Protein AF-A0A7S0LWX0-F1 (afdb_monomer)

pLDDT: mean 74.15, std 23.53, range [26.83, 98.56]

Solvent-accessible surface area (backbone atoms only — not comparable to full-atom values): 20744 Å² total; per-residue (Å²): 138,90,84,67,78,89,75,78,83,77,91,82,57,81,69,60,54,56,53,54,49,52,50,52,50,48,56,52,47,57,48,47,55,52,48,54,47,54,54,43,57,42,47,63,42,46,55,48,40,57,57,44,45,63,41,66,58,87,66,98,67,84,68,84,57,55,53,37,93,87,75,72,45,70,47,75,83,71,98,57,82,93,66,93,68,91,49,76,63,53,64,46,52,57,48,31,46,50,25,50,46,67,69,34,58,72,59,24,52,55,47,56,76,65,56,79,86,69,83,80,73,96,80,62,98,57,58,68,50,23,57,44,32,25,51,22,20,42,70,47,40,50,69,54,37,53,51,32,47,74,71,66,25,52,75,79,46,41,51,99,60,38,53,22,24,60,48,31,7,34,54,58,50,20,46,71,36,41,52,50,47,42,74,75,52,40,66,66,59,66,74,41,46,34,85,59,48,42,33,49,62,39,43,10,32,57,63,58,26,52,69,43,43,55,51,42,43,74,67,66,39,57,82,53,49,76,44,53,22,74,67,35,47,30,38,55,37,40,8,32,62,66,60,30,48,74,47,35,55,51,44,49,73,72,41,37,68,73,44,66,70,44,46,25,76,55,37,47,34,34,56,31,42,9,38,49,73,62,34,50,73,46,36,53,52,47,37,73,74,45,31,37,68,55,47,61,44,42,24,78,60,37,42,32,31,62,46,51,22,42,74,72,58,51,58,73,49,52,52,54,47,43,73,42,32,38,69,65,53,60,68,45,46,21,76,85,65,51,30,40,61,55,48,12,56,73,71,63,38,62,66,52,35,52,50,51,46,67,76,34,49,76,56,54,55,55,51,58,75,71,48,78,95,72,136

Structure (mmCIF, N/CA/C/O backbone):
data_AF-A0A7S0LWX0-F1
#
_entry.id   AF-A0A7S0LWX0-F1
#
loop_
_atom_site.group_PDB
_atom_site.id
_atom_site.type_symbol
_atom_site.label_atom_id
_atom_site.label_alt_id
_atom_site.label_comp_id
_atom_site.label_asym_id
_atom_site.label_entity_id
_atom_site.label_seq_id
_atom_site.pdbx_PDB_ins_code
_atom_site.Cartn_x
_atom_site.Cartn_y
_atom_site.Cartn_z
_atom_site.occupancy
_atom_site.B_iso_or_equiv
_atom_site.auth_seq_id
_atom_site.auth_comp_id
_atom_site.auth_asym_id
_atom_site.auth_atom_id
_atom_site.pdbx_PDB_model_num
ATOM 1 N N . SER A 1 1 ? -11.679 36.148 18.671 1.00 33.22 1 SER A N 1
ATOM 2 C CA . SER A 1 1 ? -12.129 36.377 20.054 1.00 33.22 1 SER A CA 1
ATOM 3 C C . SER A 1 1 ? -12.872 35.208 20.708 1.00 33.22 1 SER A C 1
ATOM 5 O O . SER A 1 1 ? -13.498 35.442 21.721 1.00 33.22 1 SER A O 1
ATOM 7 N N . ASN A 1 2 ? -12.687 33.948 20.274 1.00 31.80 2 ASN A N 1
ATOM 8 C CA . ASN A 1 2 ? -13.178 32.750 20.996 1.00 31.80 2 ASN A CA 1
ATOM 9 C C . ASN A 1 2 ? -12.027 31.873 21.541 1.00 31.80 2 ASN A C 1
ATOM 11 O O . ASN A 1 2 ? -12.125 30.653 21.580 1.00 31.80 2 ASN A O 1
ATOM 15 N N . ARG A 1 3 ? -10.893 32.484 21.920 1.00 29.30 3 ARG A N 1
ATOM 16 C CA . ARG A 1 3 ? -9.686 31.773 22.401 1.00 29.30 3 ARG A CA 1
ATOM 17 C C . ARG A 1 3 ? -9.292 32.101 23.849 1.00 29.30 3 ARG A C 1
ATOM 19 O O . ARG A 1 3 ? -8.263 31.621 24.304 1.00 29.30 3 ARG A O 1
ATOM 26 N N . VAL A 1 4 ? -10.085 32.906 24.567 1.00 32.56 4 VAL A N 1
ATOM 27 C CA . VAL A 1 4 ? -9.720 33.418 25.908 1.00 32.56 4 VAL A CA 1
ATOM 28 C C . VAL A 1 4 ? -10.735 33.054 27.006 1.00 32.56 4 VAL A C 1
ATOM 30 O O . VAL A 1 4 ? -10.357 32.998 28.170 1.00 32.56 4 VAL A O 1
ATOM 33 N N . GLU A 1 5 ? -11.975 32.672 26.683 1.00 29.56 5 GLU A N 1
ATOM 34 C CA . GLU A 1 5 ? -12.995 32.394 27.717 1.00 29.56 5 GLU A CA 1
ATOM 35 C C . GLU A 1 5 ? -12.934 30.997 28.361 1.00 29.56 5 GLU A C 1
ATOM 37 O O . GLU A 1 5 ? -13.551 30.782 29.399 1.00 29.56 5 GLU A O 1
ATOM 42 N N . ARG A 1 6 ? -12.129 30.051 27.854 1.00 33.41 6 ARG A N 1
ATOM 43 C CA . ARG A 1 6 ? -11.963 28.732 28.510 1.00 33.41 6 ARG A CA 1
ATOM 44 C C . ARG A 1 6 ? -11.007 28.733 29.714 1.00 33.41 6 ARG A C 1
ATOM 46 O O . ARG A 1 6 ? -10.815 27.688 30.322 1.00 33.41 6 ARG A O 1
ATOM 53 N N . ARG A 1 7 ? -10.409 29.874 30.082 1.00 31.41 7 ARG A N 1
ATOM 54 C CA . ARG A 1 7 ? -9.439 29.965 31.196 1.00 31.41 7 ARG A CA 1
ATOM 55 C C . ARG A 1 7 ? -10.008 30.450 32.537 1.00 31.41 7 ARG A C 1
ATOM 57 O O . ARG A 1 7 ? -9.243 30.545 33.487 1.00 31.41 7 ARG A O 1
ATOM 64 N N . LEU A 1 8 ? -11.311 30.728 32.654 1.00 29.67 8 LEU A N 1
ATOM 65 C CA . LEU A 1 8 ? -11.881 31.343 33.870 1.00 29.67 8 LEU A CA 1
ATOM 66 C C . LEU A 1 8 ? -12.927 30.504 34.628 1.00 29.67 8 LEU A C 1
ATOM 68 O O . LEU A 1 8 ? -13.654 31.049 35.448 1.00 29.67 8 LEU A O 1
ATOM 72 N N . ALA A 1 9 ? -12.967 29.181 34.439 1.00 31.61 9 ALA A N 1
ATOM 73 C CA . ALA A 1 9 ? -13.854 28.300 35.217 1.00 31.61 9 ALA A CA 1
ATOM 74 C C . ALA A 1 9 ? -13.144 27.104 35.884 1.00 31.61 9 ALA A C 1
ATOM 76 O O . ALA A 1 9 ? -13.771 26.086 36.144 1.00 31.61 9 ALA A O 1
ATOM 77 N N . CYS A 1 10 ? -11.846 27.218 36.183 1.00 30.06 10 CYS A N 1
ATOM 78 C CA . CYS A 1 10 ? -11.110 26.218 36.968 1.00 30.06 10 CYS A CA 1
ATOM 79 C C . CYS A 1 10 ? -10.175 26.905 37.973 1.00 30.06 10 CYS A C 1
ATOM 81 O O . CYS A 1 10 ? -8.955 26.827 37.880 1.00 30.06 10 CYS A O 1
ATOM 83 N N . SER A 1 11 ? -10.748 27.606 38.950 1.00 32.22 11 SER A N 1
ATOM 84 C CA . SER A 1 11 ? -10.017 28.074 40.133 1.00 32.22 11 SER A CA 1
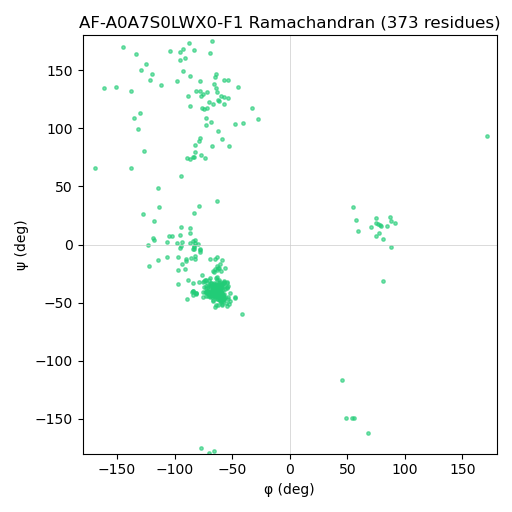ATOM 85 C C . SER A 1 11 ? -10.545 27.395 41.397 1.00 32.22 11 SER A C 1
ATOM 87 O O . SER A 1 11 ? -10.859 28.067 42.371 1.00 32.22 11 SER A O 1
ATOM 89 N N . SER A 1 12 ? -10.684 26.065 41.378 1.00 35.88 12 SER A N 1
ATOM 90 C CA . SER A 1 12 ? -10.870 25.257 42.596 1.00 35.88 12 SER A CA 1
ATOM 91 C C . SER A 1 12 ? -10.729 23.751 42.325 1.00 35.88 12 SER A C 1
ATOM 93 O O . SER A 1 12 ? -11.715 23.031 42.422 1.00 35.88 12 SER A O 1
ATOM 95 N N . ARG A 1 13 ? -9.533 23.273 41.946 1.00 36.34 13 ARG A N 1
ATOM 96 C CA . ARG A 1 13 ? -9.031 21.889 42.168 1.00 36.34 13 ARG A CA 1
ATOM 97 C C . ARG A 1 13 ? -7.713 21.705 41.399 1.00 36.34 13 ARG A C 1
ATOM 99 O O . ARG A 1 13 ? -7.707 21.351 40.226 1.00 36.34 13 ARG A O 1
ATOM 106 N N . ALA A 1 14 ? -6.584 21.944 42.068 1.00 32.56 14 ALA A N 1
ATOM 107 C CA . ALA A 1 14 ? -5.245 21.799 41.482 1.00 32.56 14 ALA A CA 1
ATOM 108 C C . ALA A 1 14 ? -4.903 20.352 41.048 1.00 32.56 14 ALA A C 1
ATOM 110 O O . ALA A 1 14 ? -4.023 20.170 40.216 1.00 32.56 14 ALA A O 1
ATOM 111 N N . GLY A 1 15 ? -5.625 19.338 41.549 1.00 31.28 15 GLY A N 1
ATOM 112 C CA . GLY A 1 15 ? -5.450 17.932 41.147 1.00 31.28 15 GLY A CA 1
ATOM 113 C C . GLY A 1 15 ? -6.109 17.553 39.812 1.00 31.28 15 GLY A C 1
ATOM 114 O O . GLY A 1 15 ? -5.555 16.752 39.070 1.00 31.28 15 GLY A O 1
ATOM 115 N N . ALA A 1 16 ? -7.239 18.172 39.446 1.00 30.73 16 ALA A N 1
ATOM 116 C CA . ALA A 1 16 ? -7.933 17.881 38.182 1.00 30.73 16 ALA A CA 1
ATOM 117 C C . ALA A 1 16 ? -7.231 18.513 36.963 1.00 30.73 16 ALA A C 1
ATOM 119 O O . ALA A 1 16 ? -7.323 18.003 35.850 1.00 30.73 16 ALA A O 1
ATOM 120 N N . ALA A 1 17 ? -6.491 19.607 37.175 1.00 28.22 17 ALA A N 1
ATOM 121 C CA . ALA A 1 17 ? -5.717 20.265 36.126 1.00 28.22 17 ALA A CA 1
ATOM 122 C C . ALA A 1 17 ? -4.519 19.419 35.657 1.00 28.22 17 ALA A C 1
ATOM 124 O O . ALA A 1 17 ? -4.222 19.420 34.468 1.00 28.22 17 ALA A O 1
ATOM 125 N N . GLN A 1 18 ? -3.885 18.651 36.554 1.00 30.36 18 GLN A N 1
ATOM 126 C CA . GLN A 1 18 ? -2.753 17.784 36.201 1.00 30.36 18 GLN A CA 1
ATOM 127 C C . GLN A 1 18 ? -3.174 16.549 35.394 1.00 30.36 18 GLN A C 1
ATOM 129 O O . GLN A 1 18 ? -2.467 16.179 34.461 1.00 30.36 18 GLN A O 1
ATOM 134 N N . HIS A 1 19 ? -4.331 15.941 35.693 1.00 34.03 19 HIS A N 1
ATOM 135 C CA . HIS A 1 19 ? -4.870 14.855 34.862 1.00 34.03 19 HIS A CA 1
ATOM 136 C C . HIS A 1 19 ? -5.320 15.361 33.489 1.00 34.03 19 HIS A C 1
ATOM 138 O O . HIS A 1 19 ? -4.947 14.783 32.477 1.00 34.03 19 HIS A O 1
ATOM 144 N N . CYS A 1 20 ? -6.003 16.508 33.440 1.00 29.22 20 CYS A N 1
ATOM 145 C CA . CYS A 1 20 ? -6.417 17.117 32.177 1.00 29.22 20 CYS A CA 1
ATOM 146 C C . CYS A 1 20 ? -5.208 17.527 31.306 1.00 29.22 20 CYS A C 1
ATOM 148 O O . CYS A 1 20 ? -5.256 17.384 30.088 1.00 29.22 20 CYS A O 1
ATOM 150 N N . GLU A 1 21 ? -4.097 17.977 31.906 1.00 29.33 21 GLU A N 1
ATOM 151 C CA . GLU A 1 21 ? -2.834 18.217 31.188 1.00 29.33 21 GLU A CA 1
ATOM 152 C C . GLU A 1 21 ? -2.197 16.921 30.664 1.00 29.33 21 GLU A C 1
ATOM 154 O O . GLU A 1 21 ? -1.754 16.903 29.518 1.00 29.33 21 GLU A O 1
ATOM 159 N N . GLN A 1 22 ? -2.183 15.828 31.437 1.00 36.75 22 GLN A N 1
ATOM 160 C CA . GLN A 1 22 ? -1.679 14.530 30.958 1.00 36.75 22 GLN A CA 1
ATOM 161 C C . GLN A 1 22 ? -2.540 13.937 29.833 1.00 36.75 22 GLN A C 1
ATOM 163 O O . GLN A 1 22 ? -1.994 13.398 28.869 1.00 36.75 22 GLN A O 1
ATOM 168 N N . ASP A 1 23 ? -3.859 14.107 29.898 1.00 36.62 23 ASP A N 1
ATOM 169 C CA . ASP A 1 23 ? -4.777 13.636 28.862 1.00 36.62 23 ASP A CA 1
ATOM 170 C C . ASP A 1 23 ? -4.663 14.473 27.582 1.00 36.62 23 ASP A C 1
ATOM 172 O O . ASP A 1 23 ? -4.608 13.904 26.492 1.00 36.62 23 ASP A O 1
ATOM 176 N N . ILE A 1 24 ? -4.518 15.803 27.690 1.00 34.03 24 ILE A N 1
ATOM 177 C CA . ILE A 1 24 ? -4.202 16.672 26.543 1.00 34.03 24 ILE A CA 1
ATOM 178 C C . ILE A 1 24 ? -2.889 16.222 25.894 1.00 34.03 24 ILE A C 1
ATOM 180 O O . ILE A 1 24 ? -2.856 16.068 24.674 1.00 34.03 24 ILE A O 1
ATOM 184 N N . ILE A 1 25 ? -1.859 15.907 26.690 1.00 34.09 25 ILE A N 1
ATOM 185 C CA . ILE A 1 25 ? -0.580 15.368 26.203 1.00 34.09 25 ILE A CA 1
ATOM 186 C C . ILE A 1 25 ? -0.765 14.011 25.500 1.00 34.09 25 ILE A C 1
ATOM 188 O O . ILE A 1 25 ? -0.076 13.763 24.515 1.00 34.09 25 ILE A O 1
ATOM 192 N N . SER A 1 26 ? -1.691 13.146 25.934 1.00 37.56 26 SER A N 1
ATOM 193 C CA . SER A 1 26 ? -1.987 11.869 25.254 1.00 37.56 26 SER A CA 1
ATOM 194 C C . SER A 1 26 ? -2.684 12.071 23.898 1.00 37.56 26 SER A C 1
ATOM 196 O O . SER A 1 26 ? -2.265 11.499 22.891 1.00 37.56 26 SER A O 1
ATOM 198 N N . THR A 1 27 ? -3.660 12.985 23.807 1.00 36.44 27 THR A N 1
ATOM 199 C CA . THR A 1 27 ? -4.248 13.396 22.519 1.00 36.44 27 THR A CA 1
ATOM 200 C C . THR A 1 27 ? -3.216 14.068 21.613 1.00 36.44 27 THR A C 1
ATOM 202 O O . THR A 1 27 ? -3.162 13.762 20.422 1.00 36.44 27 THR A O 1
ATOM 205 N N . GLU A 1 28 ? -2.342 14.916 22.159 1.00 31.73 28 GLU A N 1
ATOM 206 C CA . GLU A 1 28 ? -1.231 15.511 21.417 1.00 31.73 28 GLU A CA 1
ATOM 207 C C . GLU A 1 28 ? -0.230 14.437 20.962 1.00 31.73 28 GLU A C 1
ATOM 209 O O . GLU A 1 28 ? 0.189 14.470 19.810 1.00 31.73 28 GLU A O 1
ATOM 214 N N . ARG A 1 29 ? 0.068 13.406 21.764 1.00 36.28 29 ARG A N 1
ATOM 215 C CA . ARG A 1 29 ? 0.914 12.267 21.359 1.00 36.28 29 ARG A CA 1
ATOM 216 C C . ARG A 1 29 ? 0.272 11.396 20.279 1.00 36.28 29 ARG A C 1
ATOM 218 O O . ARG A 1 29 ? 0.934 11.050 19.300 1.00 36.28 29 ARG A O 1
ATOM 225 N N . SER A 1 30 ? -1.029 11.128 20.364 1.00 39.16 30 SER A N 1
ATOM 226 C CA . SER A 1 30 ? -1.778 10.456 19.293 1.00 39.16 30 SER A CA 1
ATOM 227 C C . SER A 1 30 ? -1.747 11.265 17.984 1.00 39.16 30 SER A C 1
ATOM 229 O O . SER A 1 30 ? -1.608 10.691 16.900 1.00 39.16 30 SER A O 1
ATOM 231 N N . SER A 1 31 ? -1.749 12.603 18.085 1.00 37.53 31 SER A N 1
ATOM 232 C CA . SER A 1 31 ? -1.542 13.510 16.954 1.00 37.53 31 SER A CA 1
ATOM 233 C C . SER A 1 31 ? -0.083 13.546 16.476 1.00 37.53 31 SER A C 1
ATOM 235 O O . SER A 1 31 ? 0.145 13.658 15.275 1.00 37.53 31 SER A O 1
ATOM 237 N N . THR A 1 32 ? 0.910 13.341 17.357 1.00 39.53 32 THR A N 1
ATOM 238 C CA . THR A 1 32 ? 2.313 13.155 16.943 1.00 39.53 32 THR A CA 1
ATOM 239 C C . THR A 1 32 ? 2.529 11.837 16.205 1.00 39.53 32 THR A C 1
ATOM 241 O O . THR A 1 32 ? 3.304 11.812 15.261 1.00 39.53 32 THR A O 1
ATOM 244 N N . ASN A 1 33 ? 1.798 10.769 16.536 1.00 43.84 33 ASN A N 1
ATOM 245 C CA . ASN A 1 33 ? 1.855 9.508 15.789 1.00 43.84 33 ASN A CA 1
ATOM 246 C C . ASN A 1 33 ? 1.237 9.641 14.384 1.00 43.84 33 ASN A C 1
ATOM 248 O O . ASN A 1 33 ? 1.780 9.100 13.421 1.00 43.84 33 ASN A O 1
ATOM 252 N N . PHE A 1 34 ? 0.167 10.432 14.238 1.00 42.81 34 PHE A N 1
ATOM 253 C CA . PHE A 1 34 ? -0.362 10.826 12.926 1.00 42.81 34 PHE A CA 1
ATOM 254 C C . PHE A 1 34 ? 0.627 11.722 12.156 1.00 42.81 34 PHE A C 1
ATOM 256 O O . PHE A 1 34 ? 0.861 11.503 10.970 1.00 42.81 34 PHE A O 1
ATOM 263 N N . ALA A 1 35 ? 1.285 12.667 12.839 1.00 43.28 35 ALA A N 1
ATOM 264 C CA . ALA A 1 35 ? 2.320 13.520 12.253 1.00 43.28 35 ALA A CA 1
ATOM 265 C C . ALA A 1 35 ? 3.573 12.731 11.829 1.00 43.28 35 ALA A C 1
ATOM 267 O O . ALA A 1 35 ? 4.168 13.051 10.803 1.00 43.28 35 ALA A O 1
ATOM 268 N N . ASN A 1 36 ? 3.949 11.678 12.563 1.00 46.97 36 ASN A N 1
ATOM 269 C CA . ASN A 1 36 ? 5.041 10.770 12.204 1.00 46.97 36 ASN A CA 1
ATOM 270 C C . ASN A 1 36 ? 4.707 9.991 10.920 1.00 46.97 36 ASN A C 1
ATOM 272 O O . ASN A 1 36 ? 5.571 9.828 10.058 1.00 46.97 36 ASN A O 1
ATOM 276 N N . PHE A 1 37 ? 3.446 9.579 10.742 1.00 49.12 37 PHE A N 1
ATOM 277 C CA . PHE A 1 37 ? 2.988 8.938 9.508 1.00 49.12 37 PHE A CA 1
ATOM 278 C C . PHE A 1 37 ? 2.868 9.926 8.334 1.00 49.12 37 PHE A C 1
ATOM 280 O O . PHE A 1 37 ? 3.344 9.621 7.243 1.00 49.12 37 PHE A O 1
ATOM 287 N N . GLU A 1 38 ? 2.306 11.127 8.524 1.00 45.09 38 GLU A N 1
ATOM 288 C CA . GLU A 1 38 ? 2.297 12.168 7.483 1.00 45.09 38 GLU A CA 1
ATOM 289 C C . GLU A 1 38 ? 3.725 12.540 7.064 1.00 45.09 38 GLU A C 1
ATOM 291 O O . GLU A 1 38 ? 4.006 12.600 5.868 1.00 45.09 38 GLU A O 1
ATOM 296 N N . ALA A 1 39 ? 4.653 12.682 8.017 1.00 46.59 39 ALA A N 1
ATOM 297 C CA . ALA A 1 39 ? 6.073 12.915 7.759 1.00 46.59 39 ALA A CA 1
ATOM 298 C C . ALA A 1 39 ? 6.743 11.763 6.982 1.00 46.59 39 ALA A C 1
ATOM 300 O O . ALA A 1 39 ? 7.646 12.014 6.183 1.00 46.59 39 ALA A O 1
ATOM 301 N N . MET A 1 40 ? 6.284 10.519 7.152 1.00 50.09 40 MET A N 1
ATOM 302 C CA . MET A 1 40 ? 6.794 9.335 6.449 1.00 50.09 40 MET A CA 1
ATOM 303 C C . MET A 1 40 ? 6.172 9.137 5.065 1.00 50.09 40 MET A C 1
ATOM 305 O O . MET A 1 40 ? 6.893 8.843 4.111 1.00 50.09 40 MET A O 1
ATOM 309 N N . SER A 1 41 ? 4.864 9.376 4.922 1.00 46.94 41 SER A N 1
ATOM 310 C CA . SER A 1 41 ? 4.221 9.523 3.615 1.00 46.94 41 SER A CA 1
ATOM 311 C C . SER A 1 41 ? 4.941 10.611 2.822 1.00 46.94 41 SER A C 1
ATOM 313 O O . SER A 1 41 ? 5.219 10.405 1.646 1.00 46.94 41 SER A O 1
ATOM 315 N N . LEU A 1 42 ? 5.374 11.687 3.498 1.00 49.50 42 LEU A N 1
ATOM 316 C CA . LEU A 1 42 ? 6.278 12.693 2.964 1.00 49.50 42 LEU A CA 1
ATOM 317 C C . LEU A 1 42 ? 7.678 12.144 2.695 1.00 49.50 42 LEU A C 1
ATOM 319 O O . LEU A 1 42 ? 8.231 12.544 1.697 1.00 49.50 42 LEU A O 1
ATOM 323 N N . SER A 1 43 ? 8.292 11.275 3.499 1.00 50.91 43 SER A N 1
ATOM 324 C CA . SER A 1 43 ? 9.640 10.736 3.219 1.00 50.91 43 SER A CA 1
ATOM 325 C C . SER A 1 43 ? 9.669 9.873 1.951 1.00 50.91 43 SER A C 1
ATOM 327 O O . SER A 1 43 ? 10.418 10.174 1.015 1.00 50.91 43 SER A O 1
ATOM 329 N N . LEU A 1 44 ? 8.789 8.865 1.874 1.00 56.22 44 LEU A N 1
ATOM 330 C CA . LEU A 1 44 ? 8.681 7.984 0.710 1.00 56.22 44 LEU A CA 1
ATOM 331 C C . LEU A 1 44 ? 8.177 8.754 -0.513 1.00 56.22 44 LEU A C 1
ATOM 333 O O . LEU A 1 44 ? 8.701 8.586 -1.615 1.00 56.22 44 LEU A O 1
ATOM 337 N N . ALA A 1 45 ? 7.211 9.663 -0.315 1.00 53.44 45 ALA A N 1
ATOM 338 C CA . ALA A 1 45 ? 6.794 10.560 -1.377 1.00 53.44 45 ALA A CA 1
ATOM 339 C C . ALA A 1 45 ? 7.910 11.520 -1.760 1.00 53.44 45 ALA A C 1
ATOM 341 O O . ALA A 1 45 ? 8.073 11.670 -2.940 1.00 53.44 45 ALA A O 1
ATOM 342 N N . ASN A 1 46 ? 8.707 12.115 -0.870 1.00 57.09 46 ASN A N 1
ATOM 343 C CA . ASN A 1 46 ? 9.719 13.130 -1.202 1.00 57.09 46 ASN A CA 1
ATOM 344 C C . ASN A 1 46 ? 10.924 12.535 -1.931 1.00 57.09 46 ASN A C 1
ATOM 346 O O . ASN A 1 46 ? 11.406 13.179 -2.860 1.00 57.09 46 ASN A O 1
ATOM 350 N N . MET A 1 47 ? 11.400 11.343 -1.539 1.00 57.94 47 MET A N 1
ATOM 351 C CA . MET A 1 47 ? 12.501 10.660 -2.239 1.00 57.94 47 MET A CA 1
ATOM 352 C C . MET A 1 47 ? 12.099 10.257 -3.661 1.00 57.94 47 MET A C 1
ATOM 354 O O . MET A 1 47 ? 12.898 10.364 -4.588 1.00 57.94 47 MET A O 1
ATOM 358 N N . LEU A 1 48 ? 10.843 9.842 -3.848 1.00 58.72 48 LEU A N 1
ATOM 359 C CA . LEU A 1 48 ? 10.316 9.471 -5.157 1.00 58.72 48 LEU A CA 1
ATOM 360 C C . LEU A 1 48 ? 9.827 10.698 -5.945 1.00 58.72 48 LEU A C 1
ATOM 362 O O . LEU A 1 48 ? 10.120 10.806 -7.128 1.00 58.72 48 LEU A O 1
ATOM 366 N N . ASP A 1 49 ? 9.168 11.673 -5.316 1.00 58.69 49 ASP A N 1
ATOM 367 C CA . ASP A 1 49 ? 8.653 12.916 -5.913 1.00 58.69 49 ASP A CA 1
ATOM 368 C C . ASP A 1 49 ? 9.780 13.828 -6.358 1.00 58.69 49 ASP A C 1
ATOM 370 O O . ASP A 1 49 ? 9.587 14.541 -7.332 1.00 58.69 49 ASP A O 1
ATOM 374 N N . SER A 1 50 ? 10.918 13.907 -5.666 1.00 57.91 50 SER A N 1
ATOM 375 C CA . SER A 1 50 ? 12.009 14.777 -6.119 1.00 57.91 50 SER A CA 1
ATOM 376 C C . SER A 1 50 ? 12.443 14.345 -7.519 1.00 57.91 50 SER A C 1
ATOM 378 O O . SER A 1 50 ? 12.379 15.140 -8.460 1.00 57.91 50 SER A O 1
ATOM 380 N N . THR A 1 51 ? 12.729 13.059 -7.697 1.00 54.47 51 THR A N 1
ATOM 381 C CA . THR A 1 51 ? 13.079 12.469 -8.989 1.00 54.47 51 THR A CA 1
ATOM 382 C C . THR A 1 51 ? 11.890 12.422 -9.958 1.00 54.47 51 THR A C 1
ATOM 384 O O . THR A 1 51 ? 12.030 12.743 -11.141 1.00 54.47 51 THR A O 1
ATOM 387 N N . ILE A 1 52 ? 10.682 12.096 -9.499 1.00 56.75 52 ILE A N 1
ATOM 388 C CA . ILE A 1 52 ? 9.513 11.874 -10.366 1.00 56.75 52 ILE A CA 1
ATOM 389 C C . ILE A 1 52 ? 8.790 13.179 -10.725 1.00 56.75 52 ILE A C 1
ATOM 391 O O . ILE A 1 52 ? 8.363 13.321 -11.869 1.00 56.75 52 ILE A O 1
ATOM 395 N N . LYS A 1 53 ? 8.742 14.207 -9.865 1.00 54.44 53 LYS A N 1
ATOM 396 C CA . LYS A 1 53 ? 8.382 15.590 -10.260 1.00 54.44 53 LYS A CA 1
ATOM 397 C C . LYS A 1 53 ? 9.408 16.156 -11.223 1.00 54.44 53 LYS A C 1
ATOM 399 O O . LYS A 1 53 ? 9.024 16.864 -12.156 1.00 54.44 53 LYS A O 1
ATOM 404 N N . LEU A 1 54 ? 10.691 15.823 -11.067 1.00 49.38 54 LEU A N 1
ATOM 405 C CA . LEU A 1 54 ? 11.685 16.128 -12.093 1.00 49.38 54 LEU A CA 1
ATOM 406 C C . LEU A 1 54 ? 11.386 15.375 -13.398 1.00 49.38 54 LEU A C 1
ATOM 408 O O . LEU A 1 54 ? 11.560 15.976 -14.452 1.00 49.38 54 LEU A O 1
ATOM 412 N N . CYS A 1 55 ? 10.841 14.158 -13.372 1.00 46.56 55 CYS A N 1
ATOM 413 C CA . CYS A 1 55 ? 10.364 13.452 -14.569 1.00 46.56 55 CYS A CA 1
ATOM 414 C C . CYS A 1 55 ? 9.032 14.008 -15.128 1.00 46.56 55 CYS A C 1
ATOM 416 O O . CYS A 1 55 ? 8.806 13.980 -16.335 1.00 46.56 55 CYS A O 1
ATOM 418 N N . ASN A 1 56 ? 8.134 14.538 -14.295 1.00 41.44 56 ASN A N 1
ATOM 419 C CA . ASN A 1 56 ? 6.772 14.954 -14.670 1.00 41.44 56 ASN A CA 1
ATOM 420 C C . ASN A 1 56 ? 6.635 16.457 -14.970 1.00 41.44 56 ASN A C 1
ATOM 422 O O . ASN A 1 56 ? 5.736 16.872 -15.699 1.00 41.44 56 ASN A O 1
ATOM 426 N N . GLY A 1 57 ? 7.545 17.294 -14.474 1.00 42.59 57 GLY A N 1
ATOM 427 C CA . GLY A 1 57 ? 7.508 18.740 -14.661 1.00 42.59 57 GLY A CA 1
ATOM 428 C C . GLY A 1 57 ? 8.018 19.185 -16.031 1.00 42.59 57 GLY A C 1
ATOM 429 O O . GLY A 1 57 ? 9.191 19.527 -16.168 1.00 42.59 57 GLY A O 1
ATOM 430 N N . CYS A 1 58 ? 7.141 19.261 -17.035 1.00 36.19 58 CYS A N 1
ATOM 431 C CA . CYS A 1 58 ? 7.397 20.017 -18.274 1.00 36.19 58 CYS A CA 1
ATOM 432 C C . CYS A 1 58 ? 6.996 21.513 -18.150 1.00 36.19 58 CYS A C 1
ATOM 434 O O . CYS A 1 58 ? 7.118 22.286 -19.101 1.00 36.19 58 CYS A O 1
ATOM 436 N N . GLY A 1 59 ? 6.514 21.933 -16.972 1.00 33.00 59 GLY A N 1
ATOM 437 C CA . GLY A 1 59 ? 5.952 23.258 -16.704 1.00 33.00 59 GLY A CA 1
ATOM 438 C C . GLY A 1 59 ? 6.928 24.241 -16.052 1.00 33.00 59 GLY A C 1
ATOM 439 O O . GLY A 1 59 ? 7.704 23.899 -15.165 1.00 33.00 59 GLY A O 1
ATOM 440 N N . LYS A 1 60 ? 6.845 25.495 -16.497 1.00 30.84 60 LYS A N 1
ATOM 441 C CA . LYS A 1 60 ? 7.619 26.676 -16.093 1.00 30.84 60 LYS A CA 1
ATOM 442 C C . LYS A 1 60 ? 7.622 26.926 -14.569 1.00 30.84 60 LYS A C 1
ATOM 444 O O . LYS A 1 60 ? 6.871 27.762 -14.082 1.00 30.84 60 LYS A O 1
ATOM 449 N N . LYS A 1 61 ? 8.507 26.284 -13.810 1.00 30.67 61 LYS A N 1
ATOM 450 C CA . LYS A 1 61 ? 9.038 26.847 -12.560 1.00 30.67 61 LYS A CA 1
ATOM 451 C C . LYS A 1 61 ? 10.549 26.689 -12.577 1.00 30.67 61 LYS A C 1
ATOM 453 O O . LYS A 1 61 ? 11.099 25.625 -12.323 1.00 30.67 61 LYS A O 1
ATOM 458 N N . SER A 1 62 ? 11.208 27.783 -12.938 1.00 31.20 62 SER A N 1
ATOM 459 C CA . SER A 1 62 ? 12.621 28.011 -12.685 1.00 31.20 62 SER A CA 1
ATOM 460 C C . SER A 1 62 ? 12.851 27.945 -11.174 1.00 31.20 62 SER A C 1
ATOM 462 O O . SER A 1 62 ? 12.715 28.952 -10.477 1.00 31.20 62 SER A O 1
ATOM 464 N N . HIS A 1 63 ? 13.168 26.762 -10.646 1.00 30.66 63 HIS A N 1
ATOM 465 C CA . HIS A 1 63 ? 13.872 26.688 -9.371 1.00 30.66 63 HIS A CA 1
ATOM 466 C C . HIS A 1 63 ? 15.124 27.550 -9.522 1.00 30.66 63 HIS A C 1
ATOM 468 O O . HIS A 1 63 ? 15.824 27.411 -10.527 1.00 30.66 63 HIS A O 1
ATOM 474 N N . LYS A 1 64 ? 15.312 28.514 -8.606 1.00 29.03 64 LYS A N 1
ATOM 475 C CA . LYS A 1 64 ? 16.391 29.513 -8.634 1.00 29.03 64 LYS A CA 1
ATOM 476 C C . LYS A 1 64 ? 17.687 28.844 -9.074 1.00 29.03 64 LYS A C 1
ATOM 478 O O . LYS A 1 64 ? 18.303 28.099 -8.321 1.00 29.03 64 LYS A O 1
ATOM 483 N N . MET A 1 65 ? 18.056 29.105 -10.318 1.00 35.72 65 MET A N 1
ATOM 484 C CA . MET A 1 65 ? 19.256 28.568 -10.912 1.00 35.72 65 MET A CA 1
ATOM 485 C C . MET A 1 65 ? 20.435 29.305 -10.275 1.00 35.72 65 MET A C 1
ATOM 487 O O . MET A 1 65 ? 20.701 30.465 -10.592 1.00 35.72 65 MET A O 1
ATOM 491 N N . SER A 1 66 ? 21.123 28.665 -9.334 1.00 34.84 66 SER A N 1
ATOM 492 C CA . SER A 1 66 ? 22.436 29.136 -8.907 1.00 34.84 66 SER A CA 1
ATOM 493 C C . SER A 1 66 ? 23.367 29.067 -10.118 1.00 34.84 66 SER A C 1
ATOM 495 O O . SER A 1 66 ? 23.476 28.021 -10.759 1.00 34.84 66 SER A O 1
ATOM 497 N N . LYS A 1 67 ? 24.001 30.183 -10.476 1.00 33.69 67 LYS A N 1
ATOM 498 C CA . LYS A 1 67 ? 25.040 30.189 -11.508 1.00 33.69 67 LYS A CA 1
ATOM 499 C C . LYS A 1 67 ? 26.223 29.350 -11.032 1.00 33.69 67 LYS A C 1
ATOM 501 O O . LYS A 1 67 ? 26.672 29.524 -9.900 1.00 33.69 67 LYS A O 1
ATOM 506 N N . CYS A 1 68 ? 26.740 28.492 -11.905 1.00 34.84 68 CYS A N 1
ATOM 507 C CA . CYS A 1 68 ? 28.041 27.873 -11.696 1.00 34.84 68 CYS A CA 1
ATOM 508 C C . CYS A 1 68 ? 29.079 28.997 -11.547 1.00 34.84 68 CYS A C 1
ATOM 510 O O . CYS A 1 68 ? 29.224 29.825 -12.452 1.00 34.84 68 CYS A O 1
ATOM 512 N N . ALA A 1 69 ? 29.786 29.041 -10.414 1.00 35.28 69 ALA A N 1
ATOM 513 C CA . ALA A 1 69 ? 30.754 30.099 -10.104 1.00 35.28 69 ALA A CA 1
ATOM 514 C C . ALA A 1 69 ? 31.918 30.177 -11.114 1.00 35.28 69 ALA A C 1
ATOM 516 O O . ALA A 1 69 ? 32.591 31.198 -11.196 1.00 35.28 69 ALA A O 1
ATOM 517 N N . THR A 1 70 ? 32.121 29.121 -11.906 1.00 34.22 70 THR A N 1
ATOM 518 C CA . THR A 1 70 ? 33.240 28.986 -12.843 1.00 34.22 70 THR A CA 1
ATOM 519 C C . THR A 1 70 ? 32.878 29.375 -14.281 1.00 34.22 70 THR A C 1
ATOM 521 O O . THR A 1 70 ? 33.713 29.930 -14.983 1.00 34.22 70 THR A O 1
ATOM 524 N N . CYS A 1 71 ? 31.641 29.129 -14.738 1.00 37.28 71 CYS A N 1
ATOM 525 C CA . CYS A 1 71 ? 31.238 29.380 -16.136 1.00 37.28 71 CYS A CA 1
ATOM 526 C C . CYS A 1 71 ? 30.038 30.327 -16.305 1.00 37.28 71 CYS A C 1
ATOM 528 O O . CYS A 1 71 ? 29.635 30.619 -17.430 1.00 37.28 71 CYS A O 1
ATOM 530 N N . ASN A 1 72 ? 29.461 30.827 -15.205 1.00 34.38 72 ASN A N 1
ATOM 531 C CA . ASN A 1 72 ? 28.381 31.823 -15.184 1.00 34.38 72 ASN A CA 1
ATOM 532 C C . ASN A 1 72 ? 27.083 31.401 -15.922 1.00 34.38 72 ASN A C 1
ATOM 534 O O . ASN A 1 72 ? 26.190 32.230 -16.122 1.00 34.38 72 ASN A O 1
ATOM 538 N N . GLN A 1 73 ? 26.952 30.118 -16.291 1.00 37.00 73 GLN A N 1
ATOM 539 C CA . GLN A 1 73 ? 25.722 29.498 -16.788 1.00 37.00 73 GLN A CA 1
ATOM 540 C C . GLN A 1 73 ? 24.957 28.797 -15.660 1.00 37.00 73 GLN A C 1
ATOM 542 O O . GLN A 1 73 ? 25.492 28.485 -14.595 1.00 37.00 73 GLN A O 1
ATOM 547 N N . TYR A 1 74 ? 23.664 28.601 -15.890 1.00 37.66 74 TYR A N 1
ATOM 548 C CA . TYR A 1 74 ? 22.737 28.076 -14.905 1.00 37.66 74 TYR A CA 1
ATOM 549 C C . TYR A 1 74 ? 22.916 26.563 -14.680 1.00 37.66 74 TYR A C 1
ATOM 551 O O . TYR A 1 74 ? 22.681 25.768 -15.594 1.00 37.66 74 TYR A O 1
ATOM 559 N N . ASP A 1 75 ? 23.301 26.178 -13.459 1.00 35.19 75 ASP A N 1
ATOM 560 C CA . ASP A 1 75 ? 23.487 24.781 -13.055 1.00 35.19 75 ASP A CA 1
ATOM 561 C C . ASP A 1 75 ? 22.144 24.053 -12.954 1.00 35.19 75 ASP A C 1
ATOM 563 O O . ASP A 1 75 ? 21.273 24.416 -12.161 1.00 35.19 75 ASP A O 1
ATOM 567 N N . VAL A 1 76 ? 22.001 22.961 -13.704 1.00 38.34 76 VAL A N 1
ATOM 568 C CA . VAL A 1 76 ? 21.030 21.910 -13.380 1.00 38.34 76 VAL A CA 1
ATOM 569 C C . VAL A 1 76 ? 21.764 20.932 -12.466 1.00 38.34 76 VAL A C 1
ATOM 571 O O . VAL A 1 76 ? 22.216 19.881 -12.907 1.00 38.34 76 VAL A O 1
ATOM 574 N N . LYS A 1 77 ? 21.972 21.328 -11.207 1.00 38.91 77 LYS A N 1
ATOM 575 C CA . LYS A 1 77 ? 22.456 20.431 -10.151 1.00 38.91 77 LYS A CA 1
ATOM 576 C C . LYS A 1 77 ? 21.359 19.415 -9.862 1.00 38.91 77 LYS A C 1
ATOM 578 O O . LYS A 1 77 ? 20.578 19.715 -8.987 1.00 38.91 77 LYS A O 1
ATOM 583 N N . TRP A 1 78 ? 21.266 18.316 -10.603 1.00 35.00 78 TRP A N 1
ATOM 584 C CA . TRP A 1 78 ? 20.702 17.027 -10.164 1.00 35.00 78 TRP A CA 1
ATOM 585 C C . TRP A 1 78 ? 21.227 15.964 -11.148 1.00 35.00 78 TRP A C 1
ATOM 587 O O . TRP A 1 78 ? 21.274 16.226 -12.354 1.00 35.00 78 TRP A O 1
ATOM 597 N N . TYR A 1 79 ? 21.689 14.826 -10.619 1.00 38.38 79 TYR A N 1
ATOM 598 C CA . TYR A 1 79 ? 22.416 13.695 -11.246 1.00 38.38 79 TYR A CA 1
ATOM 599 C C . TYR A 1 79 ? 23.920 13.823 -11.482 1.00 38.38 79 TYR A C 1
ATOM 601 O O . TYR A 1 79 ? 24.628 12.819 -11.416 1.00 38.38 79 TYR A O 1
ATOM 609 N N . TYR A 1 80 ? 24.446 15.019 -11.735 1.00 40.75 80 TYR A N 1
ATOM 610 C CA . TYR A 1 80 ? 25.793 15.124 -12.285 1.00 40.75 80 TYR A CA 1
ATOM 611 C C . TYR A 1 80 ? 26.637 16.186 -11.589 1.00 40.75 80 TYR A C 1
ATOM 613 O O . TYR A 1 80 ? 26.409 17.388 -11.723 1.00 40.75 80 TYR A O 1
ATOM 621 N N . CYS A 1 81 ? 27.615 15.722 -10.810 1.00 30.31 81 CYS A N 1
ATOM 622 C CA . CYS A 1 81 ? 28.572 16.576 -10.122 1.00 30.31 81 CYS A CA 1
ATOM 623 C C . CYS A 1 81 ? 29.309 17.470 -11.129 1.00 30.31 81 CYS A C 1
ATOM 625 O O . CYS A 1 81 ? 29.888 16.991 -12.104 1.00 30.31 81 CYS A O 1
ATOM 627 N N . GLY A 1 82 ? 29.279 18.776 -10.864 1.00 35.28 82 GLY A N 1
ATOM 628 C CA . GLY A 1 82 ? 29.967 19.798 -11.632 1.00 35.28 82 GLY A CA 1
ATOM 629 C C . GLY A 1 82 ? 31.479 19.617 -11.599 1.00 35.28 82 GLY A C 1
ATOM 630 O O . GLY A 1 82 ? 32.153 20.090 -10.687 1.00 35.28 82 GLY A O 1
ATOM 631 N N . ARG A 1 83 ? 32.006 18.986 -12.644 1.00 30.94 83 ARG A N 1
ATOM 632 C CA . ARG A 1 83 ? 33.292 19.322 -13.249 1.00 30.94 83 ARG A CA 1
ATOM 633 C C . ARG A 1 83 ? 33.232 18.957 -14.731 1.00 30.94 83 ARG A C 1
ATOM 635 O O . ARG A 1 83 ? 32.650 17.952 -15.116 1.00 30.94 83 ARG A O 1
ATOM 642 N N . GLU A 1 84 ? 33.735 19.880 -15.534 1.00 39.31 84 GLU A N 1
ATOM 643 C CA . GLU A 1 84 ? 33.774 19.922 -16.995 1.00 39.31 84 GLU A CA 1
ATOM 644 C C . GLU A 1 84 ? 33.776 18.549 -17.690 1.00 39.31 84 GLU A C 1
ATOM 646 O O . GLU A 1 84 ? 34.792 17.867 -17.742 1.00 39.31 84 GLU A O 1
ATOM 651 N N . CYS A 1 85 ? 32.661 18.181 -18.325 1.00 35.75 85 CYS A N 1
ATOM 652 C CA . CYS A 1 85 ? 32.678 17.178 -19.385 1.00 35.75 85 CYS A CA 1
ATOM 653 C C . CYS A 1 85 ? 32.005 17.775 -20.625 1.00 35.75 85 CYS A C 1
ATOM 655 O O . CYS A 1 85 ? 30.818 17.590 -20.886 1.00 35.75 85 CYS A O 1
ATOM 657 N N . GLN A 1 86 ? 32.764 18.582 -21.372 1.00 40.81 86 GLN A N 1
ATOM 658 C CA . GLN A 1 86 ? 32.369 19.093 -22.691 1.00 40.81 86 GLN A CA 1
ATOM 659 C C . GLN A 1 86 ? 32.562 18.033 -23.794 1.00 40.81 86 GLN A C 1
ATOM 661 O O . GLN A 1 86 ? 32.898 18.357 -24.932 1.00 40.81 86 GLN A O 1
ATOM 666 N N . THR A 1 87 ? 32.374 16.749 -23.485 1.00 42.06 87 THR A N 1
ATOM 667 C CA . THR A 1 87 ? 32.366 15.698 -24.505 1.00 42.06 87 THR A CA 1
ATOM 668 C C . THR A 1 87 ? 31.011 15.721 -25.225 1.00 42.06 87 THR A C 1
ATOM 670 O O . THR A 1 87 ? 29.962 15.974 -24.624 1.00 42.06 87 THR A O 1
ATOM 673 N N . LYS A 1 88 ? 31.006 15.514 -26.551 1.00 47.19 88 LYS A N 1
ATOM 674 C CA . LYS A 1 88 ? 29.777 15.533 -27.376 1.00 47.19 88 LYS A CA 1
ATOM 675 C C . LYS A 1 88 ? 28.706 14.570 -26.845 1.00 47.19 88 LYS A C 1
ATOM 677 O O . LYS A 1 88 ? 27.512 14.881 -26.929 1.00 47.19 88 LYS A O 1
ATOM 682 N N . ASP A 1 89 ? 29.134 13.465 -26.248 1.00 52.25 89 ASP A N 1
ATOM 683 C CA . ASP A 1 89 ? 28.276 12.401 -25.724 1.00 52.25 89 ASP A CA 1
ATOM 684 C C . ASP A 1 89 ? 27.425 12.895 -24.550 1.00 52.25 89 ASP A C 1
ATOM 686 O O . ASP A 1 89 ? 26.214 12.674 -24.513 1.00 52.25 89 ASP A O 1
ATOM 690 N N . TRP A 1 90 ? 27.995 13.723 -23.671 1.00 56.12 90 TRP A N 1
ATOM 691 C CA . TRP A 1 90 ? 27.278 14.282 -22.527 1.00 56.12 90 TRP A CA 1
ATOM 692 C C . TRP A 1 90 ? 26.113 15.194 -22.917 1.00 56.12 90 TRP A C 1
ATOM 694 O O . TRP A 1 90 ? 25.012 15.143 -22.359 1.00 56.12 90 TRP A O 1
ATOM 704 N N . THR A 1 91 ? 26.328 16.023 -23.943 1.00 64.00 91 THR A N 1
ATOM 705 C CA . THR A 1 91 ? 25.264 16.883 -24.477 1.00 64.00 91 THR A CA 1
ATOM 706 C C . THR A 1 91 ? 24.141 16.076 -25.125 1.00 64.00 91 THR A C 1
ATOM 708 O O . THR A 1 91 ? 23.016 16.570 -25.220 1.00 64.00 91 THR A O 1
ATOM 711 N N . SER A 1 92 ? 24.435 14.851 -25.558 1.00 67.38 92 SER A N 1
ATOM 712 C CA . SER A 1 92 ? 23.500 13.955 -26.227 1.00 67.38 92 SER A CA 1
ATOM 713 C C . SER A 1 92 ? 22.670 13.157 -25.213 1.00 67.38 92 SER A C 1
ATOM 715 O O . SER A 1 92 ? 21.449 13.126 -25.365 1.00 67.38 92 SER A O 1
ATOM 717 N N . HIS A 1 93 ? 23.260 12.673 -24.111 1.00 72.50 93 HIS A N 1
ATOM 718 C CA . HIS A 1 93 ? 22.515 12.110 -22.968 1.00 72.50 93 HIS A CA 1
ATOM 719 C C . HIS A 1 93 ? 21.560 13.134 -22.340 1.00 72.50 93 HIS A C 1
ATOM 721 O O . HIS A 1 93 ? 20.377 12.862 -22.151 1.00 72.50 93 HIS A O 1
ATOM 727 N N . LYS A 1 94 ? 21.999 14.387 -22.149 1.00 73.12 94 LYS A N 1
ATOM 728 C CA . LYS A 1 94 ? 21.112 15.461 -21.658 1.00 73.12 94 LYS A CA 1
ATOM 729 C C . LYS A 1 94 ? 19.921 15.721 -22.589 1.00 73.12 94 LYS A C 1
ATOM 731 O O . LYS A 1 94 ? 18.815 16.011 -22.123 1.00 73.12 94 LYS A O 1
ATOM 736 N N . ARG A 1 95 ? 20.127 15.639 -23.911 1.00 74.12 95 ARG A N 1
ATOM 737 C CA . ARG A 1 95 ? 19.029 15.725 -24.889 1.00 74.12 95 ARG A CA 1
ATOM 738 C C . ARG A 1 95 ? 18.117 14.514 -24.768 1.00 74.12 95 ARG A C 1
ATOM 740 O O . ARG A 1 95 ? 16.913 14.719 -24.674 1.00 74.12 95 ARG A O 1
ATOM 747 N N . LEU A 1 96 ? 18.670 13.302 -24.722 1.00 77.62 96 LEU A N 1
ATOM 748 C CA . LEU A 1 96 ? 17.914 12.061 -24.561 1.00 77.62 96 LEU A CA 1
ATOM 749 C C . LEU A 1 96 ? 17.018 12.118 -23.317 1.00 77.62 96 LEU A C 1
ATOM 751 O O . LEU A 1 96 ? 15.802 11.989 -23.440 1.00 77.62 96 LEU A O 1
ATOM 755 N N . HIS A 1 97 ? 17.589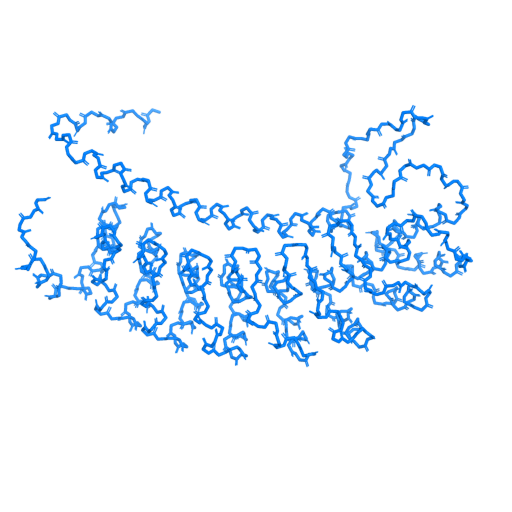 12.447 -22.159 1.00 76.44 97 HIS A N 1
ATOM 756 C CA . HIS A 1 97 ? 16.866 12.627 -20.903 1.00 76.44 97 HIS A CA 1
ATOM 757 C C . HIS A 1 97 ? 15.711 13.635 -21.034 1.00 76.44 97 HIS A C 1
ATOM 759 O O . HIS A 1 97 ? 14.583 13.360 -20.625 1.00 76.44 97 HIS A O 1
ATOM 765 N N . LYS A 1 98 ? 15.947 14.791 -21.675 1.00 76.12 98 LYS A N 1
ATOM 766 C CA . LYS A 1 98 ? 14.884 15.775 -21.945 1.00 76.12 98 LYS A CA 1
ATOM 767 C C . LYS A 1 98 ? 13.775 15.194 -22.829 1.00 76.12 98 LYS A C 1
ATOM 769 O O . LYS A 1 98 ? 12.608 15.464 -22.571 1.00 76.12 98 LYS A O 1
ATOM 774 N N . GLN A 1 99 ? 14.117 14.444 -23.876 1.00 78.44 99 GLN A N 1
ATOM 775 C CA . GLN A 1 99 ? 13.119 13.847 -24.769 1.00 78.44 99 GLN A CA 1
ATOM 776 C C . GLN A 1 99 ? 12.260 12.807 -24.043 1.00 78.44 99 GLN A C 1
ATOM 778 O O . GLN A 1 99 ? 11.045 12.817 -24.212 1.00 78.44 99 GLN A O 1
ATOM 783 N N . LEU A 1 100 ? 12.857 11.982 -23.177 1.00 76.88 100 LEU A N 1
ATOM 784 C CA . LEU A 1 100 ? 12.118 11.037 -22.332 1.00 76.88 100 LEU A CA 1
ATOM 785 C C . LEU A 1 100 ? 11.183 11.754 -21.362 1.00 76.88 100 LEU A C 1
ATOM 787 O O . LEU A 1 100 ? 10.012 11.405 -21.256 1.00 76.88 100 LEU A O 1
ATOM 791 N N . LYS A 1 101 ? 11.669 12.818 -20.722 1.00 72.12 101 LYS A N 1
ATOM 792 C CA . LYS A 1 101 ? 10.869 13.658 -19.829 1.00 72.12 101 LYS A CA 1
ATOM 793 C C . LYS A 1 101 ? 9.665 14.301 -20.533 1.00 72.12 101 LYS A C 1
ATOM 795 O O . LYS A 1 101 ? 8.599 14.434 -19.936 1.00 72.12 101 LYS A O 1
ATOM 800 N N . CYS A 1 102 ? 9.838 14.711 -21.788 1.00 73.62 102 CYS A N 1
ATOM 801 C CA . CYS A 1 102 ? 8.803 15.345 -22.607 1.00 73.62 102 CYS A CA 1
ATOM 802 C C . CYS A 1 102 ? 7.910 14.345 -23.371 1.00 73.62 102 CYS A C 1
ATOM 804 O O . CYS A 1 102 ? 7.148 14.783 -24.228 1.00 73.62 102 CYS A O 1
ATOM 806 N N . ASN A 1 103 ? 7.995 13.038 -23.088 1.00 74.06 103 ASN A N 1
ATOM 807 C CA . ASN A 1 103 ? 7.273 11.974 -23.804 1.00 74.06 103 ASN A CA 1
ATOM 808 C C . ASN A 1 103 ? 7.505 11.980 -25.332 1.00 74.06 103 ASN A C 1
ATOM 810 O O . ASN A 1 103 ? 6.639 11.605 -26.118 1.00 74.06 103 ASN A O 1
ATOM 814 N N . GLU A 1 104 ? 8.693 12.394 -25.781 1.00 77.62 104 GLU A N 1
ATOM 815 C CA . GLU A 1 104 ? 9.075 12.420 -27.197 1.00 77.62 104 GLU A CA 1
ATOM 816 C C . GLU A 1 104 ? 9.831 11.133 -27.590 1.00 77.62 104 GLU A C 1
ATOM 818 O O . GLU A 1 104 ? 10.979 11.178 -28.041 1.00 77.62 104 GLU A O 1
ATOM 823 N N . GLU A 1 105 ? 9.197 9.968 -27.422 1.00 78.94 105 GLU A N 1
ATOM 824 C CA . GLU A 1 105 ? 9.828 8.639 -27.548 1.00 78.94 105 GLU A CA 1
ATOM 825 C C . GLU A 1 105 ? 10.509 8.392 -28.906 1.00 78.94 105 GLU A C 1
ATOM 827 O O . GLU A 1 105 ? 11.611 7.841 -28.973 1.00 78.94 105 GLU A O 1
ATOM 832 N N . ASN A 1 106 ? 9.910 8.871 -29.999 1.00 83.38 106 ASN A N 1
ATOM 833 C CA . ASN A 1 106 ? 10.493 8.765 -31.339 1.00 83.38 106 ASN A CA 1
ATOM 834 C C . ASN A 1 106 ? 11.810 9.542 -31.466 1.00 83.38 106 ASN A C 1
ATOM 836 O O . ASN A 1 106 ? 12.764 9.071 -32.087 1.00 83.38 106 ASN A O 1
ATOM 840 N N . LYS A 1 107 ? 11.878 10.742 -30.878 1.00 82.94 107 LYS A N 1
ATOM 841 C CA . LYS A 1 107 ? 13.093 11.564 -30.887 1.00 82.94 107 LYS A CA 1
ATOM 842 C C . LYS A 1 107 ? 14.135 10.985 -29.934 1.00 82.94 107 LYS A C 1
ATOM 844 O O . LYS A 1 107 ? 15.301 10.905 -30.310 1.00 82.94 107 LYS A O 1
ATOM 849 N N . ALA A 1 108 ? 13.711 10.513 -28.760 1.00 82.12 108 ALA A N 1
ATOM 850 C CA . ALA A 1 108 ? 14.568 9.794 -27.823 1.00 82.12 108 ALA A CA 1
ATOM 851 C C . ALA A 1 108 ? 15.195 8.550 -28.477 1.00 82.12 108 ALA A C 1
ATOM 853 O O . ALA A 1 108 ? 16.405 8.368 -28.422 1.00 82.12 108 ALA A O 1
ATOM 854 N N . SER A 1 109 ? 14.401 7.758 -29.200 1.00 84.25 109 SER A N 1
ATOM 855 C CA . SER A 1 109 ? 14.871 6.560 -29.907 1.00 84.25 109 SER A CA 1
ATOM 856 C C . SER A 1 109 ? 15.914 6.881 -30.975 1.00 84.25 109 SER A C 1
ATOM 858 O O . SER A 1 109 ? 16.927 6.195 -31.074 1.00 84.25 109 SER A O 1
ATOM 860 N N . ARG A 1 110 ? 15.698 7.940 -31.767 1.00 84.12 110 ARG A N 1
ATOM 861 C CA . ARG A 1 110 ? 16.683 8.385 -32.767 1.00 84.12 110 ARG A CA 1
ATOM 862 C C . ARG A 1 110 ? 17.979 8.860 -32.116 1.00 84.12 110 ARG A C 1
ATOM 864 O O . ARG A 1 110 ? 19.048 8.553 -32.629 1.00 84.12 110 ARG A O 1
ATOM 871 N N . LEU A 1 111 ? 17.878 9.595 -31.006 1.00 83.31 111 LEU A N 1
ATOM 872 C CA . LEU A 1 111 ? 19.045 10.063 -30.261 1.00 83.31 111 LEU A CA 1
ATOM 873 C C . LEU A 1 111 ? 19.839 8.892 -29.689 1.00 83.31 111 LEU A C 1
ATOM 875 O O . LEU A 1 111 ? 21.051 8.862 -29.876 1.00 83.31 111 LEU A O 1
ATOM 879 N N . LEU A 1 112 ? 19.169 7.914 -29.076 1.00 82.06 112 LEU A N 1
ATOM 880 C CA . LEU A 1 112 ? 19.822 6.728 -28.529 1.00 82.06 112 LEU A CA 1
ATOM 881 C C . LEU A 1 112 ? 20.581 5.951 -29.610 1.00 82.06 112 LEU A C 1
ATOM 883 O O . LEU A 1 112 ? 21.756 5.660 -29.433 1.00 82.06 112 LEU A O 1
ATOM 887 N N . ASN A 1 113 ? 19.965 5.725 -30.773 1.00 81.12 113 ASN A N 1
ATOM 888 C CA . ASN A 1 113 ? 20.627 5.052 -31.896 1.00 81.12 113 ASN A CA 1
ATOM 889 C C . ASN A 1 113 ? 21.836 5.830 -32.457 1.00 81.12 113 ASN A C 1
ATOM 891 O O . ASN A 1 113 ? 22.678 5.244 -33.130 1.00 81.12 113 ASN A O 1
ATOM 895 N N . SER A 1 114 ? 21.907 7.148 -32.231 1.00 77.62 114 SER A N 1
ATOM 896 C CA . SER A 1 114 ? 23.016 8.002 -32.685 1.00 77.62 114 SER A CA 1
ATOM 897 C C . SER A 1 114 ? 24.164 8.128 -31.678 1.00 77.62 114 SER A C 1
ATOM 899 O O . SER A 1 114 ? 25.226 8.635 -32.037 1.00 77.62 114 SER A O 1
ATOM 901 N N . LEU A 1 115 ? 23.964 7.685 -30.431 1.00 72.00 115 LEU A N 1
ATOM 902 C CA . LEU A 1 115 ? 25.012 7.645 -29.415 1.00 72.00 115 LEU A CA 1
ATOM 903 C C . LEU A 1 115 ? 25.976 6.500 -29.763 1.00 72.00 115 LEU A C 1
ATOM 905 O O . LEU A 1 115 ? 25.623 5.329 -29.649 1.00 72.00 115 LEU A O 1
ATOM 909 N N . GLN A 1 116 ? 27.196 6.823 -30.206 1.00 55.50 116 GLN A N 1
ATOM 910 C CA . GLN A 1 116 ? 28.276 5.836 -30.258 1.00 55.50 116 GLN A CA 1
ATOM 911 C C . GLN A 1 116 ? 28.652 5.494 -28.815 1.00 55.50 116 GLN A C 1
ATOM 913 O O . GLN A 1 116 ? 29.251 6.308 -28.118 1.00 55.50 116 GLN A O 1
ATOM 918 N N . LEU A 1 117 ? 28.252 4.310 -28.355 1.00 52.78 117 LEU A N 1
ATOM 919 C CA . LEU A 1 117 ? 28.495 3.828 -26.997 1.00 52.78 117 LEU A CA 1
ATOM 920 C C . LEU A 1 117 ? 29.971 3.445 -26.826 1.00 52.78 117 LEU A C 1
ATOM 922 O O . LEU A 1 117 ? 30.326 2.270 -26.811 1.00 52.78 117 LEU A O 1
ATOM 926 N N . ASN A 1 118 ? 30.846 4.441 -26.716 1.00 46.12 118 ASN A N 1
ATOM 927 C CA . ASN A 1 118 ? 32.184 4.234 -26.184 1.00 46.12 118 ASN A CA 1
ATOM 928 C C . ASN A 1 118 ? 32.101 4.368 -24.663 1.00 46.12 118 ASN A C 1
ATOM 930 O O . ASN A 1 118 ? 31.683 5.405 -24.154 1.00 46.12 118 ASN A O 1
ATOM 934 N N . ASN A 1 119 ? 32.451 3.280 -23.972 1.00 44.56 119 ASN A N 1
ATOM 935 C CA . ASN A 1 119 ? 32.422 3.119 -22.516 1.00 44.56 119 ASN A CA 1
ATOM 936 C C . ASN A 1 119 ? 32.730 4.425 -21.755 1.00 44.56 119 ASN A C 1
ATOM 938 O O . ASN A 1 119 ? 33.850 4.933 -21.878 1.00 44.56 119 ASN A O 1
ATOM 942 N N . PRO A 1 120 ? 31.792 4.961 -20.951 1.00 45.81 120 PRO A N 1
ATOM 943 C CA . PRO A 1 120 ? 32.076 6.125 -20.132 1.00 45.81 120 PRO A CA 1
ATOM 944 C C . PRO A 1 120 ? 33.009 5.736 -18.980 1.00 45.81 120 PRO A C 1
ATOM 946 O O . PRO A 1 120 ? 32.807 4.746 -18.281 1.00 45.81 120 PRO A O 1
ATOM 949 N N . SER A 1 121 ? 34.056 6.537 -18.820 1.00 40.34 121 SER A N 1
ATOM 950 C CA . SER A 1 121 ? 35.100 6.446 -17.805 1.00 40.34 121 SER A CA 1
ATOM 951 C C . SER A 1 121 ? 34.542 6.396 -16.370 1.00 40.34 121 SER A C 1
ATOM 953 O O . SER A 1 121 ? 33.597 7.103 -16.025 1.00 40.34 121 SER A O 1
ATOM 955 N N . GLU A 1 122 ? 35.187 5.576 -15.533 1.00 37.16 122 GLU A N 1
ATOM 956 C CA . GLU A 1 122 ? 34.816 5.098 -14.184 1.00 37.16 122 GLU A CA 1
ATOM 957 C C . GLU A 1 122 ? 34.677 6.156 -13.056 1.00 37.16 122 GLU A C 1
ATOM 959 O O . GLU A 1 122 ? 35.056 5.904 -11.915 1.00 37.16 122 GLU A O 1
ATOM 964 N N . GLN A 1 123 ? 34.152 7.360 -13.303 1.00 42.44 123 GLN A N 1
ATOM 965 C CA . GLN A 1 123 ? 34.127 8.427 -12.278 1.00 42.44 123 GLN A CA 1
ATOM 966 C C . GLN A 1 123 ? 32.732 8.924 -11.863 1.00 42.44 123 GLN A C 1
ATOM 968 O O . GLN A 1 123 ? 32.625 9.852 -11.058 1.00 42.44 123 GLN A O 1
ATOM 973 N N . HIS A 1 124 ? 31.649 8.309 -12.346 1.00 45.28 124 HIS A N 1
ATOM 974 C CA . HIS A 1 124 ? 30.280 8.685 -11.975 1.00 45.28 124 HIS A CA 1
ATOM 975 C C . HIS A 1 124 ? 29.593 7.603 -11.132 1.00 45.28 124 HIS A C 1
ATOM 977 O O . HIS A 1 124 ? 29.682 6.423 -11.449 1.00 45.28 124 HIS A O 1
ATOM 983 N N . ARG A 1 125 ? 28.870 8.011 -10.070 1.00 47.47 125 ARG A N 1
ATOM 984 C CA . ARG A 1 125 ? 28.086 7.089 -9.215 1.00 47.47 125 ARG A CA 1
ATOM 985 C C . ARG A 1 125 ? 26.983 6.347 -9.987 1.00 47.47 125 ARG A C 1
ATOM 987 O O . ARG A 1 125 ? 26.539 5.312 -9.513 1.00 47.47 125 ARG A O 1
ATOM 994 N N . LEU A 1 126 ? 26.561 6.867 -11.145 1.00 55.94 126 LEU A N 1
ATOM 995 C CA . LEU A 1 126 ? 25.542 6.306 -12.038 1.00 55.94 126 LEU A CA 1
ATOM 996 C C . LEU A 1 126 ? 25.975 6.427 -13.497 1.00 55.94 126 LEU A C 1
ATOM 998 O O . LEU A 1 126 ? 26.366 7.509 -13.939 1.00 55.94 126 LEU A O 1
ATOM 1002 N N . ASN A 1 127 ? 25.849 5.334 -14.252 1.00 68.00 127 ASN A N 1
ATOM 1003 C CA . ASN A 1 127 ? 25.958 5.352 -15.709 1.00 68.00 127 ASN A CA 1
ATOM 1004 C C . ASN A 1 127 ? 24.813 6.217 -16.287 1.00 68.00 127 ASN A C 1
ATOM 1006 O O . ASN A 1 127 ? 23.662 5.997 -15.895 1.00 68.00 127 ASN A O 1
ATOM 1010 N N . PRO A 1 128 ? 25.077 7.164 -17.211 1.00 72.69 128 PRO A N 1
ATOM 1011 C CA . PRO A 1 128 ? 24.035 7.972 -17.845 1.00 72.69 128 PRO A CA 1
ATOM 1012 C C . PRO A 1 128 ? 22.844 7.152 -18.352 1.00 72.69 128 PRO A C 1
ATOM 1014 O O . PRO A 1 128 ? 21.702 7.455 -18.007 1.00 72.69 128 PRO A O 1
ATOM 1017 N N . LEU A 1 129 ? 23.110 6.028 -19.028 1.00 79.88 129 LEU A N 1
ATOM 1018 C CA . LEU A 1 129 ? 22.063 5.142 -19.544 1.00 79.88 129 LEU A CA 1
ATOM 1019 C C . LEU A 1 129 ? 21.141 4.588 -18.451 1.00 79.88 129 LEU A C 1
ATOM 1021 O O . LEU A 1 129 ? 19.948 4.407 -18.688 1.00 79.88 129 LEU A O 1
ATOM 1025 N N . SER A 1 130 ? 21.667 4.338 -17.250 1.00 83.56 130 SER A N 1
ATOM 1026 C CA . SER A 1 130 ? 20.870 3.895 -16.103 1.00 83.56 130 SER A CA 1
ATOM 1027 C C . SER A 1 130 ? 19.979 5.011 -15.560 1.00 83.56 130 SER A C 1
ATOM 1029 O O . SER A 1 130 ? 18.833 4.757 -15.196 1.00 83.56 130 SER A O 1
ATOM 1031 N N . ALA A 1 131 ? 20.450 6.261 -15.569 1.00 81.44 131 ALA A N 1
ATOM 1032 C CA . ALA A 1 131 ? 19.608 7.406 -15.227 1.00 81.44 131 ALA A CA 1
ATOM 1033 C C . ALA A 1 131 ? 18.475 7.592 -16.254 1.00 81.44 131 ALA A C 1
ATOM 1035 O O . ALA A 1 131 ? 17.330 7.850 -15.882 1.00 81.44 131 ALA A O 1
ATOM 1036 N N . GLU A 1 132 ? 18.755 7.409 -17.548 1.00 83.31 132 GLU A N 1
ATOM 1037 C CA . GLU A 1 132 ? 17.716 7.409 -18.583 1.00 83.31 132 GLU A CA 1
ATOM 1038 C C . GLU A 1 132 ? 16.739 6.232 -18.451 1.00 83.31 132 GLU A C 1
ATOM 1040 O O . GLU A 1 132 ? 15.544 6.405 -18.706 1.00 83.31 132 GLU A O 1
ATOM 1045 N N . LEU A 1 133 ? 17.217 5.065 -18.005 1.00 89.88 133 LEU A N 1
ATOM 1046 C CA . LEU A 1 133 ? 16.385 3.889 -17.756 1.00 89.88 133 LEU A CA 1
ATOM 1047 C C . LEU A 1 133 ? 15.357 4.162 -16.654 1.00 89.88 133 LEU A C 1
ATOM 1049 O O . LEU A 1 133 ? 14.190 3.819 -16.832 1.00 89.88 133 LEU A O 1
ATOM 1053 N N . ILE A 1 134 ? 15.757 4.833 -15.567 1.00 85.94 134 ILE A N 1
ATOM 1054 C CA . ILE A 1 134 ? 14.841 5.240 -14.489 1.00 85.94 134 ILE A CA 1
ATOM 1055 C C . ILE A 1 134 ? 13.721 6.130 -15.043 1.00 85.94 134 ILE A C 1
ATOM 1057 O O . ILE A 1 134 ? 12.544 5.855 -14.816 1.00 85.94 134 ILE A O 1
ATOM 1061 N N . VAL A 1 135 ? 14.055 7.156 -15.836 1.00 83.00 135 VAL A N 1
ATOM 1062 C CA . VAL A 1 135 ? 13.047 8.062 -16.419 1.00 83.00 135 VAL A CA 1
ATOM 1063 C C . VAL A 1 135 ? 12.110 7.321 -17.370 1.00 83.00 135 VAL A C 1
ATOM 1065 O O . VAL A 1 135 ? 10.894 7.497 -17.292 1.00 83.00 135 VAL A O 1
ATOM 1068 N N . ALA A 1 136 ? 12.655 6.498 -18.270 1.00 88.81 136 ALA A N 1
ATOM 1069 C CA . ALA A 1 136 ? 11.856 5.710 -19.204 1.00 88.81 136 ALA A CA 1
ATOM 1070 C C . ALA A 1 136 ? 10.897 4.766 -18.463 1.00 88.81 136 ALA A C 1
ATOM 1072 O O . ALA A 1 136 ? 9.733 4.651 -18.851 1.00 88.81 136 ALA A O 1
ATOM 1073 N N . ALA A 1 137 ? 11.364 4.162 -17.367 1.00 91.25 137 ALA A N 1
ATOM 1074 C CA . ALA A 1 137 ? 10.574 3.264 -16.546 1.00 91.25 137 ALA A CA 1
ATOM 1075 C C . ALA A 1 137 ? 9.438 3.983 -15.807 1.00 91.25 137 ALA A C 1
ATOM 1077 O O . ALA A 1 137 ? 8.300 3.531 -15.886 1.00 91.25 137 ALA A O 1
ATOM 1078 N N . CYS A 1 138 ? 9.694 5.143 -15.190 1.00 86.62 138 CYS A N 1
ATOM 1079 C CA . CYS A 1 138 ? 8.651 5.970 -14.565 1.00 86.62 138 CYS A CA 1
ATOM 1080 C C . CYS A 1 138 ? 7.572 6.412 -15.572 1.00 86.62 138 CYS A C 1
ATOM 1082 O O . CYS A 1 138 ? 6.391 6.525 -15.237 1.00 86.62 138 CYS A O 1
ATOM 1084 N N . LYS A 1 139 ? 7.966 6.671 -16.825 1.00 82.00 139 LYS A N 1
ATOM 1085 C CA . LYS A 1 139 ? 7.055 7.105 -17.895 1.00 82.00 139 LYS A CA 1
ATOM 1086 C C . LYS A 1 139 ? 6.291 5.979 -18.583 1.00 82.00 139 LYS A C 1
ATOM 1088 O O . LYS A 1 139 ? 5.360 6.281 -19.323 1.00 82.00 139 LYS A O 1
ATOM 1093 N N . GLY A 1 140 ? 6.670 4.722 -18.364 1.00 87.38 140 GLY A N 1
ATOM 1094 C CA . GLY A 1 140 ? 6.054 3.593 -19.058 1.00 87.38 140 GLY A CA 1
ATOM 1095 C C . GLY A 1 140 ? 6.518 3.427 -20.510 1.00 87.38 140 GLY A C 1
ATOM 1096 O O . GLY A 1 140 ? 5.854 2.743 -21.279 1.00 87.38 140 GLY A O 1
ATOM 1097 N N . HIS A 1 141 ? 7.640 4.036 -20.915 1.00 90.88 141 HIS A N 1
ATOM 1098 C CA . HIS A 1 141 ? 8.167 3.911 -22.282 1.00 90.88 141 HIS A CA 1
ATOM 1099 C C . HIS A 1 141 ? 8.870 2.556 -22.471 1.00 90.88 141 HIS A C 1
ATOM 1101 O O . HIS A 1 141 ? 10.100 2.465 -22.424 1.00 90.88 141 HIS A O 1
ATOM 1107 N N . LEU A 1 142 ? 8.087 1.489 -22.644 1.00 94.62 142 LEU A N 1
ATOM 1108 C CA . LEU A 1 142 ? 8.571 0.107 -22.708 1.00 94.62 142 LEU A CA 1
ATOM 1109 C C . LEU A 1 142 ? 9.621 -0.117 -23.810 1.00 94.62 142 LEU A C 1
ATOM 1111 O O . LEU A 1 142 ? 10.644 -0.763 -23.567 1.00 94.62 142 LEU A O 1
ATOM 1115 N N . ASP A 1 143 ? 9.414 0.443 -25.003 1.00 92.94 143 ASP A N 1
ATOM 1116 C CA . ASP A 1 143 ? 10.366 0.306 -26.111 1.00 92.94 143 ASP A CA 1
ATOM 1117 C C . ASP A 1 143 ? 11.703 0.960 -25.776 1.00 92.94 143 ASP A C 1
ATOM 1119 O O . ASP A 1 143 ? 12.768 0.414 -26.077 1.00 92.94 143 ASP A O 1
ATOM 1123 N N . MET A 1 144 ? 11.666 2.118 -25.116 1.00 90.88 144 MET A N 1
ATOM 1124 C CA . MET A 1 144 ? 12.876 2.767 -24.637 1.00 90.88 144 MET A CA 1
ATOM 1125 C C . MET A 1 144 ? 13.576 1.953 -23.550 1.00 90.88 144 MET A C 1
ATOM 1127 O O . MET A 1 144 ? 14.791 1.792 -23.618 1.00 90.88 144 MET A O 1
ATOM 1131 N N . VAL A 1 145 ? 12.832 1.423 -22.575 1.00 94.12 145 VAL A N 1
ATOM 1132 C CA . VAL A 1 145 ? 13.381 0.542 -21.532 1.00 94.12 145 VAL A CA 1
ATOM 1133 C C . VAL A 1 145 ? 14.136 -0.621 -22.180 1.00 94.12 145 VAL A C 1
ATOM 1135 O O . VAL A 1 145 ? 15.293 -0.868 -21.848 1.00 94.12 145 VAL A O 1
ATOM 1138 N N . ASN A 1 146 ? 13.537 -1.270 -23.181 1.00 93.19 146 ASN A N 1
ATOM 1139 C CA . ASN A 1 146 ? 14.183 -2.347 -23.928 1.00 93.19 146 ASN A CA 1
ATOM 1140 C C . ASN A 1 146 ? 15.462 -1.888 -24.641 1.00 93.19 146 ASN A C 1
ATOM 1142 O O . ASN A 1 146 ? 16.491 -2.555 -24.539 1.00 93.19 146 ASN A O 1
ATOM 1146 N N . LYS A 1 147 ? 15.430 -0.748 -25.341 1.00 90.44 147 LYS A N 1
ATOM 1147 C CA . LYS A 1 147 ? 16.606 -0.228 -26.058 1.00 90.44 147 LYS A CA 1
ATOM 1148 C C . LYS A 1 147 ? 17.735 0.178 -25.115 1.00 90.44 147 LYS A C 1
ATOM 1150 O O . LYS A 1 147 ? 18.892 -0.095 -25.422 1.00 90.44 147 LYS A O 1
ATOM 1155 N N . LEU A 1 148 ? 17.423 0.804 -23.981 1.00 89.12 148 LEU A N 1
ATOM 1156 C CA . LEU A 1 148 ? 18.411 1.211 -22.981 1.00 89.12 148 LEU A CA 1
ATOM 1157 C C . LEU A 1 148 ? 19.085 -0.006 -22.342 1.00 89.12 148 LEU A C 1
ATOM 1159 O O . LEU A 1 148 ? 20.309 -0.033 -22.241 1.00 89.12 148 LEU A O 1
ATOM 1163 N N . LEU A 1 149 ? 18.317 -1.045 -22.003 1.00 90.38 149 LEU A N 1
ATOM 1164 C CA . LEU A 1 149 ? 18.867 -2.306 -21.494 1.00 90.38 149 LEU A CA 1
ATOM 1165 C C . LEU A 1 149 ? 19.757 -3.005 -22.533 1.00 90.38 149 LEU A C 1
ATOM 1167 O O . LEU A 1 149 ? 20.855 -3.442 -22.200 1.00 90.38 149 LEU A O 1
ATOM 1171 N N . LEU A 1 150 ? 19.341 -3.046 -23.806 1.00 89.50 150 LEU A N 1
ATOM 1172 C CA . LEU A 1 150 ? 20.174 -3.560 -24.906 1.00 89.50 150 LEU A CA 1
ATOM 1173 C C . LEU A 1 150 ? 21.448 -2.730 -25.129 1.00 89.50 150 LEU A C 1
ATOM 1175 O O . LEU A 1 150 ? 22.455 -3.263 -25.581 1.00 89.50 150 LEU A O 1
ATOM 1179 N N . SER A 1 151 ? 21.406 -1.440 -24.791 1.00 84.12 151 SER A N 1
ATOM 1180 C CA . SER A 1 151 ? 22.536 -0.508 -24.878 1.00 84.12 151 SER A CA 1
ATOM 1181 C C . SER A 1 151 ? 23.480 -0.587 -23.669 1.00 84.12 151 SER A C 1
ATOM 1183 O O . SER A 1 151 ? 24.423 0.194 -23.586 1.00 84.12 151 SER A O 1
ATOM 1185 N N . GLY A 1 152 ? 23.247 -1.508 -22.727 1.00 84.06 152 GLY A N 1
ATOM 1186 C CA . GLY A 1 152 ? 24.102 -1.701 -21.555 1.00 84.06 152 GLY A CA 1
ATOM 1187 C C . GLY A 1 152 ? 23.740 -0.837 -20.344 1.00 84.06 152 GLY A C 1
ATOM 1188 O O . GLY A 1 152 ? 24.584 -0.646 -19.469 1.00 84.06 152 GLY A O 1
ATOM 1189 N N . ALA A 1 153 ? 22.512 -0.307 -20.265 1.00 86.12 153 ALA A N 1
ATOM 1190 C CA . ALA A 1 153 ? 22.019 0.280 -19.021 1.00 86.12 153 ALA A CA 1
ATOM 1191 C C . ALA A 1 153 ? 22.011 -0.782 -17.910 1.00 86.12 153 ALA A C 1
ATOM 1193 O O . ALA A 1 153 ? 21.433 -1.858 -18.074 1.00 86.12 153 ALA A O 1
ATOM 1194 N N . ASP A 1 154 ? 22.619 -0.470 -16.766 1.00 87.75 154 ASP A N 1
ATOM 1195 C CA . ASP A 1 154 ? 22.537 -1.331 -15.591 1.00 87.75 154 ASP A CA 1
ATOM 1196 C C . ASP A 1 154 ? 21.122 -1.248 -15.005 1.00 87.75 154 ASP A C 1
ATOM 1198 O O . ASP A 1 154 ? 20.682 -0.178 -14.576 1.00 87.75 154 ASP A O 1
ATOM 1202 N N . ILE A 1 155 ? 20.426 -2.388 -15.005 1.00 90.25 155 ILE A N 1
ATOM 1203 C CA . ILE A 1 155 ? 19.058 -2.555 -14.503 1.00 90.25 155 ILE A CA 1
ATOM 1204 C C . ILE A 1 155 ? 18.952 -2.372 -12.983 1.00 90.25 155 ILE A C 1
ATOM 1206 O O . ILE A 1 155 ? 17.869 -2.085 -12.477 1.00 90.25 155 ILE A O 1
ATOM 1210 N N . THR A 1 156 ? 20.061 -2.551 -12.260 1.00 90.56 156 THR A N 1
ATOM 1211 C CA . THR A 1 156 ? 20.122 -2.489 -10.794 1.00 90.56 156 THR A CA 1
ATOM 1212 C C . THR A 1 156 ? 20.572 -1.136 -10.258 1.00 90.56 156 THR A C 1
ATOM 1214 O O . THR A 1 156 ? 20.447 -0.892 -9.058 1.00 90.56 156 THR A O 1
ATOM 1217 N N . ALA A 1 157 ? 21.062 -0.255 -11.130 1.00 86.00 157 ALA A N 1
ATOM 1218 C CA . ALA A 1 157 ? 21.556 1.055 -10.747 1.00 86.00 157 ALA A CA 1
ATOM 1219 C C . ALA A 1 157 ? 20.431 1.950 -10.197 1.00 86.00 157 ALA A C 1
ATOM 1221 O O . ALA A 1 157 ? 19.320 1.999 -10.734 1.00 86.00 157 ALA A O 1
ATOM 1222 N N . SER A 1 158 ? 20.749 2.671 -9.123 1.00 83.56 158 SER A N 1
ATOM 1223 C CA . SER A 1 158 ? 19.833 3.548 -8.395 1.00 83.56 158 SER A CA 1
ATOM 1224 C C . SER A 1 158 ? 20.321 4.990 -8.387 1.00 83.56 158 SER A C 1
ATOM 1226 O O . SER A 1 158 ? 21.525 5.220 -8.279 1.00 83.56 158 SER A O 1
ATOM 1228 N N . ASP A 1 159 ? 19.413 5.962 -8.402 1.00 75.25 159 ASP A N 1
ATOM 1229 C CA . ASP A 1 159 ? 19.800 7.360 -8.235 1.00 75.25 159 ASP A CA 1
ATOM 1230 C C . ASP A 1 159 ? 20.372 7.704 -6.841 1.00 75.25 159 ASP A C 1
ATOM 1232 O O . ASP A 1 159 ? 20.545 6.845 -5.976 1.00 75.25 159 ASP A O 1
ATOM 1236 N N . GLU A 1 160 ? 20.693 8.982 -6.611 1.00 72.94 160 GLU A N 1
ATOM 1237 C CA . GLU A 1 160 ? 21.204 9.462 -5.318 1.00 72.94 160 GLU A CA 1
ATOM 1238 C C . GLU A 1 160 ? 20.203 9.342 -4.156 1.00 72.94 160 GLU A C 1
ATOM 1240 O O . GLU A 1 160 ? 20.600 9.457 -2.997 1.00 72.94 160 GLU A O 1
ATOM 1245 N N . HIS A 1 161 ? 18.933 9.075 -4.460 1.00 73.25 161 HIS A N 1
ATOM 1246 C CA . HIS A 1 161 ? 17.866 8.793 -3.504 1.00 73.25 161 HIS A CA 1
ATOM 1247 C C . HIS A 1 161 ? 17.549 7.291 -3.411 1.00 73.25 161 HIS A C 1
ATOM 1249 O O . HIS A 1 161 ? 16.592 6.906 -2.745 1.00 73.25 161 HIS A O 1
ATOM 1255 N N . GLY A 1 162 ? 18.342 6.431 -4.058 1.00 79.25 162 GLY A N 1
ATOM 1256 C CA . GLY A 1 162 ? 18.121 4.986 -4.080 1.00 79.25 162 GLY A CA 1
ATOM 1257 C C . GLY A 1 162 ? 17.010 4.540 -5.037 1.00 79.25 162 GLY A C 1
ATOM 1258 O O . GLY A 1 162 ? 16.641 3.367 -5.030 1.00 79.25 162 GLY A O 1
ATOM 1259 N N . LEU A 1 163 ? 16.489 5.424 -5.896 1.00 83.31 163 LEU A N 1
ATOM 1260 C CA . LEU A 1 163 ? 15.447 5.067 -6.854 1.00 83.31 163 LEU A CA 1
ATOM 1261 C C . LEU A 1 163 ? 16.031 4.279 -8.027 1.00 83.31 163 LEU A C 1
ATOM 1263 O O . LEU A 1 163 ? 16.829 4.798 -8.804 1.00 83.31 163 LEU A O 1
ATOM 1267 N N . THR A 1 164 ? 15.593 3.035 -8.189 1.00 90.12 164 THR A N 1
ATOM 1268 C CA . THR A 1 164 ? 15.917 2.191 -9.348 1.00 90.12 164 THR A CA 1
ATOM 1269 C C . THR A 1 164 ? 14.821 2.279 -10.405 1.00 90.12 164 THR A C 1
ATOM 1271 O O . THR A 1 164 ? 13.701 2.721 -10.137 1.00 90.12 164 THR A O 1
ATOM 1274 N N . ALA A 1 165 ? 15.105 1.807 -11.620 1.00 91.50 165 ALA A N 1
ATOM 1275 C CA . ALA A 1 165 ? 14.097 1.757 -12.679 1.00 91.50 165 ALA A CA 1
ATOM 1276 C C . ALA A 1 165 ? 12.876 0.913 -12.278 1.00 91.50 165 ALA A C 1
ATOM 1278 O O . ALA A 1 165 ? 11.739 1.270 -12.584 1.00 91.50 165 ALA A O 1
ATOM 1279 N N . PHE A 1 166 ? 13.107 -0.173 -11.536 1.00 95.31 166 PHE A N 1
ATOM 1280 C CA . PHE A 1 166 ? 12.044 -1.033 -11.031 1.00 95.31 166 PHE A CA 1
ATOM 1281 C C . PHE A 1 166 ? 11.166 -0.327 -9.992 1.00 95.31 166 PHE A C 1
ATOM 1283 O O . PHE A 1 166 ? 9.944 -0.321 -10.136 1.00 95.31 166 PHE A O 1
ATOM 1290 N N . LEU A 1 167 ? 11.772 0.329 -8.996 1.00 90.88 167 LEU A N 1
ATOM 1291 C CA . LEU A 1 167 ? 11.037 1.095 -7.983 1.00 90.88 167 LEU A CA 1
ATOM 1292 C C . LEU A 1 167 ? 10.251 2.259 -8.612 1.00 90.88 167 LEU A C 1
ATOM 1294 O O . LEU A 1 167 ? 9.099 2.487 -8.246 1.00 90.88 167 LEU A O 1
ATOM 1298 N N . GLY A 1 168 ? 10.823 2.937 -9.613 1.00 88.38 168 GLY A N 1
ATOM 1299 C CA . GLY A 1 168 ? 10.155 4.011 -10.352 1.00 88.38 168 GLY A CA 1
ATOM 1300 C C . GLY A 1 168 ? 8.938 3.529 -11.145 1.00 88.38 168 GLY A C 1
ATOM 1301 O O . GLY A 1 168 ? 7.871 4.141 -11.082 1.00 88.38 168 GLY A O 1
ATOM 1302 N N . ALA A 1 169 ? 9.057 2.388 -11.831 1.00 93.25 169 ALA A N 1
ATOM 1303 C CA . ALA A 1 169 ? 7.927 1.757 -12.511 1.00 93.25 169 ALA A CA 1
ATOM 1304 C C . ALA A 1 169 ? 6.827 1.327 -11.523 1.00 93.25 169 ALA A C 1
ATOM 1306 O O . ALA A 1 169 ? 5.645 1.525 -11.809 1.00 93.25 169 ALA A O 1
ATOM 1307 N N . CYS A 1 170 ? 7.204 0.799 -10.351 1.00 93.31 170 CYS A N 1
ATOM 1308 C CA . CYS A 1 170 ? 6.254 0.420 -9.304 1.00 93.31 170 CYS A CA 1
ATOM 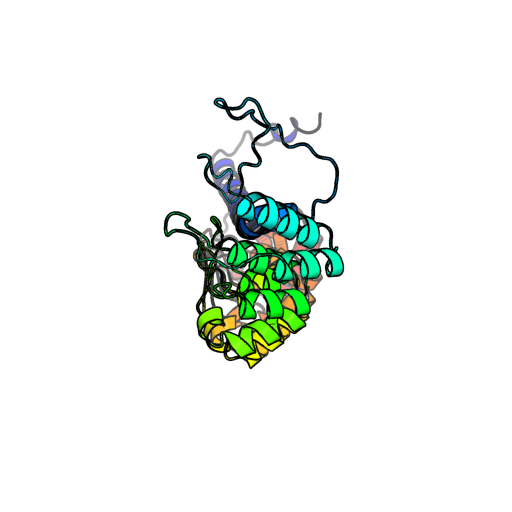1309 C C . CYS A 1 170 ? 5.511 1.632 -8.735 1.00 93.31 170 CYS A C 1
ATOM 1311 O O . CYS A 1 170 ? 4.293 1.582 -8.595 1.00 93.31 170 CYS A O 1
ATOM 1313 N N . TYR A 1 171 ? 6.217 2.733 -8.462 1.00 89.06 171 TYR A N 1
ATOM 1314 C CA . TYR A 1 171 ? 5.613 3.972 -7.968 1.00 89.06 171 TYR A CA 1
ATOM 1315 C C . TYR A 1 171 ? 4.650 4.598 -8.983 1.00 89.06 171 TYR A C 1
ATOM 1317 O O . TYR A 1 171 ? 3.567 5.056 -8.625 1.00 89.06 171 TYR A O 1
ATOM 1325 N N . CYS A 1 172 ? 5.024 4.614 -10.264 1.00 85.94 172 CYS A N 1
ATOM 1326 C CA . CYS A 1 172 ? 4.200 5.198 -11.322 1.00 85.94 172 CYS A CA 1
ATOM 1327 C C . CYS A 1 172 ? 3.114 4.254 -11.867 1.00 85.94 172 CYS A C 1
ATOM 1329 O O . CYS A 1 172 ? 2.360 4.671 -12.743 1.00 85.94 172 CYS A O 1
ATOM 1331 N N . GLY A 1 173 ? 3.024 3.009 -11.388 1.00 90.19 173 GLY A N 1
ATOM 1332 C CA . GLY A 1 173 ? 1.986 2.060 -11.810 1.00 90.19 173 GLY A CA 1
ATOM 1333 C C . GLY A 1 173 ? 2.194 1.469 -13.208 1.00 90.19 173 GLY A C 1
ATOM 1334 O O . GLY A 1 173 ? 1.240 1.030 -13.847 1.00 90.19 173 GLY A O 1
ATOM 1335 N N . GLN A 1 174 ? 3.432 1.457 -13.707 1.00 95.38 174 GLN A N 1
ATOM 1336 C CA . GLN A 1 174 ? 3.757 1.075 -15.084 1.00 95.38 174 GLN A CA 1
ATOM 1337 C C . GLN A 1 174 ? 3.867 -0.449 -15.226 1.00 95.38 174 GLN A C 1
ATOM 1339 O O . GLN A 1 174 ? 4.965 -1.001 -15.311 1.00 95.38 174 GLN A O 1
ATOM 1344 N N . LEU A 1 175 ? 2.721 -1.138 -15.235 1.00 97.56 175 LEU A N 1
ATOM 1345 C CA . LEU A 1 175 ? 2.635 -2.605 -15.200 1.00 97.56 175 LEU A CA 1
ATOM 1346 C C . LEU A 1 175 ? 3.488 -3.302 -16.270 1.00 97.56 175 LEU A C 1
ATOM 1348 O O . LEU A 1 175 ? 4.231 -4.224 -15.945 1.00 97.56 175 LEU A O 1
ATOM 1352 N N . GLU A 1 176 ? 3.410 -2.871 -17.528 1.00 97.69 176 GLU A N 1
ATOM 1353 C CA . GLU A 1 176 ? 4.147 -3.514 -18.627 1.00 97.69 176 GLU A CA 1
ATOM 1354 C C . GLU A 1 176 ? 5.667 -3.399 -18.441 1.00 97.69 176 GLU A C 1
ATOM 1356 O O . GLU A 1 176 ? 6.417 -4.343 -18.699 1.00 97.69 176 GLU A O 1
ATOM 1361 N N . VAL A 1 177 ? 6.130 -2.259 -17.920 1.00 96.94 177 VAL A N 1
ATOM 1362 C CA . VAL A 1 177 ? 7.540 -2.057 -17.573 1.00 96.94 177 VAL A CA 1
ATOM 1363 C C . VAL A 1 177 ? 7.929 -2.924 -16.378 1.00 96.94 177 VAL A C 1
ATOM 1365 O O . VAL A 1 177 ? 8.975 -3.564 -16.426 1.00 96.94 177 VAL A O 1
ATOM 1368 N N . VAL A 1 178 ? 7.098 -2.996 -15.333 1.00 97.38 178 VAL A N 1
ATOM 1369 C CA . VAL A 1 178 ? 7.315 -3.873 -14.166 1.00 97.38 178 VAL A CA 1
ATOM 1370 C C . VAL A 1 178 ? 7.479 -5.326 -14.613 1.00 97.38 178 VAL A C 1
ATOM 1372 O O . VAL A 1 178 ? 8.474 -5.963 -14.266 1.00 97.38 178 VAL A O 1
ATOM 1375 N N . GLN A 1 179 ? 6.563 -5.827 -15.446 1.00 96.69 179 GLN A N 1
ATOM 1376 C CA . GLN A 1 179 ? 6.622 -7.176 -16.013 1.00 96.69 179 GLN A CA 1
ATOM 1377 C C . GLN A 1 179 ? 7.914 -7.398 -16.793 1.00 96.69 179 GLN A C 1
ATOM 1379 O O . GLN A 1 179 ? 8.603 -8.403 -16.600 1.00 96.69 179 GLN A O 1
ATOM 1384 N N . ARG A 1 180 ? 8.283 -6.441 -17.651 1.00 96.38 180 ARG A N 1
ATOM 1385 C CA . ARG A 1 180 ? 9.492 -6.556 -18.462 1.00 96.38 180 ARG A CA 1
ATOM 1386 C C . ARG A 1 180 ? 10.764 -6.552 -17.619 1.00 96.38 180 ARG A C 1
ATOM 1388 O O . ARG A 1 180 ? 11.656 -7.363 -17.863 1.00 96.38 180 ARG A O 1
ATOM 1395 N N . LEU A 1 181 ? 10.852 -5.667 -16.631 1.00 95.25 181 LEU A N 1
ATOM 1396 C CA . LEU A 1 181 ? 11.995 -5.587 -15.727 1.00 95.25 181 LEU A CA 1
ATOM 1397 C C . LEU A 1 181 ? 12.120 -6.862 -14.886 1.00 95.25 181 LEU A C 1
ATOM 1399 O O . LEU A 1 181 ? 13.222 -7.391 -14.780 1.00 95.25 181 LEU A O 1
ATOM 1403 N N . LEU A 1 182 ? 11.019 -7.417 -14.370 1.00 94.44 182 LEU A N 1
ATOM 1404 C CA . LEU A 1 182 ? 11.031 -8.690 -13.635 1.00 94.44 182 LEU A CA 1
ATOM 1405 C C . LEU A 1 182 ? 11.423 -9.875 -14.525 1.00 94.44 182 LEU A C 1
ATOM 1407 O O . LEU A 1 182 ? 12.184 -10.736 -14.086 1.00 94.44 182 LEU A O 1
ATOM 1411 N N . GLN A 1 183 ? 11.000 -9.887 -15.791 1.00 92.69 183 GLN A N 1
ATOM 1412 C CA . GLN A 1 183 ? 11.405 -10.915 -16.752 1.00 92.69 183 GLN A CA 1
ATOM 1413 C C . GLN A 1 183 ? 12.927 -10.930 -16.990 1.00 92.69 183 GLN A C 1
ATOM 1415 O O . GLN A 1 183 ? 13.504 -11.998 -17.179 1.00 92.69 183 GLN A O 1
ATOM 1420 N N . ILE A 1 184 ? 13.582 -9.763 -16.982 1.00 89.00 184 ILE A N 1
ATOM 1421 C CA . ILE A 1 184 ? 15.029 -9.631 -17.234 1.00 89.00 184 ILE A CA 1
ATOM 1422 C C . ILE A 1 184 ? 15.847 -9.753 -15.939 1.00 89.00 184 ILE A C 1
ATOM 1424 O O . ILE A 1 184 ? 16.863 -10.445 -15.895 1.00 89.00 184 ILE A O 1
ATOM 1428 N N . GLY A 1 185 ? 15.437 -9.045 -14.889 1.00 76.06 185 GLY A N 1
ATOM 1429 C CA . GLY A 1 185 ? 16.178 -8.899 -13.635 1.00 76.06 185 GLY A CA 1
ATOM 1430 C C . GLY A 1 185 ? 15.845 -9.951 -12.576 1.00 76.06 185 GLY A C 1
ATOM 1431 O O . GLY A 1 185 ? 16.678 -10.212 -11.702 1.00 76.06 185 GLY A O 1
ATOM 1432 N N . SER A 1 186 ? 14.675 -10.596 -12.678 1.00 77.44 186 SER A N 1
ATOM 1433 C CA . SER A 1 186 ? 14.171 -11.609 -11.738 1.00 77.44 186 SER A CA 1
ATOM 1434 C C . SER A 1 186 ? 14.264 -11.151 -10.267 1.00 77.44 186 SER A C 1
ATOM 1436 O O . SER A 1 186 ? 14.174 -9.959 -9.969 1.00 77.44 186 SER A O 1
ATOM 1438 N N . GLY A 1 187 ? 14.458 -12.089 -9.328 1.00 74.69 187 GLY A N 1
ATOM 1439 C CA . GLY A 1 187 ? 14.466 -11.836 -7.882 1.00 74.69 187 GLY A CA 1
ATOM 1440 C C . GLY A 1 187 ? 15.505 -10.827 -7.374 1.00 74.69 187 GLY A C 1
ATOM 1441 O O . GLY A 1 187 ? 15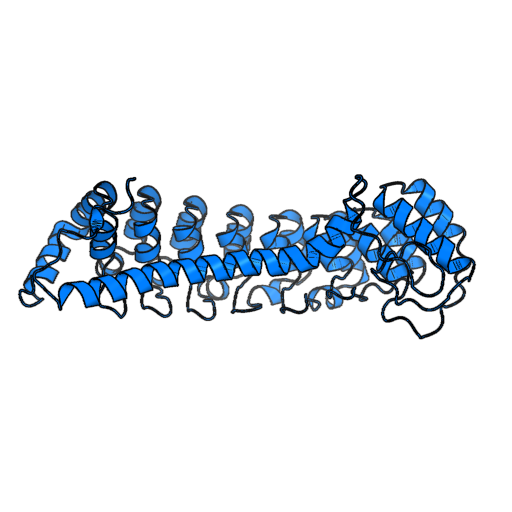.353 -10.350 -6.255 1.00 74.69 187 GLY A O 1
ATOM 1442 N N . ARG A 1 188 ? 16.510 -10.444 -8.180 1.00 84.00 188 ARG A N 1
ATOM 1443 C CA . ARG A 1 188 ? 17.475 -9.390 -7.810 1.00 84.00 188 ARG A CA 1
ATOM 1444 C C . ARG A 1 188 ? 16.813 -8.023 -7.660 1.00 84.00 188 ARG A C 1
ATOM 1446 O O . ARG A 1 188 ? 17.224 -7.253 -6.803 1.00 84.00 188 ARG A O 1
ATOM 1453 N N . LEU A 1 189 ? 15.794 -7.729 -8.469 1.00 88.56 189 LEU A N 1
ATOM 1454 C CA . LEU A 1 189 ? 15.062 -6.462 -8.374 1.00 88.56 189 LEU A CA 1
ATOM 1455 C C . LEU A 1 189 ? 14.122 -6.436 -7.167 1.00 88.56 189 LEU A C 1
ATOM 1457 O O . LEU A 1 189 ? 13.939 -5.390 -6.558 1.00 88.56 189 LEU A O 1
ATOM 1461 N N . LEU A 1 190 ? 13.577 -7.595 -6.787 1.00 88.81 190 LEU A N 1
ATOM 1462 C CA . LEU A 1 190 ? 12.713 -7.727 -5.612 1.00 88.81 190 LEU A CA 1
ATOM 1463 C C . LEU A 1 190 ? 13.478 -7.539 -4.295 1.00 88.81 190 LEU A C 1
ATOM 1465 O O . LEU A 1 190 ? 12.896 -7.072 -3.326 1.00 88.81 190 LEU A O 1
ATOM 1469 N N . SER A 1 191 ? 14.776 -7.858 -4.260 1.00 86.50 191 SER A N 1
ATOM 1470 C CA . SER A 1 191 ? 15.635 -7.594 -3.095 1.00 86.50 191 SER A CA 1
ATOM 1471 C C . SER A 1 191 ? 16.098 -6.138 -2.970 1.00 86.50 191 SER A C 1
ATOM 1473 O O . SER A 1 191 ? 16.793 -5.810 -2.012 1.00 86.50 191 SER A O 1
ATOM 1475 N N . GLN A 1 192 ? 15.779 -5.272 -3.936 1.00 86.38 192 GLN A N 1
ATOM 1476 C CA . GLN A 1 192 ? 16.109 -3.851 -3.850 1.00 86.38 192 GLN A CA 1
ATOM 1477 C C . GLN A 1 192 ? 15.013 -3.084 -3.110 1.00 86.38 192 GLN A C 1
ATOM 1479 O O . GLN A 1 192 ? 13.821 -3.361 -3.254 1.00 86.38 192 GLN A O 1
ATOM 1484 N N . GLY A 1 193 ? 15.434 -2.075 -2.356 1.00 85.44 193 GLY A N 1
ATOM 1485 C CA . GLY A 1 193 ? 14.553 -1.169 -1.637 1.00 85.44 193 GLY A CA 1
ATOM 1486 C C . GLY A 1 193 ? 15.122 0.240 -1.616 1.00 85.44 193 GLY A C 1
ATOM 1487 O O . GLY A 1 193 ? 16.265 0.476 -2.015 1.00 85.44 193 GLY A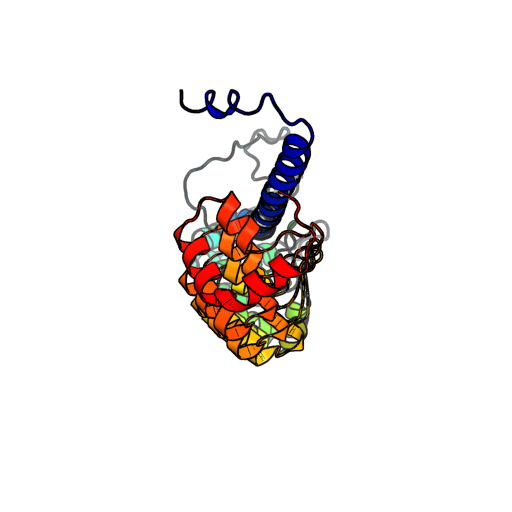 O 1
ATOM 1488 N N . LEU A 1 194 ? 14.297 1.172 -1.163 1.00 84.69 194 LEU A N 1
ATOM 1489 C CA . LEU A 1 194 ? 14.707 2.537 -0.880 1.00 84.69 194 LEU A CA 1
ATOM 1490 C C . LEU A 1 194 ? 15.639 2.591 0.345 1.00 84.69 194 LEU A C 1
ATOM 1492 O O . LEU A 1 194 ? 15.706 1.630 1.116 1.00 84.69 194 LEU A O 1
ATOM 1496 N N . PRO A 1 195 ? 16.360 3.708 0.556 1.00 82.69 195 PRO A N 1
ATOM 1497 C CA . PRO A 1 195 ? 17.298 3.851 1.672 1.00 82.69 195 PRO A CA 1
ATOM 1498 C C . PRO A 1 195 ? 16.677 3.698 3.069 1.00 82.69 195 PRO A C 1
ATOM 1500 O O . PRO A 1 195 ? 17.391 3.382 4.015 1.00 82.69 195 PRO A O 1
ATOM 1503 N N . ASP A 1 196 ? 15.368 3.914 3.203 1.00 79.25 196 ASP A N 1
ATOM 1504 C CA . ASP A 1 196 ? 14.594 3.713 4.437 1.00 79.25 196 ASP A CA 1
ATOM 1505 C C . ASP A 1 196 ? 14.136 2.254 4.643 1.00 79.25 196 ASP A C 1
ATOM 1507 O O . ASP A 1 196 ? 13.430 1.947 5.605 1.00 79.25 196 ASP A O 1
ATOM 1511 N N . GLY A 1 197 ? 14.539 1.353 3.743 1.00 87.00 197 GLY A N 1
ATOM 1512 C CA . GLY A 1 197 ? 14.162 -0.056 3.734 1.00 87.00 197 GLY A CA 1
ATOM 1513 C C . GLY A 1 197 ? 12.868 -0.346 2.973 1.00 87.00 197 GLY A C 1
ATOM 1514 O O . GLY A 1 197 ? 12.492 -1.512 2.856 1.00 87.00 197 GLY A O 1
ATOM 1515 N N . ALA A 1 198 ? 12.177 0.667 2.431 1.00 88.38 198 ALA A N 1
ATOM 1516 C CA . ALA A 1 198 ? 10.909 0.437 1.755 1.00 88.38 198 ALA A CA 1
ATOM 1517 C C . ALA A 1 198 ? 11.105 -0.368 0.467 1.00 88.38 198 ALA A C 1
ATOM 1519 O O . ALA A 1 198 ? 11.800 0.032 -0.470 1.00 88.38 198 ALA A O 1
ATOM 1520 N N . SER A 1 199 ? 10.454 -1.522 0.417 1.00 92.69 199 SER A N 1
ATOM 1521 C CA . SER A 1 199 ? 10.535 -2.436 -0.716 1.00 92.69 199 SER A CA 1
ATOM 1522 C C . SER A 1 199 ? 9.567 -2.058 -1.848 1.00 92.69 199 SER A C 1
ATOM 1524 O O . SER A 1 199 ? 8.638 -1.268 -1.662 1.00 92.69 199 SER A O 1
ATOM 1526 N N . ALA A 1 200 ? 9.729 -2.653 -3.035 1.00 93.25 200 ALA A N 1
ATOM 1527 C CA . ALA A 1 200 ? 8.829 -2.398 -4.168 1.00 93.25 200 ALA A CA 1
ATOM 1528 C C . ALA A 1 200 ? 7.350 -2.701 -3.856 1.00 93.25 200 ALA A C 1
ATOM 1530 O O . ALA A 1 200 ? 6.458 -2.016 -4.362 1.00 93.25 200 ALA A O 1
ATOM 1531 N N . LEU A 1 201 ? 7.089 -3.690 -2.989 1.00 95.88 201 LEU A N 1
ATOM 1532 C CA . LEU A 1 201 ? 5.740 -4.018 -2.533 1.00 95.88 201 LEU A CA 1
ATOM 1533 C C . LEU A 1 201 ? 5.143 -2.874 -1.701 1.00 95.88 201 LEU A C 1
ATOM 1535 O O . LEU A 1 201 ? 4.008 -2.478 -1.959 1.00 95.88 201 LEU A O 1
ATOM 1539 N N . HIS A 1 202 ? 5.911 -2.289 -0.774 1.00 92.69 202 HIS A N 1
ATOM 1540 C CA . HIS A 1 202 ? 5.484 -1.119 0.005 1.00 92.69 202 HIS A CA 1
ATOM 1541 C C . HIS A 1 202 ? 5.147 0.068 -0.900 1.00 92.69 202 HIS A C 1
ATOM 1543 O O . HIS A 1 202 ? 4.080 0.665 -0.764 1.00 92.69 202 HIS A O 1
ATOM 1549 N N . VAL A 1 203 ? 6.017 0.360 -1.871 1.00 90.06 203 VAL A N 1
ATOM 1550 C CA . VAL A 1 203 ? 5.837 1.462 -2.828 1.00 90.06 203 VAL A CA 1
ATOM 1551 C C . VAL A 1 203 ? 4.555 1.288 -3.651 1.00 90.06 203 VAL A C 1
ATOM 1553 O O . VAL A 1 203 ? 3.752 2.217 -3.745 1.00 90.06 203 VAL A O 1
ATOM 1556 N N . ALA A 1 204 ? 4.328 0.098 -4.217 1.00 94.12 204 ALA A N 1
ATOM 1557 C CA . ALA A 1 204 ? 3.126 -0.184 -5.002 1.00 94.12 204 ALA A CA 1
ATOM 1558 C C . ALA A 1 204 ? 1.846 -0.141 -4.145 1.00 94.12 204 ALA A C 1
ATOM 1560 O O . ALA A 1 204 ? 0.816 0.354 -4.609 1.00 94.12 204 ALA A O 1
ATOM 1561 N N . CYS A 1 205 ? 1.920 -0.605 -2.890 1.00 94.25 205 CYS A N 1
ATOM 1562 C CA . CYS A 1 205 ? 0.812 -0.521 -1.938 1.00 94.25 205 CYS A CA 1
ATOM 1563 C C . CYS A 1 205 ? 0.485 0.926 -1.571 1.00 94.25 205 CYS A C 1
ATOM 1565 O O . CYS A 1 205 ? -0.688 1.274 -1.544 1.00 94.25 205 CYS A O 1
ATOM 1567 N N . GLN A 1 206 ? 1.485 1.784 -1.343 1.00 89.50 206 GLN A N 1
ATOM 1568 C CA . GLN A 1 206 ? 1.261 3.199 -1.024 1.00 89.50 206 GLN A CA 1
ATOM 1569 C C . GLN A 1 206 ? 0.520 3.921 -2.150 1.00 89.50 206 GLN A C 1
ATOM 1571 O O . GLN A 1 206 ? -0.407 4.689 -1.898 1.00 89.50 206 GLN A O 1
ATOM 1576 N N . GLN A 1 207 ? 0.916 3.656 -3.395 1.00 87.19 207 GLN A N 1
ATOM 1577 C CA . GLN A 1 207 ? 0.368 4.340 -4.567 1.00 87.19 207 GLN A CA 1
ATOM 1578 C C . GLN A 1 207 ? -0.949 3.743 -5.084 1.00 87.19 207 GLN A C 1
ATOM 1580 O O . GLN A 1 207 ? -1.542 4.298 -6.005 1.00 87.19 207 GLN A O 1
ATOM 1585 N N . GLY A 1 208 ? -1.437 2.640 -4.507 1.00 91.25 208 GLY A N 1
ATOM 1586 C CA . GLY A 1 208 ? -2.726 2.061 -4.897 1.00 91.25 208 GLY A CA 1
ATOM 1587 C C . GLY A 1 208 ? -2.693 1.240 -6.190 1.00 91.25 208 GLY A C 1
ATOM 1588 O O . GLY A 1 208 ? -3.741 0.940 -6.763 1.00 91.25 208 GLY A O 1
ATOM 1589 N N . HIS A 1 209 ? -1.512 0.831 -6.664 1.00 95.62 209 HIS A N 1
ATOM 1590 C CA . HIS A 1 209 ? -1.365 0.135 -7.949 1.00 95.62 209 HIS A CA 1
ATOM 1591 C C . HIS A 1 209 ? -1.611 -1.373 -7.821 1.00 95.62 209 HIS A C 1
ATOM 1593 O O . HIS A 1 209 ? -0.681 -2.179 -7.873 1.00 95.62 209 HIS A O 1
ATOM 1599 N N . LEU A 1 210 ? -2.879 -1.775 -7.687 1.00 98.31 210 LEU A N 1
ATOM 1600 C CA . LEU A 1 210 ? -3.288 -3.174 -7.482 1.00 98.31 210 LEU A CA 1
ATOM 1601 C C . LEU A 1 210 ? -2.695 -4.153 -8.510 1.00 98.31 210 LEU A C 1
ATOM 1603 O O . LEU A 1 210 ? -2.290 -5.261 -8.156 1.00 98.31 210 LEU A O 1
ATOM 1607 N N . SER A 1 211 ? -2.656 -3.775 -9.789 1.00 98.38 211 SER A N 1
ATOM 1608 C CA . SER A 1 211 ? -2.114 -4.624 -10.857 1.00 98.38 211 SER A CA 1
ATOM 1609 C C . SER A 1 211 ? -0.615 -4.882 -10.688 1.00 98.38 211 SER A C 1
ATOM 1611 O O . SER A 1 211 ? -0.166 -6.011 -10.873 1.00 98.38 211 SER A O 1
ATOM 1613 N N . VAL A 1 212 ? 0.140 -3.865 -10.265 1.00 98.06 212 VAL A N 1
ATOM 1614 C CA . VAL A 1 212 ? 1.567 -3.980 -9.943 1.00 98.06 212 VAL A CA 1
ATOM 1615 C C . VAL A 1 212 ? 1.772 -4.850 -8.704 1.00 98.06 212 VAL A C 1
ATOM 1617 O O . VAL A 1 212 ? 2.617 -5.739 -8.735 1.00 98.06 212 VAL A O 1
ATOM 1620 N N . VAL A 1 213 ? 0.969 -4.672 -7.648 1.00 98.25 213 VAL A N 1
ATOM 1621 C CA . VAL A 1 213 ? 1.033 -5.523 -6.443 1.00 98.25 213 VAL A CA 1
ATOM 1622 C C . VAL A 1 213 ? 0.825 -6.998 -6.804 1.00 98.25 213 VAL A C 1
ATOM 1624 O O . VAL A 1 213 ? 1.619 -7.848 -6.403 1.00 98.25 213 VAL A O 1
ATOM 1627 N N . LYS A 1 214 ? -0.195 -7.311 -7.615 1.00 98.12 214 LYS A N 1
ATOM 1628 C CA . LYS A 1 214 ? -0.451 -8.683 -8.089 1.00 98.12 214 LYS A CA 1
ATOM 1629 C C . LYS A 1 214 ? 0.739 -9.261 -8.854 1.00 98.12 214 LYS A C 1
ATOM 1631 O O . LYS A 1 214 ? 1.090 -10.419 -8.638 1.00 98.12 214 LYS A O 1
ATOM 1636 N N . GLU A 1 215 ? 1.360 -8.473 -9.729 1.00 97.38 215 GLU A N 1
ATOM 1637 C CA . GLU A 1 215 ? 2.515 -8.922 -10.510 1.00 97.38 215 GLU A CA 1
ATOM 1638 C C . GLU A 1 215 ? 3.755 -9.168 -9.638 1.00 97.38 215 GLU A C 1
ATOM 1640 O O . GLU A 1 215 ? 4.440 -10.176 -9.817 1.00 97.38 215 GLU A O 1
ATOM 1645 N N . ILE A 1 216 ? 4.014 -8.294 -8.658 1.00 96.44 216 ILE A N 1
ATOM 1646 C CA . ILE A 1 216 ? 5.110 -8.459 -7.692 1.00 96.44 216 ILE A CA 1
ATOM 1647 C C . ILE A 1 216 ? 4.932 -9.764 -6.909 1.00 96.44 216 ILE A C 1
ATOM 1649 O O . ILE A 1 216 ? 5.859 -10.573 -6.857 1.00 96.44 216 ILE A O 1
ATOM 1653 N N . LEU A 1 217 ? 3.739 -10.013 -6.353 1.00 95.81 217 LEU A N 1
ATOM 1654 C CA . LEU A 1 217 ? 3.457 -11.239 -5.598 1.00 95.81 217 LEU A CA 1
ATOM 1655 C C . LEU A 1 217 ? 3.595 -12.490 -6.477 1.00 95.81 217 LEU A C 1
ATOM 1657 O O . LEU A 1 217 ? 4.240 -13.457 -6.077 1.00 95.81 217 LEU A O 1
ATOM 1661 N N . LYS A 1 218 ? 3.074 -12.450 -7.710 1.00 94.94 218 LYS A N 1
ATOM 1662 C CA . LYS A 1 218 ? 3.206 -13.543 -8.688 1.00 94.94 218 LYS A CA 1
ATOM 1663 C C . LYS A 1 218 ? 4.664 -13.845 -9.050 1.00 94.94 218 LYS A C 1
ATOM 1665 O O . LYS A 1 218 ? 5.002 -14.994 -9.319 1.00 94.94 218 LYS A O 1
ATOM 1670 N N . SER A 1 219 ? 5.523 -12.829 -9.049 1.00 93.62 219 SER A N 1
ATOM 1671 C CA . SER A 1 219 ? 6.942 -12.941 -9.409 1.00 93.62 219 SER A CA 1
ATOM 1672 C C . SER A 1 219 ? 7.852 -13.329 -8.233 1.00 93.62 219 SER A C 1
ATOM 1674 O O . SER A 1 219 ? 9.074 -13.216 -8.336 1.00 93.62 219 SER A O 1
ATOM 1676 N N . GLY A 1 220 ? 7.281 -13.804 -7.120 1.00 91.00 220 GLY A N 1
ATOM 1677 C CA . GLY A 1 220 ? 8.024 -14.235 -5.932 1.00 91.00 220 GLY A CA 1
ATOM 1678 C C . GLY A 1 220 ? 8.330 -13.110 -4.942 1.00 91.00 220 GLY A C 1
ATOM 1679 O O . GLY A 1 220 ? 9.322 -13.196 -4.212 1.00 91.00 220 GLY A O 1
ATOM 1680 N N . GLY A 1 221 ? 7.534 -12.035 -4.960 1.00 89.75 221 GLY A N 1
ATOM 1681 C CA . GLY A 1 221 ? 7.536 -10.967 -3.955 1.00 89.75 221 GLY A CA 1
ATOM 1682 C C . GLY A 1 221 ? 6.726 -11.298 -2.695 1.00 89.75 221 GLY A C 1
ATOM 1683 O O . GLY A 1 221 ? 6.650 -10.484 -1.784 1.00 89.75 221 GLY A O 1
ATOM 1684 N N . ASP A 1 222 ? 6.146 -12.495 -2.616 1.00 90.88 222 ASP A N 1
ATOM 1685 C CA . ASP A 1 222 ? 5.536 -13.070 -1.412 1.00 90.88 222 ASP A CA 1
ATOM 1686 C C . ASP A 1 222 ? 6.498 -13.084 -0.213 1.00 90.88 222 ASP A C 1
ATOM 1688 O O . ASP A 1 222 ? 6.095 -12.786 0.910 1.00 90.88 222 ASP A O 1
ATOM 1692 N N . ARG A 1 223 ? 7.796 -13.307 -0.460 1.00 90.25 223 ARG A N 1
ATOM 1693 C CA . ARG A 1 223 ? 8.855 -13.217 0.562 1.00 90.25 223 ARG A CA 1
ATOM 1694 C C . ARG A 1 223 ? 8.926 -11.860 1.279 1.00 90.25 223 ARG A C 1
ATOM 1696 O O . ARG A 1 223 ? 9.499 -11.793 2.355 1.00 90.25 223 ARG A O 1
ATOM 1703 N N . MET A 1 224 ? 8.371 -10.808 0.671 1.00 92.38 224 MET A N 1
ATOM 1704 C CA . MET A 1 224 ? 8.420 -9.426 1.158 1.00 92.38 224 MET A CA 1
ATOM 1705 C C . MET A 1 224 ? 7.175 -9.048 1.969 1.00 92.38 224 MET A C 1
ATOM 1707 O O . MET A 1 224 ? 7.076 -7.924 2.451 1.00 92.38 224 MET A O 1
ATOM 1711 N N . LEU A 1 225 ? 6.189 -9.947 2.092 1.00 94.69 225 LEU A N 1
ATOM 1712 C CA . LEU A 1 225 ? 4.926 -9.657 2.780 1.00 94.69 225 LEU A CA 1
ATOM 1713 C C . LEU A 1 225 ? 5.142 -9.285 4.248 1.00 94.69 225 LEU A C 1
ATOM 1715 O O . LEU A 1 225 ? 4.430 -8.427 4.760 1.00 94.69 225 LEU A O 1
ATOM 1719 N N . LEU A 1 226 ? 6.118 -9.921 4.900 1.00 95.12 226 LEU A N 1
ATOM 1720 C CA . LEU A 1 226 ? 6.451 -9.694 6.307 1.00 95.12 226 LEU A CA 1
ATOM 1721 C C . LEU A 1 226 ? 7.579 -8.678 6.505 1.00 95.12 226 LEU A C 1
ATOM 1723 O O . LEU A 1 226 ? 7.929 -8.390 7.649 1.00 95.12 226 LEU A O 1
ATOM 1727 N N . ASP A 1 227 ? 8.140 -8.144 5.418 1.00 92.88 227 ASP A N 1
ATOM 1728 C CA . ASP A 1 227 ? 9.139 -7.090 5.520 1.00 92.88 227 ASP A CA 1
ATOM 1729 C C . ASP A 1 227 ? 8.494 -5.842 6.120 1.00 92.88 227 ASP A C 1
ATOM 1731 O O . ASP A 1 227 ? 7.338 -5.504 5.839 1.00 92.88 227 ASP A O 1
ATOM 1735 N N . THR A 1 228 ? 9.280 -5.136 6.920 1.00 91.25 228 THR A N 1
ATOM 1736 C CA . THR A 1 228 ? 8.923 -3.832 7.458 1.00 91.25 228 THR A CA 1
ATOM 1737 C C . THR A 1 228 ? 9.996 -2.818 7.096 1.00 91.25 228 THR A C 1
ATOM 1739 O O . THR A 1 228 ? 11.145 -3.173 6.827 1.00 91.25 228 THR A O 1
ATOM 1742 N N . PHE A 1 229 ? 9.621 -1.545 7.057 1.00 86.12 229 PHE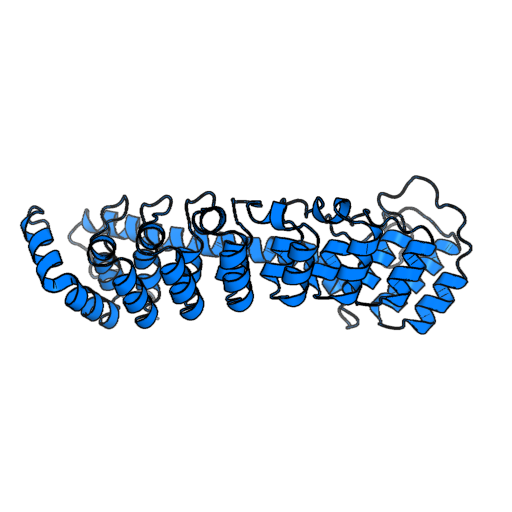 A N 1
ATOM 1743 C CA . PHE A 1 229 ? 10.553 -0.453 6.792 1.00 86.12 229 PHE A CA 1
ATOM 1744 C C . PHE A 1 229 ? 10.353 0.696 7.777 1.00 86.12 229 PHE A C 1
ATOM 1746 O O . PHE A 1 229 ? 9.319 0.769 8.451 1.00 86.12 229 PHE A O 1
ATOM 1753 N N . ALA A 1 230 ? 11.352 1.584 7.843 1.00 81.38 230 ALA A N 1
ATOM 1754 C CA . ALA A 1 230 ? 11.405 2.696 8.787 1.00 81.38 230 ALA A CA 1
ATOM 1755 C C . ALA A 1 230 ? 11.028 2.245 10.215 1.00 81.38 230 ALA A C 1
ATOM 1757 O O . ALA A 1 230 ? 11.668 1.367 10.787 1.00 81.38 230 ALA A O 1
ATOM 1758 N N . GLU A 1 231 ? 9.937 2.786 10.746 1.00 82.19 231 GLU A N 1
ATOM 1759 C CA . GLU A 1 231 ? 9.441 2.572 12.106 1.00 82.19 231 GLU A CA 1
ATOM 1760 C C . GLU A 1 231 ? 8.604 1.276 12.255 1.00 82.19 231 GLU A C 1
ATOM 1762 O O . GLU A 1 231 ? 7.706 1.195 13.091 1.00 82.19 231 GLU A O 1
ATOM 1767 N N . GLY A 1 232 ? 8.848 0.257 11.425 1.00 88.31 232 GLY A N 1
ATOM 1768 C CA . GLY A 1 232 ? 8.173 -1.046 11.509 1.00 88.31 232 GLY A CA 1
ATOM 1769 C C . GLY A 1 232 ? 6.895 -1.184 10.670 1.00 88.31 232 GLY A C 1
ATOM 1770 O O . GLY A 1 232 ? 6.104 -2.097 10.901 1.00 88.31 232 GLY A O 1
ATOM 1771 N N . PHE A 1 233 ? 6.679 -0.325 9.673 1.00 90.25 233 PHE A N 1
ATOM 1772 C CA . PHE A 1 233 ? 5.488 -0.402 8.824 1.00 90.25 233 PHE A CA 1
ATOM 1773 C C . PHE A 1 233 ? 5.580 -1.555 7.824 1.00 90.25 233 PHE A C 1
ATOM 1775 O O . PHE A 1 233 ? 6.551 -1.651 7.078 1.00 90.25 233 PHE A O 1
ATOM 1782 N N . SER A 1 234 ? 4.539 -2.389 7.766 1.00 94.69 234 SER A N 1
ATOM 1783 C CA . SER A 1 234 ? 4.382 -3.423 6.731 1.00 94.69 234 SER A CA 1
ATOM 1784 C C . SER A 1 234 ? 3.558 -2.929 5.538 1.00 94.69 234 SER A C 1
ATOM 1786 O O . SER A 1 234 ? 2.850 -1.918 5.612 1.00 94.69 234 SER A O 1
ATOM 1788 N N . CYS A 1 235 ? 3.562 -3.689 4.441 1.00 94.69 235 CYS A N 1
ATOM 1789 C CA . CYS A 1 235 ? 2.747 -3.392 3.259 1.00 94.69 235 CYS A CA 1
ATOM 1790 C C . CYS A 1 235 ? 1.237 -3.295 3.568 1.00 94.69 235 CYS A C 1
ATOM 1792 O O . CYS A 1 235 ? 0.545 -2.460 2.981 1.00 94.69 235 CYS A O 1
ATOM 1794 N N . LEU A 1 236 ? 0.735 -4.074 4.539 1.00 97.44 236 LEU A N 1
ATOM 1795 C CA . LEU A 1 236 ? -0.662 -4.005 4.976 1.00 97.44 236 LEU A CA 1
ATOM 1796 C C . LEU A 1 236 ? -0.956 -2.716 5.753 1.00 97.44 236 LEU A C 1
ATOM 1798 O O . LEU A 1 236 ? -1.995 -2.104 5.513 1.00 97.44 236 LEU A O 1
ATOM 1802 N N . HIS A 1 237 ? -0.042 -2.255 6.618 1.00 94.38 237 HIS A N 1
ATOM 1803 C CA . HIS A 1 237 ? -0.192 -0.955 7.285 1.00 94.38 237 HIS A CA 1
ATOM 1804 C C . HIS A 1 237 ? -0.296 0.179 6.260 1.00 94.38 237 HIS A C 1
ATOM 1806 O O . HIS A 1 237 ? -1.180 1.029 6.359 1.00 94.38 237 HIS A O 1
ATOM 1812 N N . VAL A 1 238 ? 0.563 0.156 5.237 1.00 91.56 238 VAL A N 1
ATOM 1813 C CA . VAL A 1 238 ? 0.573 1.155 4.162 1.00 91.56 238 VAL A CA 1
ATOM 1814 C C . VAL A 1 238 ? -0.740 1.151 3.370 1.00 91.56 238 VAL A C 1
ATOM 1816 O O . VAL A 1 238 ? -1.319 2.218 3.151 1.00 91.56 238 VAL A O 1
ATOM 1819 N N . ALA A 1 239 ? -1.240 -0.023 2.970 1.00 94.88 239 ALA A N 1
ATOM 1820 C CA . ALA A 1 239 ? -2.511 -0.142 2.250 1.00 94.88 239 ALA A CA 1
ATOM 1821 C C . ALA A 1 239 ? -3.700 0.349 3.095 1.00 94.88 239 ALA A C 1
ATOM 1823 O O . ALA A 1 239 ? -4.545 1.095 2.598 1.00 94.88 239 ALA A O 1
ATOM 1824 N N . CYS A 1 240 ? -3.726 -0.008 4.385 1.00 94.62 240 CYS A N 1
ATOM 1825 C CA . CYS A 1 240 ? -4.753 0.427 5.331 1.00 94.62 240 CYS A CA 1
ATOM 1826 C C . CYS A 1 240 ? -4.726 1.939 5.557 1.00 94.62 240 CYS A C 1
ATOM 1828 O O . CYS A 1 240 ? -5.776 2.568 5.598 1.00 94.62 240 CYS A O 1
ATOM 1830 N N . SER A 1 241 ? -3.538 2.536 5.654 1.00 89.94 241 SER A N 1
ATOM 1831 C CA . SER A 1 241 ? -3.404 3.977 5.876 1.00 89.94 241 SER A CA 1
ATOM 1832 C C . SER A 1 241 ? -3.865 4.822 4.690 1.00 89.94 241 SER A C 1
ATOM 1834 O O . SER A 1 241 ? -4.429 5.900 4.875 1.00 89.94 241 SER A O 1
ATOM 1836 N N . ASN A 1 242 ? -3.674 4.321 3.468 1.00 86.56 242 ASN A N 1
ATOM 1837 C CA . ASN A 1 242 ? -4.068 5.019 2.242 1.00 86.56 242 ASN A CA 1
ATOM 1838 C C . ASN A 1 242 ? -5.473 4.633 1.740 1.00 86.56 242 ASN A C 1
ATOM 1840 O O . ASN A 1 242 ? -5.899 5.124 0.700 1.00 86.56 242 ASN A O 1
ATOM 1844 N N . GLY A 1 243 ? -6.198 3.764 2.454 1.00 92.06 243 GLY A N 1
ATOM 1845 C CA . GLY A 1 243 ? -7.573 3.400 2.099 1.00 92.06 243 GLY A CA 1
ATOM 1846 C C . GLY A 1 243 ? -7.699 2.460 0.895 1.00 92.06 243 GLY A C 1
ATOM 1847 O O . GLY A 1 243 ? -8.779 2.344 0.315 1.00 92.06 243 GLY A O 1
ATOM 1848 N N . HIS A 1 244 ? -6.627 1.758 0.515 1.00 96.12 244 HIS A N 1
ATOM 1849 C CA . HIS A 1 244 ? -6.614 0.886 -0.665 1.00 96.12 244 HIS A CA 1
ATOM 1850 C C . HIS A 1 244 ? -7.216 -0.489 -0.357 1.00 96.12 244 HIS A C 1
ATOM 1852 O O . HIS A 1 244 ? -6.492 -1.467 -0.155 1.00 96.12 244 HIS A O 1
ATOM 1858 N N . PHE A 1 245 ? -8.550 -0.568 -0.330 1.00 98.38 245 PHE A N 1
ATOM 1859 C CA . PHE A 1 245 ? -9.299 -1.780 0.031 1.00 98.38 245 PHE A CA 1
ATOM 1860 C C . PHE A 1 245 ? -8.887 -3.024 -0.770 1.00 98.38 245 PHE A C 1
ATOM 1862 O O . PHE A 1 245 ? -8.554 -4.042 -0.170 1.00 98.38 245 PHE A O 1
ATOM 1869 N N . ASP A 1 246 ? -8.845 -2.943 -2.104 1.00 98.56 246 ASP A N 1
ATOM 1870 C CA . ASP A 1 246 ? -8.535 -4.108 -2.947 1.00 98.56 246 ASP A CA 1
ATOM 1871 C C . ASP A 1 246 ? -7.118 -4.651 -2.702 1.00 98.56 246 ASP A C 1
ATOM 1873 O O . ASP A 1 246 ? -6.858 -5.846 -2.850 1.00 98.56 246 ASP A O 1
ATOM 1877 N N . ILE A 1 247 ? -6.188 -3.767 -2.325 1.00 98.56 247 ILE A N 1
ATOM 1878 C CA . ILE A 1 247 ? -4.824 -4.150 -1.960 1.00 98.56 247 ILE A CA 1
ATOM 1879 C C . ILE A 1 247 ? -4.825 -4.790 -0.575 1.00 98.56 247 ILE A C 1
ATOM 1881 O O . ILE A 1 247 ? -4.220 -5.845 -0.411 1.00 98.56 247 ILE A O 1
ATOM 1885 N N . ALA A 1 248 ? -5.524 -4.209 0.402 1.00 98.38 248 ALA A N 1
ATOM 1886 C CA . ALA A 1 248 ? -5.651 -4.800 1.732 1.00 98.38 248 ALA A CA 1
ATOM 1887 C C . ALA A 1 248 ? -6.260 -6.215 1.667 1.00 98.38 248 ALA A C 1
ATOM 1889 O O . ALA A 1 248 ? -5.707 -7.138 2.259 1.00 98.38 248 ALA A O 1
ATOM 1890 N N . ASP A 1 249 ? -7.327 -6.418 0.887 1.00 98.56 249 ASP A N 1
ATOM 1891 C CA . ASP A 1 249 ? -7.961 -7.729 0.679 1.00 98.56 249 ASP A CA 1
ATOM 1892 C C . ASP A 1 249 ? -6.997 -8.746 0.051 1.00 98.56 249 ASP A C 1
ATOM 1894 O O . ASP A 1 249 ? -6.862 -9.875 0.533 1.00 98.56 249 ASP A O 1
ATOM 1898 N N . LEU A 1 250 ? -6.259 -8.335 -0.984 1.00 98.50 250 LEU A N 1
ATOM 1899 C CA . LEU A 1 250 ? -5.240 -9.173 -1.612 1.00 98.50 250 LEU A CA 1
ATOM 1900 C C . LEU A 1 250 ? -4.128 -9.563 -0.624 1.00 98.50 250 LEU A C 1
ATOM 1902 O O . LEU A 1 250 ? -3.733 -10.728 -0.575 1.00 98.50 250 LEU A O 1
ATOM 1906 N N . LEU A 1 251 ? -3.626 -8.603 0.155 1.00 98.06 251 LEU A N 1
ATOM 1907 C CA . LEU A 1 251 ? -2.542 -8.817 1.112 1.00 98.06 251 LEU A CA 1
ATOM 1908 C C . LEU A 1 251 ? -2.971 -9.716 2.272 1.00 98.06 251 LEU A C 1
ATOM 1910 O O . LEU A 1 251 ? -2.217 -10.610 2.638 1.00 98.06 251 LEU A O 1
ATOM 1914 N N . VAL A 1 252 ? -4.181 -9.542 2.812 1.00 97.62 252 VAL A N 1
ATOM 1915 C CA . VAL A 1 252 ? -4.725 -10.417 3.865 1.00 97.62 252 VAL A CA 1
ATOM 1916 C C . VAL A 1 252 ? -4.822 -11.862 3.369 1.00 97.62 252 VAL A C 1
ATOM 1918 O O . VAL A 1 252 ? -4.420 -12.784 4.077 1.00 97.62 252 VAL A O 1
ATOM 1921 N N . LYS A 1 253 ? -5.273 -12.073 2.126 1.00 96.88 253 LYS A N 1
ATOM 1922 C CA . LYS A 1 253 ? -5.340 -13.409 1.511 1.00 96.88 253 LYS A CA 1
ATOM 1923 C C . LYS A 1 253 ? -3.963 -14.029 1.264 1.00 96.88 253 LYS A C 1
ATOM 1925 O O . LYS A 1 253 ? -3.830 -15.244 1.363 1.00 96.88 253 LYS A O 1
ATOM 1930 N N . ALA A 1 254 ? -2.959 -13.218 0.929 1.00 96.25 254 ALA A N 1
ATOM 1931 C CA . ALA A 1 254 ? -1.612 -13.696 0.621 1.00 96.25 254 ALA A CA 1
ATOM 1932 C C . ALA A 1 254 ? -0.742 -13.917 1.873 1.00 96.25 254 ALA A C 1
ATOM 1934 O O . ALA A 1 254 ? -0.034 -14.915 1.956 1.00 96.25 254 ALA A O 1
ATOM 1935 N N . GLY A 1 255 ? -0.780 -12.990 2.833 1.00 93.44 255 GLY A N 1
ATOM 1936 C CA . GLY A 1 255 ? 0.060 -12.998 4.037 1.00 93.44 255 GLY A CA 1
ATOM 1937 C C . GLY A 1 255 ? -0.573 -13.669 5.257 1.00 93.44 255 GLY A C 1
ATOM 1938 O O . GLY A 1 255 ? 0.142 -14.008 6.202 1.00 93.44 255 GLY A O 1
ATOM 1939 N N . GLY A 1 256 ? -1.894 -13.875 5.248 1.00 94.25 256 GLY A N 1
ATOM 1940 C CA . GLY A 1 256 ? -2.628 -14.542 6.322 1.00 94.25 256 GLY A CA 1
ATOM 1941 C C . GLY A 1 256 ? -2.428 -13.892 7.695 1.00 94.25 256 GLY A C 1
ATOM 1942 O O . GLY A 1 256 ? -2.198 -12.686 7.814 1.00 94.25 256 GLY A O 1
ATOM 1943 N N . GLU A 1 257 ? -2.498 -14.709 8.749 1.00 93.81 257 GLU A N 1
ATOM 1944 C CA . GLU A 1 257 ? -2.361 -14.237 10.133 1.00 93.81 257 GLU A CA 1
ATOM 1945 C C . GLU A 1 257 ? -0.997 -13.594 10.415 1.00 93.81 257 GLU A C 1
ATOM 1947 O O . GLU A 1 257 ? -0.929 -12.608 11.146 1.00 93.81 257 GLU A O 1
ATOM 1952 N N . ALA A 1 258 ? 0.086 -14.114 9.828 1.00 95.25 258 ALA A N 1
ATOM 1953 C CA . ALA A 1 258 ? 1.435 -13.614 10.091 1.00 95.25 258 ALA A CA 1
ATOM 1954 C C . ALA A 1 258 ? 1.577 -12.129 9.728 1.00 95.25 258 ALA A C 1
ATOM 1956 O O . ALA A 1 258 ? 2.172 -11.377 10.492 1.00 95.25 258 ALA A O 1
ATOM 1957 N N . LEU A 1 259 ? 0.988 -11.704 8.605 1.00 96.75 259 LEU A N 1
ATOM 1958 C CA . LEU A 1 259 ? 0.957 -10.300 8.194 1.00 96.75 259 LEU A CA 1
ATOM 1959 C C . LEU A 1 259 ? -0.056 -9.482 9.005 1.00 96.75 259 LEU A C 1
ATOM 1961 O O . LEU A 1 259 ? 0.219 -8.344 9.384 1.00 96.75 259 LEU A O 1
ATOM 1965 N N . LEU A 1 260 ? -1.229 -10.060 9.265 1.00 96.12 260 LEU A N 1
ATOM 1966 C CA . LEU A 1 260 ? -2.345 -9.376 9.916 1.00 96.12 260 LEU A CA 1
ATOM 1967 C C . LEU A 1 260 ? -2.017 -8.904 11.341 1.00 96.12 260 LEU A C 1
ATOM 1969 O O . LEU A 1 260 ? -2.490 -7.849 11.757 1.00 96.12 260 LEU A O 1
ATOM 1973 N N . PHE A 1 261 ? -1.203 -9.676 12.066 1.00 96.75 261 PHE A N 1
ATOM 1974 C CA . PHE A 1 261 ? -0.811 -9.403 13.453 1.00 96.75 261 PHE A CA 1
ATOM 1975 C C . PHE A 1 261 ? 0.529 -8.673 13.601 1.00 96.75 261 PHE A C 1
ATOM 1977 O O . PHE A 1 261 ? 1.014 -8.531 14.725 1.00 96.75 261 PHE A O 1
ATOM 1984 N N . LEU A 1 262 ? 1.137 -8.206 12.504 1.00 95.75 262 LEU A N 1
ATOM 1985 C CA . LEU A 1 262 ? 2.279 -7.304 12.614 1.00 95.75 262 LEU A CA 1
ATOM 1986 C C . LEU A 1 262 ? 1.848 -5.989 13.263 1.00 95.75 262 LEU A C 1
ATOM 1988 O O . LEU A 1 262 ? 0.737 -5.501 13.046 1.00 95.75 262 LEU A O 1
ATOM 1992 N N . ALA A 1 263 ? 2.770 -5.413 14.020 1.00 92.69 263 ALA A N 1
ATOM 1993 C CA . ALA A 1 263 ? 2.628 -4.099 14.608 1.00 92.69 263 ALA A CA 1
ATOM 1994 C C . ALA A 1 263 ? 3.870 -3.269 14.282 1.00 92.69 263 ALA A C 1
ATOM 1996 O O . ALA A 1 263 ? 4.962 -3.824 14.122 1.00 92.69 263 ALA A O 1
ATOM 1997 N N . ASP A 1 264 ? 3.687 -1.958 14.174 1.00 88.94 264 ASP A N 1
ATOM 1998 C CA . ASP A 1 264 ? 4.806 -1.030 14.053 1.00 88.94 264 ASP A CA 1
ATOM 1999 C C . ASP A 1 264 ? 5.595 -0.933 15.377 1.00 88.94 264 ASP A C 1
ATOM 2001 O O . ASP A 1 264 ? 5.284 -1.593 16.375 1.00 88.94 264 ASP A O 1
ATOM 2005 N N . GLN A 1 265 ? 6.635 -0.103 15.418 1.00 88.50 265 GLN A N 1
ATOM 2006 C CA . GLN A 1 265 ? 7.458 0.067 16.621 1.00 88.50 265 GLN A CA 1
ATOM 2007 C C . GLN A 1 265 ? 6.698 0.628 17.836 1.00 88.50 265 GLN A C 1
ATOM 2009 O O . GLN A 1 265 ? 7.160 0.485 18.966 1.00 88.50 265 GLN A O 1
ATOM 2014 N N . ASN A 1 266 ? 5.555 1.281 17.610 1.00 88.25 266 ASN A N 1
ATOM 2015 C CA . ASN A 1 266 ? 4.668 1.798 18.648 1.00 88.25 266 ASN A CA 1
ATOM 2016 C C . ASN A 1 266 ? 3.554 0.791 18.971 1.00 88.25 266 ASN A C 1
ATOM 2018 O O . ASN A 1 266 ? 2.555 1.155 19.589 1.00 88.25 266 ASN A O 1
ATOM 2022 N N . ALA A 1 267 ? 3.708 -0.463 18.536 1.00 93.31 267 ALA A N 1
ATOM 2023 C CA . ALA A 1 267 ? 2.721 -1.528 18.636 1.00 93.31 267 ALA A CA 1
ATOM 2024 C C . ALA A 1 267 ? 1.369 -1.197 17.965 1.00 93.31 267 ALA A C 1
ATOM 2026 O O . ALA A 1 267 ? 0.347 -1.821 18.259 1.00 93.31 267 ALA A O 1
ATOM 2027 N N . VAL A 1 268 ? 1.343 -0.247 17.026 1.00 92.12 268 VAL A N 1
ATOM 2028 C CA . VAL A 1 268 ? 0.137 0.100 16.274 1.00 92.12 268 VAL A CA 1
ATOM 2029 C C . VAL A 1 268 ? -0.100 -0.961 15.204 1.00 92.12 268 VAL A C 1
ATOM 2031 O O . VAL A 1 268 ? 0.786 -1.272 14.413 1.00 92.12 268 VAL A O 1
ATOM 2034 N N . SER A 1 269 ? -1.315 -1.508 15.171 1.00 95.31 269 SER A N 1
ATOM 2035 C CA . SER A 1 269 ? -1.737 -2.490 14.166 1.00 95.31 269 SER A CA 1
ATOM 2036 C C . SER A 1 269 ? -2.369 -1.835 12.935 1.00 95.31 269 SER A C 1
ATOM 2038 O O . SER A 1 269 ? -2.902 -0.722 12.986 1.00 95.31 269 SER A O 1
ATOM 2040 N N . CYS A 1 270 ? -2.421 -2.572 11.823 1.00 94.69 270 CYS A N 1
ATOM 2041 C CA . CYS A 1 270 ? -3.108 -2.128 10.607 1.00 94.69 270 CYS A CA 1
ATOM 2042 C C . CYS A 1 270 ? -4.602 -1.805 10.833 1.00 94.69 270 CYS A C 1
ATOM 2044 O O . CYS A 1 270 ? -5.123 -0.862 10.232 1.00 94.69 270 CYS A O 1
ATOM 2046 N N . LEU A 1 271 ? -5.274 -2.520 11.750 1.00 97.00 271 LEU A N 1
ATOM 2047 C CA . LEU A 1 271 ? -6.663 -2.252 12.128 1.00 97.00 271 LEU A CA 1
ATOM 2048 C C . LEU A 1 271 ? -6.803 -0.902 12.830 1.00 97.00 271 LEU A C 1
ATOM 2050 O O . LEU A 1 271 ? -7.728 -0.157 12.514 1.00 97.00 271 LEU A O 1
ATOM 2054 N N . MET A 1 272 ? -5.893 -0.554 13.743 1.00 94.06 272 MET A N 1
ATOM 2055 C CA . MET A 1 272 ? -5.906 0.759 14.400 1.00 94.06 272 MET A CA 1
ATOM 2056 C C . MET A 1 272 ? -5.788 1.891 13.381 1.00 94.06 272 MET A C 1
ATOM 2058 O O . MET A 1 272 ? -6.565 2.840 13.447 1.00 94.06 272 MET A O 1
ATOM 2062 N N . ILE A 1 273 ? -4.880 1.755 12.408 1.00 91.50 273 ILE A N 1
ATOM 2063 C CA . ILE A 1 273 ? -4.690 2.739 11.336 1.00 91.50 273 ILE A CA 1
ATOM 2064 C C . ILE A 1 273 ? -5.959 2.878 10.483 1.00 91.50 273 ILE A C 1
ATOM 2066 O O . ILE A 1 273 ? -6.460 3.988 10.307 1.00 91.50 273 ILE A O 1
ATOM 2070 N N . ALA A 1 274 ? -6.511 1.766 9.980 1.00 94.38 274 ALA A N 1
ATOM 2071 C CA . ALA A 1 274 ? -7.720 1.790 9.152 1.00 94.38 274 ALA A CA 1
ATOM 2072 C C . ALA A 1 274 ? -8.915 2.409 9.893 1.00 94.38 274 ALA A C 1
ATOM 2074 O O . ALA A 1 274 ? -9.682 3.183 9.317 1.00 94.38 274 ALA A O 1
ATOM 2075 N N . SER A 1 275 ? -9.051 2.081 11.180 1.00 93.19 275 SER A N 1
ATOM 2076 C CA . SER A 1 275 ? -10.152 2.556 12.013 1.00 93.19 275 SER A CA 1
ATOM 2077 C C . SER A 1 275 ? -10.013 4.048 12.324 1.00 93.19 275 SER A C 1
ATOM 2079 O O . SER A 1 275 ? -10.978 4.799 12.182 1.00 93.19 275 SER A O 1
ATOM 2081 N N . GLN A 1 276 ? -8.805 4.501 12.675 1.00 89.06 276 GLN A N 1
ATOM 2082 C CA . GLN A 1 276 ? -8.503 5.913 12.906 1.00 89.06 276 GLN A CA 1
ATOM 2083 C C . GLN A 1 276 ? -8.744 6.750 11.640 1.00 89.06 276 GLN A C 1
ATOM 2085 O O . GLN A 1 276 ? -9.383 7.795 11.717 1.00 89.06 276 GLN A O 1
ATOM 2090 N N . ASN A 1 277 ? -8.327 6.268 10.467 1.00 87.44 277 ASN A N 1
ATOM 2091 C CA . ASN A 1 277 ? -8.495 6.993 9.202 1.00 87.44 277 ASN A CA 1
ATOM 2092 C C . ASN A 1 277 ? -9.915 6.910 8.614 1.00 87.44 277 ASN A C 1
ATOM 2094 O O . ASN A 1 277 ? -10.195 7.553 7.606 1.00 87.44 277 ASN A O 1
ATOM 2098 N N . GLY A 1 278 ? -10.831 6.157 9.232 1.00 91.00 278 GLY A N 1
ATOM 2099 C CA . GLY A 1 278 ? -12.232 6.132 8.812 1.00 91.00 278 GLY A CA 1
ATOM 2100 C C . GLY A 1 278 ? -12.557 5.158 7.671 1.00 91.00 278 GLY A C 1
ATOM 2101 O O . GLY A 1 278 ? -13.621 5.265 7.064 1.00 91.00 278 GLY A O 1
ATOM 2102 N N . TYR A 1 279 ? -11.688 4.192 7.362 1.00 94.19 279 TYR A N 1
ATOM 2103 C CA . TYR A 1 279 ? -11.902 3.266 6.245 1.00 94.19 279 TYR A CA 1
ATOM 2104 C C . TYR A 1 279 ? -12.736 2.045 6.646 1.00 94.19 279 TYR A C 1
ATOM 2106 O O . TYR A 1 279 ? -12.222 0.930 6.752 1.00 94.19 279 TYR A O 1
ATOM 2114 N N . LEU A 1 280 ? -14.046 2.246 6.829 1.00 96.19 280 LEU A N 1
ATOM 2115 C CA . LEU A 1 280 ? -14.993 1.204 7.250 1.00 96.19 280 LEU A CA 1
ATOM 2116 C C . LEU A 1 280 ? -14.882 -0.122 6.461 1.00 96.19 280 LEU A C 1
ATOM 2118 O O . LEU A 1 280 ? -14.820 -1.165 7.112 1.00 96.19 280 LEU A O 1
ATOM 2122 N N . PRO A 1 281 ? -14.785 -0.146 5.112 1.00 98.25 281 PRO A N 1
ATOM 2123 C CA . PRO A 1 281 ? -14.649 -1.411 4.382 1.00 98.25 281 PRO A CA 1
ATOM 2124 C C . PRO A 1 281 ? -13.384 -2.195 4.759 1.00 98.25 281 PRO A C 1
ATOM 2126 O O . PRO A 1 281 ? -13.414 -3.421 4.851 1.00 98.25 281 PRO A O 1
ATOM 2129 N N . ILE A 1 282 ? -12.275 -1.498 5.027 1.00 98.12 282 ILE A N 1
ATOM 2130 C CA . ILE A 1 282 ? -11.024 -2.126 5.468 1.00 98.12 282 ILE A CA 1
ATOM 2131 C C . ILE A 1 282 ? -11.166 -2.620 6.909 1.00 98.12 282 ILE A C 1
ATOM 2133 O O . ILE A 1 282 ? -10.746 -3.731 7.211 1.00 98.12 282 ILE A O 1
ATOM 2137 N N . VAL A 1 283 ? -11.812 -1.852 7.792 1.00 97.81 283 VAL A N 1
ATOM 2138 C CA . VAL A 1 283 ? -12.108 -2.296 9.166 1.00 97.81 283 VAL A CA 1
ATOM 2139 C C . VAL A 1 283 ? -12.923 -3.589 9.157 1.00 97.81 283 VAL A C 1
ATOM 2141 O O . VAL A 1 283 ? -12.576 -4.536 9.860 1.00 97.81 283 VAL A O 1
ATOM 2144 N N . GLN A 1 284 ? -13.973 -3.664 8.337 1.00 97.81 284 GLN A N 1
ATOM 2145 C CA . GLN A 1 284 ? -14.806 -4.862 8.201 1.00 97.81 284 GLN A CA 1
ATOM 2146 C C . GLN A 1 284 ? -14.013 -6.056 7.658 1.00 97.81 284 GLN A C 1
ATOM 2148 O O . GLN A 1 284 ? -14.126 -7.158 8.187 1.00 97.81 284 GLN A O 1
ATOM 2153 N N . LEU A 1 285 ? -13.160 -5.840 6.654 1.00 98.25 285 LEU A N 1
ATOM 2154 C CA . LEU A 1 285 ? -12.260 -6.870 6.132 1.00 98.25 285 LEU A CA 1
ATOM 2155 C C . LEU A 1 285 ? -11.313 -7.407 7.219 1.00 98.25 285 LEU A C 1
ATOM 2157 O O . LEU A 1 285 ? -11.211 -8.617 7.420 1.00 98.25 285 LEU A O 1
ATOM 2161 N N . LEU A 1 286 ? -10.621 -6.512 7.926 1.00 97.81 286 LEU A N 1
ATOM 2162 C CA . LEU A 1 286 ? -9.626 -6.873 8.935 1.00 97.81 286 LEU A CA 1
ATOM 2163 C C . LEU A 1 286 ? -10.267 -7.550 10.148 1.00 97.81 286 LEU A C 1
ATOM 2165 O O . LEU A 1 286 ? -9.729 -8.530 10.656 1.00 97.81 286 LEU A O 1
ATOM 2169 N N . THR A 1 287 ? -11.426 -7.072 10.598 1.00 96.25 287 THR A N 1
ATOM 2170 C CA . THR A 1 287 ? -12.174 -7.702 11.697 1.00 96.25 287 THR A CA 1
ATOM 2171 C C . THR A 1 287 ? -12.760 -9.053 11.299 1.00 96.25 287 THR A C 1
ATOM 2173 O O . THR A 1 287 ? -12.740 -9.970 12.115 1.00 96.25 287 THR A O 1
ATOM 2176 N N . ALA A 1 288 ? -13.201 -9.234 10.052 1.00 96.38 288 ALA A N 1
ATOM 2177 C CA . ALA A 1 288 ? -13.618 -10.544 9.554 1.00 96.38 288 ALA A CA 1
ATOM 2178 C C . ALA A 1 288 ? -12.449 -11.544 9.492 1.00 96.38 288 ALA A C 1
ATOM 2180 O O . ALA A 1 288 ? -12.642 -12.725 9.775 1.00 96.38 288 ALA A O 1
ATOM 2181 N N . ALA A 1 289 ? -11.240 -11.082 9.155 1.00 96.44 289 ALA A N 1
ATOM 2182 C CA . ALA A 1 289 ? -10.051 -11.930 9.057 1.00 96.44 289 ALA A CA 1
ATOM 2183 C C . ALA A 1 289 ? -9.378 -12.217 10.414 1.00 96.44 289 ALA A C 1
ATOM 2185 O O . ALA A 1 289 ? -8.944 -13.337 10.660 1.00 96.44 289 ALA A O 1
ATOM 2186 N N . GLY A 1 290 ? -9.269 -11.213 11.289 1.00 93.88 290 GLY A N 1
ATOM 2187 C CA . GLY A 1 290 ? -8.507 -11.283 12.546 1.00 93.88 290 GLY A CA 1
ATOM 2188 C C . GLY A 1 290 ? -9.359 -11.374 13.810 1.00 93.88 290 GLY A C 1
ATOM 2189 O O . GLY A 1 290 ? -8.830 -11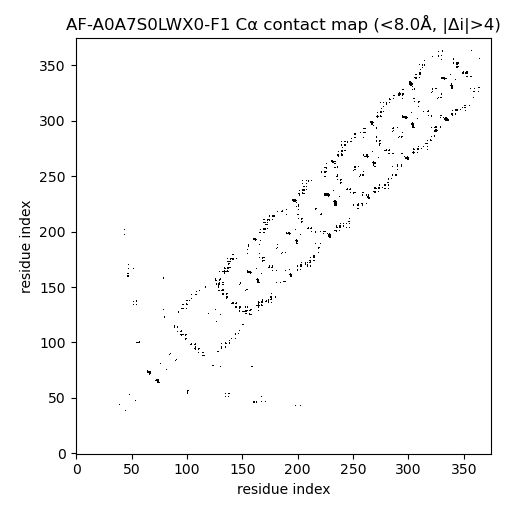.629 14.898 1.00 93.88 290 GLY A O 1
ATOM 2190 N N . GLY A 1 291 ? -10.670 -11.162 13.679 1.00 93.44 291 GLY A N 1
ATOM 2191 C CA . GLY A 1 291 ? -11.649 -11.266 14.753 1.00 93.44 291 GLY A CA 1
ATOM 2192 C C . GLY A 1 291 ? -11.313 -10.421 15.980 1.00 93.44 291 GLY A C 1
ATOM 2193 O O . GLY A 1 291 ? -10.650 -9.381 15.916 1.00 93.44 291 GLY A O 1
ATOM 2194 N N . ARG A 1 292 ? -11.749 -10.925 17.139 1.00 93.94 292 ARG A N 1
ATOM 2195 C CA . ARG A 1 292 ? -11.502 -10.297 18.441 1.00 93.94 292 ARG A CA 1
ATOM 2196 C C . ARG A 1 292 ? -10.016 -10.122 18.735 1.00 93.94 292 ARG A C 1
ATOM 2198 O O . ARG A 1 292 ? -9.634 -9.093 19.277 1.00 93.94 292 ARG A O 1
ATOM 2205 N N . ARG A 1 293 ? -9.170 -11.097 18.384 1.00 95.06 293 ARG A N 1
ATOM 2206 C CA . ARG A 1 293 ? -7.733 -11.051 18.703 1.00 95.06 293 ARG A CA 1
ATOM 2207 C C . ARG A 1 293 ? -7.067 -9.819 18.089 1.00 95.06 293 ARG A C 1
ATOM 2209 O O . ARG A 1 293 ? -6.277 -9.173 18.765 1.00 95.06 293 ARG A O 1
ATOM 2216 N N . LEU A 1 294 ? -7.403 -9.486 16.841 1.00 95.75 294 LEU A N 1
ATOM 2217 C CA . LEU A 1 294 ? -6.883 -8.287 16.181 1.00 95.75 294 LEU A CA 1
ATOM 2218 C C . LEU A 1 294 ? -7.468 -7.012 16.797 1.00 95.75 294 LEU A C 1
ATOM 2220 O O . LEU A 1 294 ? -6.732 -6.067 17.064 1.00 95.75 294 LEU A O 1
ATOM 2224 N N . ALA A 1 295 ? -8.775 -7.000 17.077 1.00 95.06 295 ALA A N 1
ATOM 2225 C CA . ALA A 1 295 ? -9.442 -5.854 17.697 1.00 95.06 295 ALA A CA 1
ATOM 2226 C C . ALA A 1 295 ? -8.884 -5.513 19.094 1.00 95.06 295 ALA A C 1
ATOM 2228 O O . ALA A 1 295 ? -8.817 -4.338 19.456 1.00 95.06 295 ALA A O 1
ATOM 2229 N N . MET A 1 296 ? -8.452 -6.533 19.843 1.00 95.50 296 MET A N 1
ATOM 2230 C CA . MET A 1 296 ? -7.898 -6.427 21.198 1.00 95.50 296 MET A CA 1
ATOM 2231 C C . MET A 1 296 ? -6.404 -6.099 21.251 1.00 95.50 296 MET A C 1
ATOM 2233 O O . MET A 1 296 ? -5.877 -5.917 22.350 1.00 95.50 296 MET A O 1
ATOM 2237 N N . MET A 1 297 ? -5.707 -6.020 20.112 1.00 95.31 297 MET A N 1
ATOM 2238 C CA . MET A 1 297 ? -4.339 -5.504 20.113 1.00 95.31 297 MET A CA 1
ATOM 2239 C C . MET A 1 297 ? -4.326 -4.094 20.704 1.00 95.31 297 MET A C 1
ATOM 2241 O O . MET A 1 297 ? -5.239 -3.297 20.466 1.00 95.31 297 MET A O 1
ATOM 2245 N N . ALA A 1 298 ? -3.283 -3.811 21.474 1.00 93.69 298 ALA A N 1
ATOM 2246 C CA . ALA A 1 298 ? -3.054 -2.529 22.110 1.00 93.69 298 ALA A CA 1
ATOM 2247 C C . ALA A 1 298 ? -1.707 -1.977 21.647 1.00 93.69 298 ALA A C 1
ATOM 2249 O O . ALA A 1 298 ? -0.762 -2.743 21.448 1.00 93.69 298 ALA A O 1
ATOM 2250 N N . ASP A 1 299 ? -1.658 -0.668 21.443 1.00 93.12 299 ASP A N 1
ATOM 2251 C CA . ASP A 1 299 ? -0.423 0.039 21.131 1.00 93.12 299 ASP A CA 1
ATOM 2252 C C . ASP A 1 299 ? 0.440 0.248 22.389 1.00 93.12 299 ASP A C 1
ATOM 2254 O O . ASP A 1 299 ? 0.123 -0.239 23.477 1.00 93.12 299 ASP A O 1
ATOM 2258 N N . ALA A 1 300 ? 1.547 0.975 22.243 1.00 91.12 300 ALA A N 1
ATOM 2259 C CA . ALA A 1 300 ? 2.493 1.260 23.320 1.00 91.12 300 ALA A CA 1
ATOM 2260 C C . ALA A 1 300 ? 1.912 2.090 24.484 1.00 91.12 300 ALA A C 1
ATOM 2262 O O . ALA A 1 300 ? 2.580 2.229 25.505 1.00 91.12 300 ALA A O 1
ATOM 2263 N N . GLU A 1 301 ? 0.708 2.653 24.339 1.00 88.62 301 GLU A N 1
ATOM 2264 C CA . GLU A 1 301 ? -0.014 3.370 25.399 1.00 88.62 301 GLU A CA 1
ATOM 2265 C C . GLU A 1 301 ? -1.170 2.526 25.973 1.00 88.62 301 GLU A C 1
ATOM 2267 O O . GLU A 1 301 ? -2.008 3.019 26.735 1.00 88.62 301 GLU A O 1
ATOM 2272 N N . GLY A 1 302 ? -1.271 1.256 25.575 1.00 91.69 302 GLY A N 1
ATOM 2273 C CA . GLY A 1 302 ? -2.372 0.372 25.939 1.00 91.69 302 GLY A CA 1
ATOM 2274 C C . GLY A 1 302 ? -3.673 0.671 25.183 1.00 91.69 302 GLY A C 1
ATOM 2275 O O . GLY A 1 302 ? -4.712 0.082 25.494 1.00 91.69 302 GLY A O 1
ATOM 2276 N N . CYS A 1 303 ? -3.662 1.569 24.191 1.00 91.88 303 CYS A N 1
ATOM 2277 C CA . CYS A 1 303 ? -4.858 1.958 23.452 1.00 91.88 303 CYS A CA 1
ATOM 2278 C C . CYS A 1 303 ? -5.192 0.937 22.358 1.00 91.88 303 CYS A C 1
ATOM 2280 O O . CYS A 1 303 ? -4.354 0.542 21.549 1.00 91.88 303 CYS A O 1
ATOM 2282 N N . THR A 1 304 ? -6.459 0.526 22.305 1.00 94.38 304 THR A N 1
ATOM 2283 C CA . THR A 1 304 ? -6.996 -0.353 21.251 1.00 94.38 304 THR A CA 1
ATOM 2284 C C . THR A 1 304 ? -7.489 0.444 20.038 1.00 94.38 304 THR A C 1
ATOM 2286 O O . THR A 1 304 ? -7.596 1.673 20.070 1.00 94.38 304 THR A O 1
ATOM 2289 N N . CYS A 1 305 ? -7.875 -0.255 18.964 1.00 92.62 305 CYS A N 1
ATOM 2290 C CA . CYS A 1 305 ? -8.518 0.372 17.802 1.00 92.62 305 CYS A CA 1
ATOM 2291 C C . CYS A 1 305 ? -9.762 1.199 18.180 1.00 92.62 305 CYS A C 1
ATOM 2293 O O . CYS A 1 305 ? -9.953 2.288 17.639 1.00 92.62 305 CYS A O 1
ATOM 2295 N N . LEU A 1 306 ? -10.553 0.747 19.162 1.00 92.94 306 LEU A N 1
ATOM 2296 C CA . LEU A 1 306 ? -11.752 1.455 19.610 1.00 92.94 306 LEU A CA 1
ATOM 2297 C C . LEU A 1 306 ? -11.409 2.817 20.239 1.00 92.94 306 LEU A C 1
ATOM 2299 O O . LEU A 1 306 ? -12.028 3.818 19.877 1.00 92.94 306 LEU A O 1
ATOM 2303 N N . HIS A 1 307 ? -10.361 2.893 21.070 1.00 90.50 307 HIS A N 1
ATOM 2304 C CA . H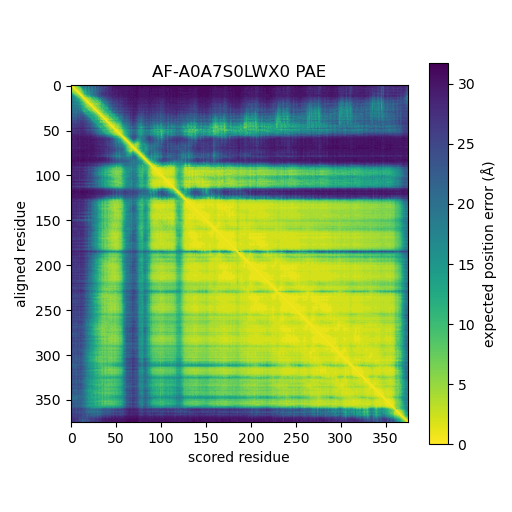IS A 1 307 ? -9.904 4.155 21.673 1.00 90.50 307 HIS A CA 1
ATOM 2305 C C . HIS A 1 307 ? -9.598 5.203 20.599 1.00 90.50 307 HIS A C 1
ATOM 2307 O O . HIS A 1 307 ? -10.059 6.341 20.680 1.00 90.50 307 HIS A O 1
ATOM 2313 N N . ARG A 1 308 ? -8.889 4.789 19.544 1.00 86.94 308 ARG A N 1
ATOM 2314 C CA . ARG A 1 308 ? -8.486 5.663 18.433 1.00 86.94 308 ARG A CA 1
ATOM 2315 C C . ARG A 1 308 ? -9.661 6.099 17.553 1.00 86.94 308 ARG A C 1
ATOM 2317 O O . ARG A 1 308 ? -9.642 7.203 17.018 1.00 86.94 308 ARG A O 1
ATOM 2324 N N . THR A 1 309 ? -10.698 5.272 17.415 1.00 88.19 309 THR A N 1
ATOM 2325 C CA . THR A 1 309 ? -11.887 5.619 16.607 1.00 88.19 309 THR A CA 1
ATOM 2326 C C . THR A 1 309 ? -12.811 6.623 17.265 1.00 88.19 309 THR A C 1
ATOM 2328 O O . THR A 1 309 ? -13.372 7.482 16.583 1.00 88.19 309 THR A O 1
ATOM 2331 N N . VAL A 1 310 ? -12.967 6.528 18.587 1.00 86.19 310 VAL A N 1
ATOM 2332 C CA . VAL A 1 310 ? -13.911 7.355 19.342 1.00 86.19 310 VAL A CA 1
ATOM 2333 C C . VAL A 1 310 ? -13.552 8.832 19.253 1.00 86.19 310 VAL A C 1
ATOM 2335 O O . VAL A 1 310 ? -14.450 9.662 19.124 1.00 86.19 310 VAL A O 1
ATOM 2338 N N . VAL A 1 311 ? -12.254 9.146 19.233 1.00 77.44 311 VAL A N 1
ATOM 2339 C CA . VAL A 1 311 ? -11.740 10.515 19.076 1.00 77.44 311 VAL A CA 1
ATOM 2340 C C . VAL A 1 311 ? -12.245 11.164 17.781 1.00 77.44 311 VAL A C 1
ATOM 2342 O O . VAL A 1 311 ? -12.571 12.349 17.778 1.00 77.44 311 VAL A O 1
ATOM 2345 N N . ASN A 1 312 ? -12.383 10.385 16.703 1.00 76.69 312 ASN A N 1
ATOM 2346 C CA . ASN A 1 312 ? -12.832 10.878 15.396 1.00 76.69 312 ASN A CA 1
ATOM 2347 C C . ASN A 1 312 ? -14.356 10.820 15.210 1.00 76.69 312 ASN A C 1
ATOM 2349 O O . ASN A 1 312 ? -14.886 11.455 14.302 1.00 76.69 312 ASN A O 1
ATOM 2353 N N . GLY A 1 313 ? -15.074 10.096 16.072 1.00 80.12 313 GLY A N 1
ATOM 2354 C CA . GLY A 1 313 ? -16.537 10.097 16.091 1.00 80.12 313 GLY A CA 1
ATOM 2355 C C . GLY A 1 313 ? -17.231 9.230 15.038 1.00 80.12 313 GLY A C 1
ATOM 2356 O O . GLY A 1 313 ? -18.424 9.415 14.803 1.00 80.12 313 GLY A O 1
ATOM 2357 N N . ASN A 1 314 ? -16.516 8.301 14.399 1.00 86.50 314 ASN A N 1
ATOM 2358 C CA . ASN A 1 314 ? -17.065 7.456 13.334 1.00 86.50 314 ASN A CA 1
ATOM 2359 C C . ASN A 1 314 ? -17.928 6.317 13.906 1.00 86.50 314 ASN A C 1
ATOM 2361 O O . ASN A 1 314 ? -17.417 5.237 14.205 1.00 86.50 314 ASN A O 1
ATOM 2365 N N . LEU A 1 315 ? -19.236 6.561 14.037 1.00 91.06 315 LEU A N 1
ATOM 2366 C CA . LEU A 1 315 ? -20.193 5.630 14.654 1.00 91.06 315 LEU A CA 1
ATOM 2367 C C . LEU A 1 315 ? -20.232 4.260 13.962 1.00 91.06 315 LEU A C 1
ATOM 2369 O O . LEU A 1 315 ? -20.138 3.249 14.646 1.00 91.06 315 LEU A O 1
ATOM 2373 N N . ASP A 1 316 ? -20.259 4.212 12.627 1.00 93.44 316 ASP A N 1
ATOM 2374 C CA . ASP A 1 316 ? -20.329 2.943 11.881 1.00 93.44 316 ASP A CA 1
ATOM 2375 C C . ASP A 1 316 ? -19.120 2.031 12.155 1.00 93.44 316 ASP A C 1
ATOM 2377 O O . ASP A 1 316 ? -19.232 0.807 12.232 1.00 93.44 316 ASP A O 1
ATOM 2381 N N . ILE A 1 317 ? -17.938 2.632 12.324 1.00 93.69 317 ILE A N 1
ATOM 2382 C CA . ILE A 1 317 ? -16.712 1.900 12.659 1.00 93.69 317 ILE A CA 1
ATOM 2383 C C . ILE A 1 317 ? -16.761 1.429 14.108 1.00 93.69 317 ILE A C 1
ATOM 2385 O O . ILE A 1 317 ? -16.372 0.298 14.385 1.00 93.69 317 ILE A O 1
ATOM 2389 N N . ILE A 1 318 ? -17.257 2.265 15.021 1.00 93.00 318 ILE A N 1
ATOM 2390 C CA . ILE A 1 318 ? -17.454 1.885 16.422 1.00 93.00 318 ILE A CA 1
ATOM 2391 C C . ILE A 1 318 ? -18.394 0.675 16.505 1.00 93.00 318 ILE A C 1
ATOM 2393 O O . ILE A 1 318 ? -18.056 -0.301 17.168 1.00 93.00 318 ILE A O 1
ATOM 2397 N N . GLU A 1 319 ? -19.520 0.683 15.790 1.00 92.31 319 GLU A N 1
ATOM 2398 C CA . GLU A 1 319 ? -20.438 -0.461 15.736 1.00 92.31 319 GLU A CA 1
ATOM 2399 C C . GLU A 1 319 ? -19.759 -1.712 15.174 1.00 92.31 319 GLU A C 1
ATOM 2401 O O . GLU A 1 319 ? -19.826 -2.777 15.789 1.00 92.31 319 GLU A O 1
ATOM 2406 N N . ALA A 1 320 ? -19.043 -1.593 14.051 1.00 93.69 320 ALA A N 1
ATOM 2407 C CA . ALA A 1 320 ? -18.321 -2.715 13.452 1.00 93.69 320 ALA A CA 1
ATOM 2408 C C . ALA A 1 320 ? -17.272 -3.315 14.408 1.00 93.69 320 ALA A C 1
ATOM 2410 O O . ALA A 1 320 ? -17.161 -4.537 14.532 1.00 93.69 320 ALA A O 1
ATOM 2411 N N . LEU A 1 321 ? -16.525 -2.468 15.122 1.00 94.00 321 LEU A N 1
ATOM 2412 C CA . LEU A 1 321 ? -15.535 -2.902 16.105 1.00 94.00 321 LEU A CA 1
ATOM 2413 C C . LEU A 1 321 ? -16.182 -3.550 17.330 1.00 94.00 321 LEU A C 1
ATOM 2415 O O . LEU A 1 321 ? -15.668 -4.557 17.813 1.00 94.00 321 LEU A O 1
ATOM 2419 N N . LEU A 1 322 ? -17.306 -3.025 17.820 1.00 91.94 322 LEU A N 1
ATOM 2420 C CA . LEU A 1 322 ? -18.041 -3.619 18.939 1.00 91.94 322 LEU A CA 1
ATOM 2421 C C . LEU A 1 322 ? -18.639 -4.979 18.570 1.00 91.94 322 LEU A C 1
ATOM 2423 O O . LEU A 1 322 ? -18.606 -5.894 19.389 1.00 91.94 322 LEU A O 1
ATOM 2427 N N . LEU A 1 323 ? -19.111 -5.152 17.334 1.00 90.38 323 LEU A N 1
ATOM 2428 C CA . LEU A 1 323 ? -19.561 -6.454 16.834 1.00 90.38 323 LEU A CA 1
ATOM 2429 C C . LEU A 1 323 ? -18.419 -7.483 16.795 1.00 90.38 323 LEU A C 1
ATOM 2431 O O . LEU A 1 323 ? -18.636 -8.651 17.116 1.00 90.38 323 LEU A O 1
ATOM 2435 N N . ALA A 1 324 ? -17.202 -7.063 16.439 1.00 89.69 324 ALA A N 1
ATOM 2436 C CA . ALA A 1 324 ? -16.041 -7.951 16.348 1.00 89.69 324 ALA A CA 1
ATOM 2437 C C . ALA A 1 324 ? -15.360 -8.225 17.705 1.00 89.69 324 ALA A C 1
ATOM 2439 O O . ALA A 1 324 ? -14.957 -9.354 17.998 1.00 89.69 324 ALA A O 1
ATOM 2440 N N . GLY A 1 325 ? -15.200 -7.189 18.528 1.00 85.38 325 GLY A N 1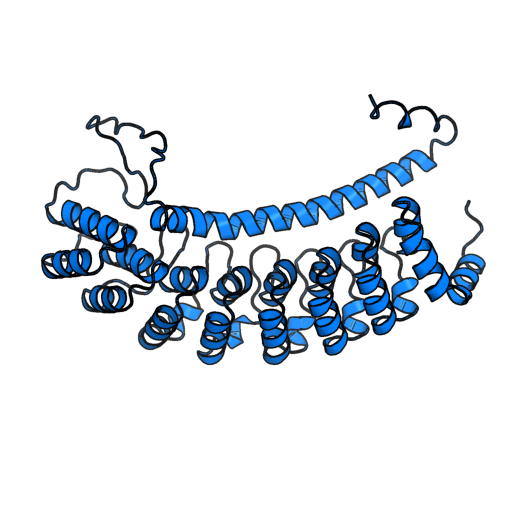
ATOM 2441 C CA . GLY A 1 325 ? -14.492 -7.231 19.808 1.00 85.38 325 GLY A CA 1
ATOM 2442 C C . GLY A 1 325 ? -15.378 -7.616 20.990 1.00 85.38 325 GLY A C 1
ATOM 2443 O O . GLY A 1 325 ? -14.914 -8.282 21.915 1.00 85.38 325 GLY A O 1
ATOM 2444 N N . GLY A 1 326 ? -16.664 -7.272 20.937 1.00 85.81 326 GLY A N 1
ATOM 2445 C CA . GLY A 1 326 ? -17.612 -7.463 22.029 1.00 85.81 326 GLY A CA 1
ATOM 2446 C C . GLY A 1 326 ? -17.329 -6.574 23.244 1.00 85.81 326 GLY A C 1
ATOM 2447 O O . GLY A 1 326 ? -16.604 -5.582 23.177 1.00 85.81 326 GLY A O 1
ATOM 2448 N N . GLU A 1 327 ? -17.907 -6.967 24.378 1.00 84.31 327 GLU A N 1
ATOM 2449 C CA . GLU A 1 327 ? -17.835 -6.244 25.656 1.00 84.31 327 GLU A CA 1
ATOM 2450 C C . GLU A 1 327 ? -16.398 -6.057 26.170 1.00 84.31 327 GLU A C 1
ATOM 2452 O O . GLU A 1 327 ? -16.061 -5.013 26.721 1.00 84.31 327 GLU A O 1
ATOM 2457 N N . GLU A 1 328 ? -15.524 -7.037 25.938 1.00 87.56 328 GLU A N 1
ATOM 2458 C CA . GLU A 1 328 ? -14.124 -6.993 26.375 1.00 87.56 328 GLU A CA 1
ATOM 2459 C C . GLU A 1 328 ? -13.365 -5.806 25.762 1.00 87.56 328 GLU A C 1
ATOM 2461 O O . GLU A 1 328 ? -12.608 -5.127 26.455 1.00 87.56 328 GLU A O 1
ATOM 2466 N N . LEU A 1 329 ? -13.618 -5.509 24.481 1.00 89.75 329 LEU A N 1
ATOM 2467 C CA . LEU A 1 329 ? -13.018 -4.367 23.791 1.00 89.75 329 LEU A CA 1
ATOM 2468 C C . LEU A 1 329 ? -13.515 -3.036 24.358 1.00 89.75 329 LEU A C 1
ATOM 2470 O O . LEU A 1 329 ? -12.736 -2.092 24.476 1.00 89.75 329 LEU A O 1
ATOM 2474 N N . LEU A 1 330 ? -14.800 -2.970 24.711 1.00 88.69 330 LEU A N 1
ATOM 2475 C CA . LEU A 1 330 ? -15.430 -1.774 25.264 1.00 88.69 330 LEU A CA 1
ATOM 2476 C C . LEU A 1 330 ? -14.885 -1.423 26.655 1.00 88.69 330 LEU A C 1
ATOM 2478 O O . LEU A 1 330 ? -14.697 -0.247 26.963 1.00 88.69 330 LEU A O 1
ATOM 2482 N N . LEU A 1 331 ? -14.645 -2.440 27.488 1.00 88.00 331 LEU A N 1
ATOM 2483 C CA . LEU A 1 331 ? -14.170 -2.279 28.864 1.00 88.00 331 LEU A CA 1
ATOM 2484 C C . LEU A 1 331 ? -12.648 -2.165 28.982 1.00 88.00 331 LEU A C 1
ATOM 2486 O O . LEU A 1 331 ? -12.144 -1.840 30.058 1.00 88.00 331 LEU A O 1
ATOM 2490 N N . LYS A 1 332 ? -11.902 -2.456 27.912 1.00 89.94 332 LYS A N 1
ATOM 2491 C CA . LYS A 1 332 ? -10.444 -2.379 27.935 1.00 89.94 332 LYS A CA 1
ATOM 2492 C C . LYS A 1 332 ? -10.018 -0.942 28.241 1.00 89.94 332 LYS A C 1
ATOM 2494 O O . LYS A 1 332 ? -10.399 -0.020 27.529 1.00 89.94 332 LYS A O 1
ATOM 2499 N N . ALA A 1 333 ? -9.225 -0.775 29.294 1.00 90.31 333 ALA A N 1
ATOM 2500 C CA . ALA A 1 333 ? -8.573 0.486 29.616 1.00 90.31 333 ALA A CA 1
ATOM 2501 C C . ALA A 1 333 ? -7.170 0.541 28.997 1.00 90.31 333 ALA A C 1
ATOM 2503 O O . ALA A 1 333 ? -6.512 -0.500 28.862 1.00 90.31 333 ALA A O 1
ATOM 2504 N N . SER A 1 334 ? -6.735 1.752 28.654 1.00 90.81 334 SER A N 1
ATOM 2505 C CA . SER A 1 334 ? -5.345 2.071 28.333 1.00 90.81 334 SER A CA 1
ATOM 2506 C C . SER A 1 334 ? -4.445 1.943 29.564 1.00 90.81 334 SER A C 1
ATOM 2508 O O . SER A 1 334 ? -4.926 1.759 30.687 1.00 90.81 334 SER A O 1
ATOM 2510 N N . ASP A 1 335 ? -3.135 2.103 29.381 1.00 88.12 335 ASP A N 1
ATOM 2511 C CA . ASP A 1 335 ? -2.174 2.047 30.490 1.00 88.12 335 ASP A CA 1
ATOM 2512 C C . ASP A 1 335 ? -2.375 3.192 31.500 1.00 88.12 335 ASP A C 1
ATOM 2514 O O . ASP A 1 335 ? -2.004 3.074 32.667 1.00 88.12 335 ASP A O 1
ATOM 2518 N N . ALA A 1 336 ? -3.023 4.282 31.075 1.00 86.81 336 ALA A N 1
ATOM 2519 C CA . ALA A 1 336 ? -3.437 5.393 31.933 1.00 86.81 336 ALA A CA 1
ATOM 2520 C C . ALA A 1 336 ? -4.773 5.146 32.666 1.00 86.81 336 ALA A C 1
ATOM 2522 O O . ALA A 1 336 ? -5.225 6.001 33.423 1.00 86.81 336 ALA A O 1
ATOM 2523 N N . GLY A 1 337 ? -5.432 4.002 32.446 1.00 87.44 337 GLY A N 1
ATOM 2524 C CA . GLY A 1 337 ? -6.763 3.711 32.993 1.00 87.44 337 GLY A CA 1
ATOM 2525 C C . GLY A 1 337 ? -7.920 4.330 32.194 1.00 87.44 337 GLY A C 1
ATOM 2526 O O . GLY A 1 337 ? -9.083 4.217 32.587 1.00 87.44 337 GLY A O 1
ATOM 2527 N N . THR A 1 338 ? -7.635 4.963 31.055 1.00 87.31 338 THR A N 1
ATOM 2528 C CA . THR A 1 338 ? -8.639 5.623 30.214 1.00 87.31 338 THR A CA 1
ATOM 2529 C C . THR A 1 338 ? -9.395 4.583 29.393 1.00 87.31 338 THR A C 1
ATOM 2531 O O . THR A 1 338 ? -8.789 3.726 28.762 1.00 87.31 338 THR A O 1
ATOM 2534 N N . THR A 1 339 ? -10.726 4.658 29.379 1.00 89.88 339 THR A N 1
ATOM 2535 C CA . THR A 1 339 ? -11.582 3.782 28.565 1.00 89.88 339 THR A CA 1
ATOM 2536 C C . THR A 1 339 ? -12.088 4.556 27.354 1.00 89.88 339 THR A C 1
ATOM 2538 O O . THR A 1 339 ? -12.064 5.791 27.322 1.00 89.88 339 THR A O 1
ATOM 2541 N N . CYS A 1 340 ? -12.642 3.849 26.373 1.00 87.88 340 CYS A N 1
ATOM 2542 C CA . CYS A 1 340 ? -13.277 4.475 25.215 1.00 87.88 340 CYS A CA 1
ATOM 2543 C C . CYS A 1 340 ? -14.417 5.437 25.611 1.00 87.88 340 CYS A C 1
ATOM 2545 O O . CYS A 1 340 ? -14.617 6.456 24.954 1.00 87.88 340 CYS A O 1
ATOM 2547 N N . LEU A 1 341 ? -15.134 5.167 26.711 1.00 87.81 341 LEU A N 1
ATOM 2548 C CA . LEU A 1 341 ? -16.199 6.048 27.199 1.00 87.81 341 LEU A CA 1
ATOM 2549 C C . LEU A 1 341 ? -15.653 7.338 27.833 1.00 87.81 341 LEU A C 1
ATOM 2551 O O . LEU A 1 341 ? -16.251 8.401 27.643 1.00 87.81 341 LEU A O 1
ATOM 2555 N N . HIS A 1 342 ? -14.508 7.269 28.525 1.00 86.25 342 HIS A N 1
ATOM 2556 C CA . HIS A 1 342 ? -13.802 8.460 29.013 1.00 86.25 342 HIS A CA 1
ATOM 2557 C C . HIS A 1 342 ? -13.441 9.382 27.835 1.00 86.25 342 HIS A C 1
ATOM 2559 O O . HIS A 1 342 ? -13.792 10.562 27.852 1.00 86.25 342 HIS A O 1
ATOM 2565 N N . LEU A 1 343 ? -12.867 8.827 26.759 1.00 85.69 343 LEU A N 1
ATOM 2566 C CA . LEU A 1 343 ? -12.521 9.580 25.543 1.00 85.69 343 LEU A CA 1
ATOM 2567 C C . LEU A 1 343 ? -13.753 10.157 24.821 1.00 85.69 343 LEU A C 1
ATOM 2569 O O . LEU A 1 343 ? -13.742 11.310 24.379 1.00 85.69 343 LEU A O 1
ATOM 2573 N N . ALA A 1 344 ? -14.847 9.394 24.721 1.00 87.56 344 ALA A N 1
ATOM 2574 C CA . ALA A 1 344 ? -16.100 9.873 24.126 1.00 87.56 344 ALA A CA 1
ATOM 2575 C C . ALA A 1 344 ? -16.678 11.064 24.907 1.00 87.56 344 ALA A C 1
ATOM 2577 O O . ALA A 1 344 ? -17.126 12.047 24.316 1.00 87.56 344 ALA A O 1
ATOM 2578 N N . SER A 1 345 ? -16.622 10.989 26.238 1.00 86.31 345 SER A N 1
ATOM 2579 C CA . SER A 1 345 ? -17.104 12.045 27.131 1.00 86.31 345 SER A CA 1
ATOM 2580 C C . SER A 1 345 ? -16.221 13.290 27.043 1.00 86.31 345 SER A C 1
ATOM 2582 O O . SER A 1 345 ? -16.733 14.401 26.919 1.00 86.31 345 SER A O 1
ATOM 2584 N N . GLN A 1 346 ? -14.897 13.109 27.023 1.00 84.50 346 GLN A N 1
ATOM 2585 C CA . GLN A 1 346 ? -13.923 14.197 26.924 1.00 84.50 346 GLN A CA 1
ATOM 2586 C C . GLN A 1 346 ? -14.001 14.937 25.582 1.00 84.50 346 GLN A C 1
ATOM 2588 O O . GLN A 1 346 ? -13.928 16.165 25.544 1.00 84.50 346 GLN A O 1
ATOM 2593 N N . SER A 1 347 ? -14.192 14.205 24.481 1.00 80.81 347 SER A N 1
ATOM 2594 C CA . SER A 1 347 ? -14.381 14.797 23.149 1.00 80.81 347 SER A CA 1
ATOM 2595 C C . SER A 1 347 ? -15.719 15.537 22.999 1.00 80.81 347 SER A C 1
ATOM 2597 O O . SER A 1 347 ? -15.905 16.282 22.036 1.00 80.81 347 SER A O 1
ATOM 2599 N N . GLY A 1 348 ? -16.655 15.364 23.942 1.00 81.06 348 GLY A N 1
ATOM 2600 C CA . GLY A 1 348 ? -17.996 15.947 23.889 1.00 81.06 348 GLY A CA 1
ATOM 2601 C C . GLY A 1 348 ? -18.897 15.314 22.825 1.00 81.06 348 GLY A C 1
ATOM 2602 O O . GLY A 1 348 ? -19.932 15.887 22.475 1.00 81.06 348 GLY A O 1
ATOM 2603 N N . ASN A 1 349 ? -18.524 14.147 22.289 1.00 81.69 349 ASN A N 1
ATOM 2604 C CA . ASN A 1 349 ? -19.287 13.473 21.248 1.00 81.69 349 ASN A CA 1
ATOM 2605 C C . ASN A 1 349 ? -20.441 12.661 21.860 1.00 81.69 349 ASN A C 1
ATOM 2607 O O . ASN A 1 349 ? -20.328 11.461 22.120 1.00 81.69 349 ASN A O 1
ATOM 2611 N N . LEU A 1 350 ? -21.574 13.337 22.078 1.00 86.44 350 LEU A N 1
ATOM 2612 C CA . LEU A 1 350 ? -22.787 12.758 22.672 1.00 86.44 350 LEU A CA 1
ATOM 2613 C C . LEU A 1 350 ? -23.293 11.512 21.933 1.00 86.44 350 LEU A C 1
ATOM 2615 O O . LEU A 1 350 ? -23.840 10.613 22.573 1.00 86.44 350 LEU A O 1
ATOM 2619 N N . ALA A 1 351 ? -23.114 11.437 20.611 1.00 87.50 351 ALA A N 1
ATOM 2620 C CA . ALA A 1 351 ? -23.533 10.279 19.828 1.00 87.50 351 ALA A CA 1
ATOM 2621 C C . ALA A 1 351 ? -22.666 9.053 20.149 1.00 87.50 351 ALA A C 1
ATOM 2623 O O . ALA A 1 351 ? -23.209 7.987 20.431 1.00 87.50 351 ALA A O 1
ATOM 2624 N N . CYS A 1 352 ? -21.339 9.221 20.221 1.00 87.19 352 CYS A N 1
ATOM 2625 C CA . CYS A 1 352 ? -20.432 8.162 20.672 1.00 87.19 352 CYS A CA 1
ATOM 2626 C C . CYS A 1 352 ? -20.736 7.728 22.107 1.00 87.19 352 CYS A C 1
ATOM 2628 O O . CYS A 1 352 ? -20.807 6.534 22.372 1.00 87.19 352 CYS A O 1
ATOM 2630 N N . VAL A 1 353 ? -20.952 8.677 23.028 1.00 88.38 353 VAL A N 1
ATOM 2631 C CA . VAL A 1 353 ? -21.302 8.363 24.425 1.00 88.38 353 VAL A CA 1
ATOM 2632 C C . VAL A 1 353 ? -22.589 7.545 24.485 1.00 88.38 353 VAL A C 1
ATOM 2634 O O . VAL A 1 353 ? -22.625 6.518 25.154 1.00 88.38 353 VAL A O 1
ATOM 2637 N N . SER A 1 354 ? -23.626 7.965 23.757 1.00 88.38 354 SER A N 1
ATOM 2638 C CA . SER A 1 354 ? -24.918 7.270 23.731 1.00 88.38 354 SER A CA 1
ATOM 2639 C C . SER A 1 354 ? -24.784 5.856 23.168 1.00 88.38 354 SER A C 1
ATOM 2641 O O . SER A 1 354 ? -25.311 4.909 23.748 1.00 88.38 354 SER A O 1
ATOM 2643 N N . LEU A 1 355 ? -24.034 5.701 22.076 1.00 89.50 355 LEU A N 1
ATOM 2644 C CA . LEU A 1 355 ? -23.795 4.414 21.434 1.00 89.50 355 LEU A CA 1
ATOM 2645 C C . LEU A 1 355 ? -23.012 3.472 22.355 1.00 89.50 355 LEU A C 1
ATOM 2647 O O . LEU A 1 355 ? -23.477 2.370 22.638 1.00 89.50 355 LEU A O 1
ATOM 2651 N N . LEU A 1 356 ? -21.882 3.923 22.902 1.00 87.81 356 LEU A N 1
ATOM 2652 C CA . LEU A 1 356 ? -21.051 3.131 23.814 1.00 87.81 356 LEU A CA 1
ATOM 2653 C C . LEU A 1 356 ? -21.795 2.776 25.110 1.00 87.81 356 LEU A C 1
ATOM 2655 O O . LEU A 1 356 ? -21.704 1.642 25.575 1.00 87.81 356 LEU A O 1
ATOM 2659 N N . ALA A 1 357 ? -22.571 3.708 25.671 1.00 84.88 357 ALA A N 1
ATOM 2660 C CA . ALA A 1 357 ? -23.395 3.453 26.851 1.00 84.88 357 ALA A CA 1
ATOM 2661 C C . ALA A 1 357 ? -24.503 2.430 26.564 1.00 84.88 357 ALA A C 1
ATOM 2663 O O . ALA A 1 357 ? -24.755 1.553 27.388 1.00 84.88 357 ALA A O 1
ATOM 2664 N N . SER A 1 358 ? -25.134 2.499 25.387 1.00 84.38 358 SER A N 1
ATOM 2665 C CA . SER A 1 358 ? -26.143 1.517 24.977 1.00 84.38 358 SER A CA 1
ATOM 2666 C C . SER A 1 358 ? -25.542 0.126 24.749 1.00 84.38 358 SER A C 1
ATOM 2668 O O . SER A 1 358 ? -26.140 -0.870 25.151 1.00 84.38 358 SER A O 1
ATOM 2670 N N . ALA A 1 359 ? -24.330 0.056 24.190 1.00 81.69 359 ALA A N 1
ATOM 2671 C CA . ALA A 1 359 ? -23.613 -1.192 23.955 1.00 81.69 359 ALA A CA 1
ATOM 2672 C C . ALA A 1 359 ? -23.067 -1.821 25.250 1.00 81.69 359 ALA A C 1
ATOM 2674 O O . ALA A 1 359 ? -22.971 -3.041 25.346 1.00 81.69 359 ALA A O 1
ATOM 2675 N N . GLY A 1 360 ? -22.719 -1.002 26.249 1.00 69.62 360 GLY A N 1
ATOM 2676 C CA . GLY A 1 360 ? -22.096 -1.443 27.499 1.00 69.62 360 GLY A CA 1
ATOM 2677 C C . GLY A 1 360 ? -22.982 -1.438 28.740 1.00 69.62 360 GLY A C 1
ATOM 2678 O O . GLY A 1 360 ? -22.467 -1.728 29.814 1.00 69.62 360 GLY A O 1
ATOM 2679 N N . GLY A 1 361 ? -24.269 -1.092 28.642 1.00 68.56 361 GLY A N 1
ATOM 2680 C CA . GLY A 1 361 ? -25.132 -0.745 29.785 1.00 68.56 361 GLY A CA 1
ATOM 2681 C C . GLY A 1 361 ? -24.979 -1.626 31.041 1.00 68.56 361 GLY A C 1
ATOM 2682 O O . GLY A 1 361 ? -24.606 -1.105 32.092 1.00 68.56 361 GLY A O 1
ATOM 2683 N N . PRO A 1 362 ? -25.208 -2.951 30.975 1.00 61.81 362 PRO A N 1
ATOM 2684 C CA . PRO A 1 362 ? -25.089 -3.830 32.145 1.00 61.81 362 PRO A CA 1
ATOM 2685 C C . PRO A 1 362 ? -23.654 -3.953 32.688 1.00 61.81 362 PRO A C 1
ATOM 2687 O O . PRO A 1 362 ? -23.444 -4.082 33.893 1.00 61.81 362 PRO A O 1
ATOM 2690 N N . ALA A 1 363 ? -22.667 -3.897 31.798 1.00 58.56 363 ALA A N 1
ATOM 2691 C CA . ALA A 1 363 ? -21.257 -4.137 32.073 1.00 58.56 363 ALA A CA 1
ATOM 2692 C C . ALA A 1 363 ? -20.541 -2.916 32.663 1.00 58.56 363 ALA A C 1
ATOM 2694 O O . ALA A 1 363 ? -19.790 -3.028 33.630 1.00 58.56 363 ALA A O 1
ATOM 2695 N N . LEU A 1 364 ? -20.833 -1.732 32.120 1.00 56.03 364 LEU A N 1
ATOM 2696 C CA . LEU A 1 364 ? -20.345 -0.446 32.615 1.00 56.03 364 LEU A CA 1
ATOM 2697 C C . LEU A 1 364 ? -20.863 -0.174 34.034 1.00 56.03 364 LEU A C 1
ATOM 2699 O O . LEU A 1 364 ? -20.100 0.280 34.882 1.00 56.03 364 LEU A O 1
ATOM 2703 N N . LEU A 1 365 ? -22.122 -0.527 34.326 1.00 53.88 365 LEU A N 1
ATOM 2704 C CA . LEU A 1 365 ? -22.694 -0.443 35.677 1.00 53.88 365 LEU A CA 1
ATOM 2705 C C . LEU A 1 365 ? -22.023 -1.422 36.656 1.00 53.88 365 LEU A C 1
ATOM 2707 O O . LEU A 1 365 ? -21.771 -1.069 37.808 1.00 53.88 365 LEU A O 1
ATOM 2711 N N . ALA A 1 366 ? -21.694 -2.636 36.209 1.00 54.44 366 ALA A N 1
ATOM 2712 C CA . ALA A 1 366 ? -21.000 -3.629 37.029 1.00 54.44 366 ALA A CA 1
ATOM 2713 C C . ALA A 1 366 ? -19.521 -3.276 37.285 1.00 54.44 366 ALA A C 1
ATOM 2715 O O . ALA A 1 366 ? -18.999 -3.578 38.360 1.00 54.44 366 ALA A O 1
ATOM 2716 N N . ALA A 1 367 ? -18.852 -2.630 36.325 1.00 52.78 367 ALA A N 1
ATOM 2717 C CA . ALA A 1 367 ? -17.491 -2.117 36.473 1.00 52.78 367 ALA A CA 1
ATOM 2718 C C . ALA A 1 367 ? -17.444 -0.888 37.399 1.00 52.78 367 ALA A C 1
ATOM 2720 O O . ALA A 1 367 ? -16.592 -0.826 38.285 1.00 52.78 367 ALA A O 1
ATOM 2721 N N . ALA A 1 368 ? -18.411 0.029 37.275 1.00 50.88 368 ALA A N 1
ATOM 2722 C CA . ALA A 1 368 ? -18.566 1.179 38.169 1.00 50.88 368 ALA A CA 1
ATOM 2723 C C . ALA A 1 368 ? -18.880 0.773 39.622 1.00 50.88 368 ALA A C 1
ATOM 2725 O O . ALA A 1 368 ? -18.499 1.473 40.550 1.00 50.88 368 ALA A O 1
ATOM 2726 N N . GLY A 1 369 ? -19.528 -0.378 39.839 1.00 44.88 369 GLY A N 1
ATOM 2727 C CA . GLY A 1 369 ? -19.778 -0.925 41.179 1.00 44.88 369 GLY A CA 1
ATOM 2728 C C . GLY A 1 369 ? -18.577 -1.616 41.841 1.00 44.88 369 GLY A C 1
ATOM 2729 O O . GLY A 1 369 ? -18.688 -2.028 42.995 1.00 44.88 369 GLY A O 1
ATOM 2730 N N . LYS A 1 370 ? -17.453 -1.789 41.127 1.00 45.72 370 LYS A N 1
ATOM 2731 C CA . LYS A 1 370 ? -16.222 -2.430 41.633 1.00 45.72 370 LYS A CA 1
ATOM 2732 C C . LYS A 1 370 ? -15.023 -1.485 41.736 1.00 45.72 370 LYS A C 1
ATOM 2734 O O . LYS A 1 370 ? -14.033 -1.862 42.356 1.00 45.72 370 LYS A O 1
ATOM 2739 N N . GLY A 1 371 ? -15.097 -0.300 41.135 1.00 39.44 371 GLY A N 1
ATOM 2740 C CA . GLY A 1 371 ? -14.162 0.788 41.397 1.00 39.44 371 GLY A CA 1
ATOM 2741 C C . GLY A 1 371 ? -14.680 1.605 42.569 1.00 39.44 371 GLY A C 1
ATOM 2742 O O . GLY A 1 371 ? -15.842 2.007 42.560 1.00 39.44 371 GLY A O 1
ATOM 2743 N N . ASP A 1 372 ? -13.845 1.817 43.582 1.00 34.19 372 ASP A N 1
ATOM 2744 C CA . ASP A 1 372 ? -14.127 2.788 44.632 1.00 34.19 372 ASP A CA 1
ATOM 2745 C C . ASP A 1 372 ? -14.634 4.090 44.012 1.00 34.19 372 ASP A C 1
ATOM 2747 O O . ASP A 1 372 ? -14.094 4.573 43.015 1.00 34.19 372 ASP A O 1
ATOM 2751 N N . ALA A 1 373 ? -15.687 4.634 44.614 1.00 33.03 373 ALA A N 1
ATOM 2752 C CA . ALA A 1 373 ? -16.208 5.950 44.310 1.00 33.03 373 ALA A CA 1
ATOM 2753 C C . ALA A 1 373 ? -15.058 6.971 44.268 1.00 33.03 373 ALA A C 1
ATOM 2755 O O . ALA A 1 373 ? -14.550 7.393 45.306 1.00 33.03 373 ALA A O 1
ATOM 2756 N N . ALA A 1 374 ? -14.655 7.365 43.067 1.00 27.89 374 ALA A N 1
ATOM 2757 C CA . ALA A 1 374 ? -13.794 8.507 42.834 1.00 27.89 374 ALA A CA 1
ATOM 2758 C C . ALA A 1 374 ? -14.455 9.352 41.743 1.00 27.89 374 ALA A C 1
ATOM 2760 O O . ALA A 1 374 ? -14.665 8.888 40.625 1.00 27.89 374 ALA A O 1
ATOM 2761 N N . GLU A 1 375 ? -14.865 10.537 42.199 1.00 26.83 375 GLU A N 1
ATOM 2762 C CA . GLU A 1 375 ? -15.658 11.599 41.566 1.00 26.83 375 GLU A CA 1
ATOM 2763 C C . GLU A 1 375 ? -15.287 11.980 40.131 1.00 26.83 375 GLU A C 1
ATOM 2765 O O . GLU A 1 375 ? -14.076 12.125 39.842 1.00 26.83 375 GLU A O 1
#

Foldseek 3Di:
DPPPVVPPPPPPDPVVVVVVVVVVVVVVVVVVVVVVVVVVLCVLCVLLCVLVVVLAPPDDDPPPFDQDPPPRDGDPPFQDDDDDDPDPLVVLLVVLLVCLSVVVLVVNVVSLVVRPPDDDDDDGLADSLQSSLLSCLLSLVQVSVVSSVVSPHDQCRAGPQQRGSLLSNLLNLNLVSNLVSCVVVQCVQQPGDTPQQHGSLLNNLLNLNLSSNVSCVVSVNLVQQCPAGHQQDGSLLNNLLNLNLSSNLVSCVSVPPSNQCGAGNQQHGSLLNNLLNQNLSSNLSSCVRCFQVSQCRAGNQQDGSLLSNLLVPNVSSNVSSCVRNPQCSQCRATPVRHGSLNSNVVSVPVVSNVSSCVRCVVPVVVVVVPDPDDD

Radius of gyration: 26.61 Å; Cα contacts (8 Å, |Δi|>4): 510; chains: 1; bounding box: 61×51×77 Å

Secondary structure (DSSP, 8-state):
--SSGGGSS--S-HHHHHHHHHHHHHHHHHHHHHHHHHHHHHHHHHHHHHHHHHHH--S------PBPTTT-SBP--SSS-SS----HHHHHHHHHHHHHHTT-HHHHHHHHHH-------S--SS-HHHHHHHHHHHHT-HHHHHHHHHTT--TT-B-TT--BHHHHHHHHT-HHHHHHHHHHHTHHHHT-B-TTS-BHHHHHHHHT-HHHHHHHHHTTGGGGTT-EETTTEEHHHHHHHTT-HHHHHHHHHHHHHHHHT-B-TT--BHHHHHHHTT-HHHHHHHHHHHHHHHHT-B-TTS-BHHHHHHHHT-HHHHHHHHHHH-HHHHH---TTS--HHHHHHHTT-HHHHHHHHHHHHHHHHHHHTTS----

InterPro domains:
  IPR002110 Ankyrin repeat [PF00023] (133-159)
  IPR002110 Ankyrin repeat [PF12796] (169-255)
  IPR002110 Ankyrin repeat [PF12796] (271-359)
  IPR002110 Ankyrin repeat [PS50088] (133-160)
  IPR002110 Ankyrin repeat [PS50088] (196-228)
  IPR002110 Ankyrin repeat [PS50088] (231-257)
  IPR002110 Ankyrin repeat [SM00248] (128-157)
  IPR002110 Ankyrin repeat [SM00248] (161-191)
  IPR002110 Ankyrin repeat [SM00248] (196-225)
  IPR002110 Ankyrin repeat [SM00248] (231-260)
  IPR002110 Ankyrin repeat [SM00248] (266-296)
  IPR002110 Ankyrin repeat [SM00248] (301-331)
  IPR002110 Ankyrin repeat [SM00248] (336-366)
  IPR002893 Zinc finger, MYND-type [PF01753] (55-96)
  IPR002893 Zinc finger, MYND-type [PS50865] (55-97)
  IPR036770 Ankyrin repeat-containing domain superfamily [G3DSA:1.25.40.20] (95-187)
  IPR036770 Ankyrin repeat-containing domain superfamily [G3DSA:1.25.40.20] (188-293)
  IPR036770 Ankyrin repeat-containing domain superfamily [G3DSA:1.25.40.20] (294-374)
  IPR036770 Ankyrin repeat-containing domain superfamily [SSF48403] (133-361)

Nearest PDB structures (foldseek):
  8v0e-assembly1_A  TM=8.533E-01  e=2.134E-09  Homo sapiens
  8v0e-assembly2_B  TM=8.572E-01  e=2.118E-08  Homo sapiens
  4g8l-assembly3_C  TM=7.216E-01  e=3.084E-08  Homo sapiens
  6c9k-assembly1_S  TM=6.348E-01  e=1.637E-07  synthetic construct
  5orm-assembly1_A  TM=3.214E-01  e=1.773E-01  synthetic construct

Organism: NCBI:txid233186

Sequence (375 aa):
SNRVERRLACSSRAGAAQHCEQDIISTERSSTNFANFEAMSLSLANMLDSTIKLCNGCGKKSHKMSKCATCNQYDVKWYYCGRECQTKDWTSHKRLHKQLKCNEENKASRLLNSLQLNNPSEQHRLNPLSAELIVAACKGHLDMVNKLLLSGADITASDEHGLTAFLGACYCGQLEVVQRLLQIGSGRLLSQGLPDGASALHVACQQGHLSVVKEILKSGGDRMLLDTFAEGFSCLHVACSNGHFDIADLLVKAGGEALLFLADQNAVSCLMIASQNGYLPIVQLLTAAGGRRLAMMADAEGCTCLHRTVVNGNLDIIEALLLAGGEELLLKASDAGTTCLHLASQSGNLACVSLLASAGGPALLAAAGKGDAAE

Mean predicted aligned error: 12.77 Å